Protein 6XFR (pdb70)

Organism: NCBI:txid400092

Secondary structure (DSSP, 8-state):
--EEEEEETTEEEEEEEEEETTEEEEEEEEEEEETTEEEEES--SSHHHHHHHHHHIIIII-S-EEEEE-SSSSHHHHTTHHHHHHTTPPBEEEHHHHHHHHHTT----SEEESS-EEEEETTEEEEEE----SSSTT--EEEETTTTEEEEETTS--TT--S----TT--TTTHHHHHHHHHHH-TT-SEEEESSS--BSTHHHHHHHHH----/--EEEEEEETTEEEEEEEEE-SSSEEEEEEEEEEETTEEEEES--SSHHHHHHHHHHIIIII-S-EEEEE-SSSSHHHHTTHHHHHTTTPPBEEEHHHHHHHHHTT----SEEESS-EEEEETTEEEEEE----SSSTT--EEEETTTTEEEEETTS--TT--S----TT--TTTHHHHHHHHHHH-TT--EEEESSS--BSTHHHHHHHHH----

B-factor: mean 43.02, std 19.72, range [12.89, 263.95]

Solvent-accessible surface area: 18571 Å² total; per-residue (Å²): 151,18,100,12,36,42,5,3,57,102,0,24,0,2,8,3,81,102,97,102,155,75,82,94,29,25,4,10,0,0,0,0,12,8,184,111,3,0,0,0,1,0,3,0,34,17,104,115,32,0,85,78,0,8,86,56,2,161,75,82,25,162,38,90,17,91,18,0,10,1,2,1,27,21,71,14,1,3,30,1,5,91,6,0,51,185,106,64,11,53,0,18,5,30,94,68,1,19,94,28,0,79,120,55,116,56,38,110,15,80,70,51,98,86,96,82,31,94,61,67,38,20,61,12,70,1,39,28,23,88,0,11,9,0,10,0,49,1,4,8,0,1,20,1,35,90,30,81,1,0,0,1,0,4,0,3,20,14,7,65,17,158,97,9,46,62,57,89,64,24,55,46,186,40,0,33,85,0,0,85,113,0,64,144,110,9,71,147,2,32,14,0,0,0,0,55,2,38,37,6,6,75,15,0,3,57,39,0,38,58,21,11,169,127,142,144,121,18,91,8,29,40,3,4,55,99,0,24,0,2,7,1,45,67,101,99,183,58,108,63,45,31,2,10,0,0,0,0,13,10,162,115,2,0,0,0,1,0,2,0,19,17,144,115,13,0,58,50,0,26,89,53,3,156,87,78,23,164,33,84,14,90,20,0,11,1,2,1,27,37,69,13,1,3,24,0,3,115,9,0,50,187,105,68,14,54,0,21,5,30,91,68,1,17,84,30,0,75,128,56,109,58,17,102,14,80,72,54,93,81,103,84,32,88,61,71,40,15,57,10,62,0,42,24,26,90,2,10,9,0,34,0,54,3,5,10,0,1,16,0,30,100,30,80,1,0,0,1,1,4,1,2,27,13,12,59,16,171,100,13,53,121,55,84,76,22,55,62,176,27,1,36,93,0,0,75,108,0,59,149,123,10,103,159,3,29,13,0,0,0,0,56,5,40,35,7,4,80,13,0,3,55,41,0,28,46,22,6,138,123,130

Sequence (431 aa):
QLEVTKISSKVWIHTSYKTYHGTVVPSHGLIVSTKEGAVLIDTGWGKEPTEELLTWIKTNLKQPVKVCVPTHWHDDKLGGMEAVQRQGVPVVTSELTAILAAENSKGTPDVTFATDTTFAIGGQQLEVYFPGGGHTADNVVVYLPQQKILFGGCLVKDLQAKNLGNTADADLKSWPLAIQRLQQRYPKAKVVVPSHGPWGDQSLLSHTLSLLQNQQQLEVTKISSKVWIHTSYKTYHGTVVPSHGLIVSTKEGAVLIDTGWGKEPTEELLTWIKTNLKQPVKVCVPTHWHDDKLGGMEAVQRQGVPVVTSELTAILAAENSKGTPDVTFATDTTFAIGGQQLEVYFPGGGHTADNVVVYLPQQKILFGGCLVKDLQAKNLGNTADADLKSWPLAIQRLQQRYPKAKVVVPSHGPWGDQSLLSHTLSLLQNQ

Foldseek 3Di:
DWDWDADDPFKIWIWDWDDDPNDIWIFIWMWGDAQQFIETEFAALAAPNRVVVQVVCCPPVVGHHAAYEFQAQDSRRQRRVVVCVVVVHAYEYAPVRQVVNVVPVHDHGPYHDPDFDWDDDRRWIKTWAALAFFLAGRGIWMAGVVLLEIERELLWDDLPDPASPDCPRGDLVCSLSSLVVCCVVRVPRQWYHYTTDDIGGNVRSVSSNVNSVPD/DEKDWADDDPFKIWIWAWDQDPHDIWIFIWMWGAAQAAIETEFAALAQRNRVVVQVVCCVPVVGHHQEYEFQAQDSRRCRNVVVCVVVVHFYEYAPVSQVVCVVVVHDHGPYHDPDFDWDDDRNWIKTKADLAFFQARRGIWMAGVVLLEIERELLWDDLPDPASPDCP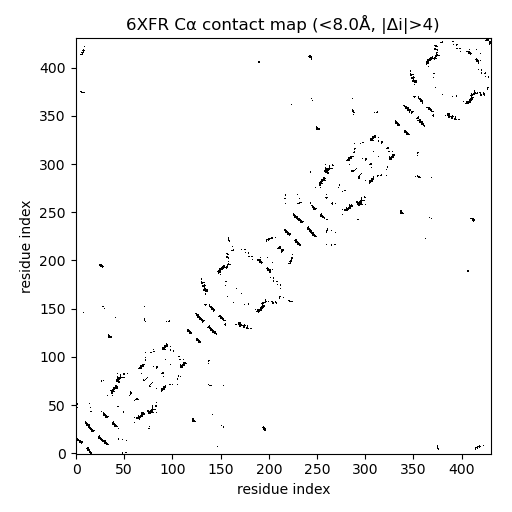NGDLVCSLSSLVSVCVPSVPRQWYHYTTDDIGGNVRSVSSNVRSVPD

Structure (mmCIF, N/CA/C/O backbone):
data_6XFR
#
_entry.id   6XFR
#
_cell.length_a   97.941
_cell.length_b   97.941
_cell.length_c   103.237
_cell.angle_alpha   90.000
_cell.angle_beta   90.000
_cell.angle_gamma   90.000
#
_symmetry.space_group_name_H-M   'P 42 21 2'
#
loop_
_entity.id
_entity.type
_entity.pdbx_description
1 polymer 'Lactamase_B domain-containing protein'
2 non-polymer '4-(2-HYDROXYETHYL)-1-PIPERAZINE ETHANESULFONIC ACID'
3 non-polymer 'ZINC ION'
4 non-polymer 'SODIUM ION'
5 non-polymer 'SULFATE ION'
6 water water
#
loop_
_atom_site.group_PDB
_atom_site.id
_atom_site.type_symbol
_atom_site.label_atom_id
_atom_site.label_alt_id
_atom_site.label_comp_id
_atom_site.label_asym_id
_atom_site.label_entity_id
_atom_site.label_seq_id
_atom_site.pdbx_PDB_ins_code
_atom_site.Cartn_x
_atom_site.Cartn_y
_atom_site.Cartn_z
_atom_site.occupancy
_atom_site.B_iso_or_equiv
_atom_site.auth_seq_id
_atom_site.auth_comp_id
_atom_site.auth_asym_id
_atom_site.auth_atom_id
_atom_site.pdbx_PDB_model_num
ATOM 1 N N . GLN A 1 7 ? 41.141 37.728 14.048 1.00 66.28 7 GLN A N 1
ATOM 2 C CA . GLN A 1 7 ? 40.535 37.014 15.167 1.00 67.16 7 GLN A CA 1
ATOM 3 C C . GLN A 1 7 ? 41.001 35.554 15.180 1.00 65.66 7 GLN A C 1
ATOM 4 O O . GLN A 1 7 ? 40.378 34.644 15.777 1.00 68.45 7 GLN A O 1
ATOM 10 N N . LEU A 1 8 ? 42.162 35.317 14.562 1.00 55.74 8 LEU A N 1
ATOM 11 C CA . LEU A 1 8 ? 42.824 34.002 14.515 1.00 50.78 8 LEU A CA 1
ATOM 12 C C . LEU A 1 8 ? 43.131 33.524 15.926 1.00 42.36 8 LEU A C 1
ATOM 13 O O . LEU A 1 8 ? 43.527 34.328 16.768 1.00 43.84 8 LEU A O 1
ATOM 18 N N . GLU A 1 9 ? 42.997 32.219 16.216 1.00 54.38 9 GLU A N 1
ATOM 19 C CA . GLU A 1 9 ? 43.530 31.737 17.494 1.00 51.53 9 GLU A CA 1
ATOM 20 C C . GLU A 1 9 ? 44.268 30.430 17.288 1.00 43.39 9 GLU A C 1
ATOM 21 O O . GLU A 1 9 ? 43.904 29.627 16.428 1.00 43.18 9 GLU A O 1
ATOM 27 N N . VAL A 1 10 ? 45.348 30.282 18.032 1.00 35.93 10 VAL A N 1
ATOM 28 C CA . VAL A 1 10 ? 46.224 29.129 17.957 1.00 35.20 10 VAL A CA 1
ATOM 29 C C . VAL A 1 10 ? 46.433 28.556 19.360 1.00 35.57 10 VAL A C 1
ATOM 30 O O . VAL A 1 10 ? 46.840 29.275 20.278 1.00 35.23 10 VAL A O 1
ATOM 34 N N . THR A 1 11 ? 46.179 27.262 19.519 1.00 31.83 11 THR A N 1
ATOM 35 C CA . THR A 1 11 ? 46.427 26.575 20.773 1.00 28.64 11 THR A CA 1
ATOM 36 C C . THR A 1 11 ? 47.268 25.336 20.522 1.00 25.38 11 THR A C 1
ATOM 37 O O . THR A 1 11 ? 47.208 24.723 19.454 1.00 34.74 11 THR A O 1
ATOM 41 N N . LYS A 1 12 ? 48.103 25.016 21.493 1.00 25.03 12 LYS A N 1
ATOM 42 C CA . LYS A 1 12 ? 49.024 23.898 21.382 1.00 24.22 12 LYS A CA 1
ATOM 43 C C . LYS A 1 12 ? 48.393 22.630 21.952 1.00 24.77 12 LYS A C 1
ATOM 44 O O . LYS A 1 12 ? 47.728 22.676 22.975 1.00 25.12 12 LYS A O 1
ATOM 50 N N . ILE A 1 1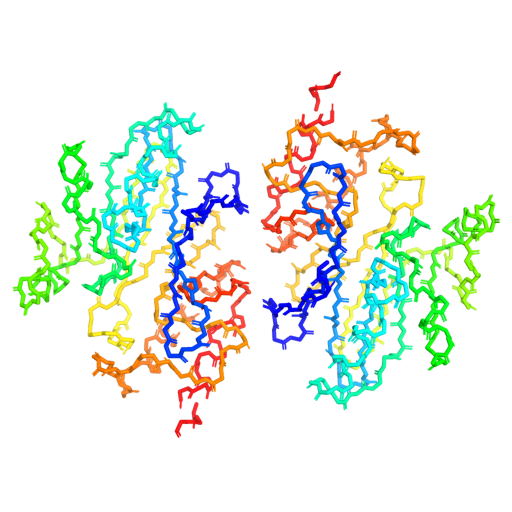3 ? 48.550 21.496 21.276 1.00 27.55 13 ILE A N 1
ATOM 51 C CA . ILE A 1 13 ? 47.981 20.303 21.911 1.00 27.18 13 ILE A CA 1
ATOM 52 C C . ILE A 1 13 ? 49.048 19.273 22.205 1.00 28.93 13 ILE A C 1
ATOM 53 O O . ILE A 1 13 ? 48.842 18.395 23.042 1.00 26.57 13 ILE A O 1
ATOM 58 N N . SER A 1 14 ? 50.150 19.324 21.472 1.00 31.18 14 SER A N 1
ATOM 59 C CA . SER A 1 14 ? 51.287 18.463 21.723 1.00 26.46 14 SER A CA 1
ATOM 60 C C . SER A 1 14 ? 52.511 19.345 21.573 1.00 31.94 14 SER A C 1
ATOM 61 O O . SER A 1 14 ? 52.409 20.497 21.162 1.00 39.32 14 SER A O 1
ATOM 64 N N . SER A 1 15 ? 53.668 18.834 21.966 1.00 35.17 15 SER A N 1
ATOM 65 C CA . SER A 1 15 ? 54.831 19.710 22.053 1.00 41.59 15 SER A CA 1
ATOM 66 C C . SER A 1 15 ? 55.208 20.308 20.700 1.00 40.70 15 SER A C 1
ATOM 67 O O . SER A 1 15 ? 55.872 21.355 20.657 1.00 37.69 15 SER A O 1
ATOM 70 N N . LYS A 1 16 ? 54.790 19.681 19.597 1.00 35.02 16 LYS A N 1
ATOM 71 C CA . LYS A 1 16 ? 55.128 20.170 18.268 1.00 34.80 16 LYS A CA 1
ATOM 72 C C . LYS A 1 16 ? 53.900 20.376 17.380 1.00 30.61 16 LYS A C 1
ATOM 73 O O . LYS A 1 16 ? 54.062 20.546 16.162 1.00 21.65 16 LYS A O 1
ATOM 79 N N . VAL A 1 17 ? 52.692 20.375 17.955 1.00 23.35 17 VAL A N 1
ATOM 80 C CA . VAL A 1 17 ? 51.449 20.449 17.200 1.00 23.66 17 VAL A CA 1
ATOM 81 C C . VAL A 1 17 ? 50.568 21.554 17.768 1.00 26.74 17 VAL A C 1
ATOM 82 O O . VAL A 1 17 ? 50.254 21.558 18.965 1.00 37.50 17 VAL A O 1
ATOM 86 N N . TRP A 1 18 ? 50.116 22.446 16.898 1.00 26.06 18 TRP A N 1
ATOM 87 C CA . TRP A 1 18 ? 49.142 23.480 17.210 1.00 25.17 18 TRP A CA 1
ATOM 88 C C . TRP A 1 18 ? 47.878 23.248 16.389 1.00 33.19 18 TRP A C 1
ATOM 89 O O . TRP A 1 18 ? 47.893 22.575 15.352 1.00 30.72 18 TRP A O 1
ATOM 100 N N . ILE A 1 19 ? 46.777 23.810 16.883 1.00 37.23 19 ILE A N 1
ATOM 101 C CA . ILE A 1 19 ? 45.523 23.911 16.151 1.00 29.36 19 ILE A CA 1
ATOM 102 C C . ILE A 1 19 ? 45.294 25.390 15.926 1.00 37.23 19 ILE A C 1
ATOM 103 O O . ILE A 1 19 ? 45.278 26.165 16.899 1.00 37.02 19 ILE A O 1
ATOM 108 N N . HIS A 1 20 ? 45.193 25.792 14.645 1.00 29.72 20 HIS A N 1
ATOM 109 C CA . HIS A 1 20 ? 44.783 27.145 14.296 1.00 24.58 20 HIS A CA 1
ATOM 110 C C . HIS A 1 20 ? 43.279 27.154 14.047 1.00 24.12 20 HIS A C 1
ATOM 111 O O . HIS A 1 20 ? 42.734 26.223 13.438 1.00 25.33 20 HIS A O 1
ATOM 118 N N . THR A 1 21 ? 42.612 28.203 14.548 1.00 24.54 21 THR A N 1
ATOM 119 C CA . THR A 1 21 ? 41.155 28.337 14.513 1.00 33.56 21 THR A CA 1
ATOM 120 C C . THR A 1 21 ? 40.760 29.716 14.009 1.00 34.70 21 THR A C 1
ATOM 121 O O . THR A 1 21 ? 41.132 30.726 14.618 1.00 42.95 21 THR A O 1
ATOM 125 N N . SER A 1 22 ? 40.021 29.754 12.904 1.00 36.34 22 SER A N 1
ATOM 126 C CA . SER A 1 22 ? 39.318 30.943 12.432 1.00 34.36 22 SER A CA 1
ATOM 127 C C . SER A 1 22 ? 37.849 30.813 12.800 1.00 35.45 22 SER A C 1
ATOM 128 O O . SER A 1 22 ? 37.323 29.709 12.950 1.00 41.64 22 SER A O 1
ATOM 131 N N . TYR A 1 23 ? 37.174 31.944 12.903 1.00 38.02 23 TYR A N 1
ATOM 132 C CA . TYR A 1 23 ? 35.762 31.957 13.259 1.00 36.23 23 TYR A CA 1
ATOM 133 C C . TYR A 1 23 ? 34.948 32.616 12.165 1.00 38.01 23 TYR A C 1
ATOM 134 O O . TYR A 1 23 ? 35.475 33.394 11.362 1.00 37.71 23 TYR A O 1
ATOM 143 N N . LYS A 1 24 ? 33.675 32.221 12.099 1.00 44.93 24 LYS A N 1
ATOM 144 C CA . LYS A 1 24 ? 32.648 32.817 11.249 1.00 37.39 24 LYS A CA 1
ATOM 145 C C . LYS A 1 24 ? 31.270 32.503 11.828 1.00 39.14 24 LYS A C 1
ATOM 146 O O . LYS A 1 24 ? 31.080 31.498 12.506 1.00 50.82 24 LYS A O 1
ATOM 152 N N . THR A 1 25 ? 30.331 33.399 11.621 1.00 35.58 25 THR A N 1
ATOM 153 C CA . THR A 1 25 ? 28.939 33.112 11.930 1.00 39.41 25 THR A CA 1
ATOM 154 C C . THR A 1 25 ? 28.229 32.571 10.683 1.00 44.49 25 THR A C 1
ATOM 155 O O . THR A 1 25 ? 28.245 33.194 9.614 1.00 40.42 25 THR A O 1
ATOM 159 N N . TYR A 1 26 ? 27.622 31.403 10.828 1.00 49.99 26 TYR A N 1
ATOM 160 C CA . TYR A 1 26 ? 26.972 30.674 9.748 1.00 43.27 26 TYR A CA 1
ATOM 161 C C . TYR A 1 26 ? 25.595 30.265 10.261 1.00 42.67 26 TYR A C 1
ATOM 162 O O . TYR A 1 26 ? 25.483 29.414 11.149 1.00 43.20 26 TYR A O 1
ATOM 171 N N . HIS A 1 27 ? 24.551 30.894 9.745 1.00 44.71 27 HIS A N 1
ATOM 172 C CA . HIS A 1 27 ? 23.183 30.509 10.097 1.00 48.92 27 HIS A CA 1
ATOM 173 C C . HIS A 1 27 ? 22.911 30.803 11.569 1.00 49.63 27 HIS A C 1
ATOM 174 O O . HIS A 1 27 ? 22.264 30.024 12.269 1.00 54.13 27 HIS A O 1
ATOM 181 N N . GLY A 1 28 ? 23.405 31.948 12.037 1.00 51.70 28 GLY A N 1
ATOM 182 C CA . GLY A 1 28 ? 23.105 32.442 13.364 1.00 49.03 28 GLY A CA 1
ATOM 183 C C . GLY A 1 28 ? 23.897 31.803 14.479 1.00 47.97 28 GLY A C 1
ATOM 184 O O . GLY A 1 28 ? 23.576 32.027 15.651 1.00 65.48 28 GLY A O 1
ATOM 185 N N . THR A 1 29 ? 24.922 31.026 14.162 1.00 45.50 29 THR A N 1
ATOM 186 C CA . THR A 1 29 ? 25.771 30.406 15.158 1.00 44.40 29 THR A CA 1
ATOM 187 C C . THR A 1 29 ? 27.226 30.670 14.830 1.00 46.15 29 THR A C 1
ATOM 188 O O . THR A 1 29 ? 27.598 30.754 13.664 1.00 44.42 29 THR A O 1
ATOM 192 N N . VAL A 1 30 ? 28.066 30.722 15.861 1.00 50.98 30 VAL A N 1
ATOM 193 C CA . VAL A 1 30 ? 29.499 30.881 15.641 1.00 50.15 30 VAL A CA 1
ATOM 194 C C . VAL A 1 30 ? 30.095 29.500 15.400 1.00 39.95 30 VAL A C 1
ATOM 195 O O . VAL A 1 30 ? 29.842 28.564 16.165 1.00 42.53 30 VAL A O 1
ATOM 199 N N . VAL A 1 31 ? 30.822 29.362 14.300 1.00 34.46 31 VAL A N 1
ATOM 200 C CA . VAL A 1 31 ? 31.411 28.091 13.875 1.00 38.07 31 VAL A CA 1
ATOM 201 C C . VAL A 1 31 ? 32.909 28.250 13.833 1.00 36.19 31 VAL A C 1
ATOM 202 O O . VAL A 1 31 ? 33.420 29.157 13.166 1.00 30.34 31 VAL A O 1
ATOM 206 N N . PRO A 1 32 ? 33.678 27.412 14.509 1.00 37.13 32 PRO A N 1
ATOM 207 C CA . PRO A 1 32 ? 35.122 27.416 14.302 1.00 29.69 32 PRO A CA 1
ATOM 208 C C . PRO A 1 32 ? 35.511 26.603 13.066 1.00 32.00 32 PRO A C 1
ATOM 209 O O . PRO A 1 32 ? 34.807 25.688 12.626 1.00 28.16 32 PRO A O 1
ATOM 213 N N . SER A 1 33 ? 36.683 26.945 12.522 1.00 31.92 33 SER A N 1
ATOM 214 C CA . SER A 1 33 ? 37.363 26.111 11.538 1.00 31.62 33 SER A CA 1
ATOM 215 C C . SER A 1 33 ? 38.796 25.872 12.010 1.00 24.14 33 SER A C 1
ATOM 216 O O . SER A 1 33 ? 39.587 26.816 12.113 1.00 23.88 33 SER A O 1
ATOM 219 N N . HIS A 1 34 ? 39.123 24.607 12.271 1.00 23.70 34 HIS A N 1
ATOM 220 C CA . HIS A 1 34 ? 40.423 24.213 12.801 1.00 27.03 34 HIS A CA 1
ATOM 221 C C . HIS A 1 34 ? 41.307 23.609 11.715 1.00 30.92 34 HIS A C 1
ATOM 222 O O . HIS A 1 34 ? 40.866 22.744 10.946 1.00 25.03 34 HIS A O 1
ATOM 229 N N . GLY A 1 35 ? 42.581 23.998 11.732 1.00 24.77 35 GLY A N 1
ATOM 230 C CA . GLY A 1 35 ? 43.613 23.288 11.014 1.00 21.31 35 GLY A CA 1
ATOM 231 C C . GLY A 1 35 ? 44.746 22.977 11.968 1.00 26.37 35 GLY A C 1
ATOM 232 O O . GLY A 1 35 ? 44.688 23.296 13.156 1.00 28.54 35 GLY A O 1
ATOM 233 N N . LEU A 1 36 ? 45.779 22.365 11.423 1.00 26.95 36 LEU A N 1
ATOM 234 C CA . LEU A 1 36 ? 46.969 22.096 12.206 1.00 22.07 36 LEU A CA 1
ATOM 235 C C . LEU A 1 36 ? 48.163 22.888 11.697 1.00 27.24 36 LEU A C 1
ATOM 236 O O . LEU A 1 36 ? 48.268 23.226 10.511 1.00 23.52 36 LEU A O 1
ATOM 241 N N . ILE A 1 37 ? 49.042 23.194 12.637 1.00 25.76 37 ILE A N 1
ATOM 242 C CA . ILE A 1 37 ? 50.420 23.559 12.378 1.00 26.90 37 ILE A CA 1
ATOM 243 C C . ILE A 1 37 ? 51.274 22.497 13.051 1.00 31.95 37 ILE A C 1
ATOM 244 O O . ILE A 1 37 ? 51.078 22.196 14.237 1.00 24.69 37 ILE A O 1
ATOM 249 N N . VAL A 1 38 ? 52.218 21.935 12.309 1.00 33.27 38 VAL A N 1
ATOM 250 C CA . VAL A 1 38 ? 53.146 20.940 12.835 1.00 30.24 38 VAL A CA 1
ATOM 251 C C . VAL A 1 38 ? 54.540 21.527 12.690 1.00 36.39 38 VAL A C 1
ATOM 252 O O . VAL A 1 38 ? 54.932 21.914 11.577 1.00 36.00 38 VAL A O 1
ATOM 256 N N . SER A 1 39 ? 55.287 21.610 13.794 1.00 28.48 39 SER A N 1
ATOM 257 C CA . SER A 1 39 ? 56.638 22.153 13.752 1.00 28.43 39 SER A CA 1
ATOM 258 C C . SER A 1 39 ? 57.681 21.042 13.622 1.00 26.90 39 SER A C 1
ATOM 259 O O . SER A 1 39 ? 57.637 20.038 14.344 1.00 32.20 39 SER A O 1
ATOM 262 N N . THR A 1 40 ? 58.624 21.224 12.704 1.00 29.80 40 THR A N 1
ATOM 263 C CA . THR A 1 40 ? 59.652 20.218 12.453 1.00 28.35 40 THR A CA 1
ATOM 264 C C . THR A 1 40 ? 61.018 20.872 12.491 1.00 33.40 40 THR A C 1
ATOM 265 O O . THR A 1 40 ? 61.162 22.100 12.408 1.00 32.71 40 THR A O 1
ATOM 269 N N . LYS A 1 41 ? 62.033 20.019 12.529 1.00 40.80 41 LYS A N 1
ATOM 270 C CA . LYS A 1 41 ? 63.389 20.530 12.567 1.00 39.33 41 LYS A CA 1
ATOM 271 C C . LYS A 1 41 ? 63.783 21.207 11.269 1.00 42.41 41 LYS A C 1
ATOM 272 O O . LYS A 1 41 ? 64.828 21.854 11.241 1.00 46.30 41 LYS A O 1
ATOM 278 N N . GLU A 1 42 ? 62.933 21.161 10.231 1.00 48.83 42 GLU A N 1
ATOM 279 C CA . GLU A 1 42 ? 63.268 21.697 8.913 1.00 48.48 42 GLU A CA 1
ATOM 280 C C . GLU A 1 42 ? 62.212 22.660 8.407 1.00 44.27 42 GLU A C 1
ATOM 281 O O . GLU A 1 42 ? 62.208 22.976 7.226 1.00 60.26 42 GLU A O 1
ATOM 287 N N . GLY A 1 43 ? 61.339 23.153 9.267 1.00 36.87 43 GLY A N 1
ATOM 288 C CA . GLY A 1 43 ? 60.272 24.037 8.867 1.00 36.41 43 GLY A CA 1
ATOM 289 C C . GLY A 1 43 ? 58.944 23.597 9.439 1.00 32.96 43 GLY A C 1
ATOM 290 O O . GLY A 1 43 ? 58.822 22.575 10.116 1.00 31.02 43 GLY A O 1
ATOM 291 N N . ALA A 1 44 ? 57.926 24.390 9.146 1.00 37.12 44 ALA A N 1
ATOM 292 C CA . ALA A 1 44 ? 56.575 24.085 9.597 1.00 32.18 44 ALA A CA 1
ATOM 293 C C . ALA A 1 44 ? 55.736 23.490 8.467 1.00 30.98 44 ALA A C 1
ATOM 294 O O . ALA A 1 44 ? 55.910 23.810 7.281 1.00 31.21 44 ALA A O 1
ATOM 296 N N . VAL A 1 45 ? 54.847 22.587 8.848 1.00 28.97 45 VAL A N 1
ATOM 297 C CA . VAL A 1 45 ? 53.853 22.016 7.950 1.00 26.26 45 VAL A CA 1
ATOM 298 C C . VAL A 1 45 ? 52.488 22.557 8.358 1.00 26.52 45 VAL A C 1
ATOM 299 O O . VAL A 1 45 ? 52.160 22.633 9.547 1.00 30.46 45 VAL A O 1
ATOM 303 N N . LEU A 1 46 ? 51.713 22.966 7.369 1.00 29.70 46 LEU A N 1
ATOM 304 C CA . LEU A 1 46 ? 50.399 23.556 7.549 1.00 30.74 46 LEU A CA 1
ATOM 305 C C . LEU A 1 46 ? 49.357 22.600 6.973 1.00 29.02 46 LEU A C 1
ATOM 306 O O . LEU A 1 46 ? 49.414 22.247 5.787 1.00 34.38 46 LEU A O 1
ATOM 311 N N . ILE A 1 47 ? 48.439 22.159 7.814 1.00 27.00 47 ILE A N 1
ATOM 312 C CA . ILE A 1 47 ? 47.295 21.362 7.394 1.00 33.60 47 ILE A CA 1
ATOM 313 C C . ILE A 1 47 ? 46.112 22.315 7.376 1.00 36.73 47 ILE A C 1
ATOM 314 O O . ILE A 1 47 ? 45.673 22.784 8.432 1.00 31.39 47 ILE A O 1
ATOM 319 N N . ASP A 1 48 ? 45.623 22.621 6.172 1.00 43.59 48 ASP A N 1
ATOM 320 C CA . ASP A 1 48 ? 44.561 23.597 5.970 1.00 46.25 48 ASP A CA 1
ATOM 321 C C . ASP A 1 48 ? 45.110 25.010 6.037 1.00 42.22 48 ASP A C 1
ATOM 322 O O . ASP A 1 48 ? 46.058 25.270 6.782 1.00 45.47 48 ASP A O 1
ATOM 327 N N . THR A 1 49 ? 44.561 25.914 5.227 1.00 41.95 49 THR A N 1
ATOM 328 C CA . THR A 1 49 ? 44.844 27.335 5.359 1.00 41.33 49 THR A CA 1
ATOM 329 C C . THR A 1 49 ? 43.872 27.960 6.360 1.00 37.55 49 THR A C 1
ATOM 330 O O . THR A 1 49 ? 43.034 27.288 6.960 1.00 31.67 49 THR A O 1
ATOM 334 N N . GLY A 1 50 ? 44.015 29.255 6.585 1.00 44.91 50 GLY A N 1
ATOM 335 C CA . GLY A 1 50 ? 42.967 29.980 7.267 1.00 46.89 50 GLY A CA 1
ATOM 336 C C . GLY A 1 50 ? 41.674 29.936 6.468 1.00 46.62 50 GLY A C 1
ATOM 337 O O . GLY A 1 50 ? 41.605 29.501 5.314 1.00 38.09 50 GLY A O 1
ATOM 338 N N . TRP A 1 51 ? 40.619 30.409 7.115 1.00 44.30 51 TRP A N 1
ATOM 339 C CA . TRP A 1 51 ? 39.312 30.499 6.479 1.00 39.86 51 TRP A CA 1
ATOM 340 C C . TRP A 1 51 ? 39.239 31.788 5.649 1.00 41.84 51 TRP A C 1
ATOM 341 O O . TRP A 1 51 ? 38.495 32.724 5.948 1.00 44.55 51 TRP A O 1
ATOM 352 N N . GLY A 1 52 ? 40.066 31.848 4.602 1.00 36.36 52 GLY A N 1
ATOM 353 C CA . GLY A 1 52 ? 40.120 33.007 3.725 1.00 34.39 52 GLY A CA 1
ATOM 354 C C . GLY A 1 52 ? 41.424 33.787 3.850 1.00 35.98 52 GLY A C 1
ATOM 355 O O . GLY A 1 52 ? 42.327 33.441 4.610 1.00 40.11 52 GLY A O 1
ATOM 356 N N . LYS A 1 53 ? 41.495 34.888 3.095 1.00 45.61 53 LYS A N 1
ATOM 357 C CA . LYS A 1 53 ? 42.733 35.668 3.018 1.00 47.11 53 LYS A CA 1
ATOM 358 C C . LYS A 1 53 ? 43.167 36.196 4.387 1.00 48.88 53 LYS A C 1
ATOM 359 O O . LYS A 1 53 ? 44.275 35.910 4.859 1.00 40.80 53 LYS A O 1
ATOM 365 N N . GLU A 1 54 ? 42.306 36.963 5.043 1.00 56.84 54 GLU A N 1
ATOM 366 C CA . GLU A 1 54 ? 42.757 37.676 6.232 1.00 62.58 54 GLU A CA 1
ATOM 367 C C . GLU A 1 54 ? 43.114 36.713 7.372 1.00 55.89 54 GLU A C 1
ATOM 368 O O . GLU A 1 54 ? 44.164 36.881 8.010 1.00 53.93 54 GLU A O 1
ATOM 374 N N . PRO A 1 55 ? 42.304 35.685 7.647 1.00 45.89 55 PRO A N 1
ATOM 375 C CA . PRO A 1 55 ? 42.728 34.693 8.643 1.00 42.20 55 PRO A CA 1
ATOM 376 C C . PRO A 1 55 ? 44.022 33.989 8.294 1.00 38.98 55 PRO A C 1
ATOM 377 O O . PRO A 1 55 ? 44.800 33.686 9.209 1.00 40.87 55 PRO A O 1
ATOM 381 N N . THR A 1 56 ? 44.304 33.759 7.007 1.00 37.09 56 THR A N 1
ATOM 382 C CA . THR A 1 56 ? 45.529 33.061 6.630 1.00 34.23 56 THR A CA 1
ATOM 383 C C . THR A 1 56 ? 46.756 33.957 6.734 1.00 36.01 56 THR A C 1
ATOM 384 O O . THR A 1 56 ? 47.846 33.482 7.083 1.00 39.24 56 THR A O 1
ATOM 388 N N . GLU A 1 57 ? 46.625 35.244 6.432 1.00 36.41 57 GLU A N 1
ATOM 389 C CA . GLU A 1 57 ? 47.785 36.106 6.627 1.00 48.08 57 GLU A CA 1
ATOM 390 C C . GLU A 1 57 ? 48.067 36.299 8.119 1.00 45.11 57 GLU A C 1
ATOM 391 O O . GLU A 1 57 ? 49.227 36.327 8.543 1.00 44.39 57 GLU A O 1
ATOM 397 N N . GLU A 1 58 ? 47.014 36.403 8.933 1.00 42.68 58 GLU A N 1
ATOM 398 C CA . GLU A 1 58 ? 47.181 36.316 10.376 1.00 38.70 58 GLU A CA 1
ATOM 399 C C . GLU A 1 58 ? 47.928 35.042 10.727 1.00 41.04 58 GLU A C 1
ATOM 400 O O . GLU A 1 58 ? 48.899 35.062 11.494 1.00 45.92 58 GLU A O 1
ATOM 406 N N . LEU A 1 59 ? 47.469 33.912 10.175 1.00 37.49 59 LEU A N 1
ATOM 407 C CA . LEU A 1 59 ? 48.097 32.619 10.443 1.00 36.23 59 LEU A CA 1
ATOM 408 C C . LEU A 1 59 ? 49.565 32.617 10.037 1.00 32.90 59 LEU A C 1
ATOM 409 O O . LEU A 1 59 ? 50.443 32.277 10.842 1.00 28.13 59 LEU A O 1
ATOM 414 N N . LEU A 1 60 ? 49.852 33.035 8.801 1.00 30.37 60 LEU A N 1
ATOM 415 C CA . LEU A 1 60 ? 51.235 33.119 8.346 1.00 28.36 60 LEU A CA 1
ATOM 416 C C . LEU A 1 60 ? 52.068 33.987 9.273 1.00 28.29 60 LEU A C 1
ATOM 417 O O . LEU A 1 60 ? 53.154 33.574 9.699 1.00 32.56 60 LEU A O 1
ATOM 422 N N . THR A 1 61 ? 51.576 35.192 9.606 1.00 31.73 61 THR A N 1
ATOM 423 C CA . THR A 1 61 ? 52.293 36.040 10.560 1.00 37.46 61 THR A CA 1
ATOM 424 C C . THR A 1 61 ? 52.488 35.334 11.894 1.00 35.39 61 THR A C 1
ATOM 425 O O . THR A 1 61 ? 53.548 35.454 12.525 1.00 37.85 61 THR A O 1
ATOM 429 N N . TRP A 1 62 ? 51.468 34.614 12.361 1.00 28.79 62 TRP A N 1
ATOM 430 C CA . TRP A 1 62 ? 51.640 33.911 13.622 1.00 34.65 62 TRP A CA 1
ATOM 431 C C . TRP A 1 62 ? 52.829 32.965 13.543 1.00 40.28 62 TRP A C 1
ATOM 432 O O . TRP A 1 62 ? 53.734 32.999 14.389 1.00 43.41 62 TRP A O 1
ATOM 443 N N . ILE A 1 63 ? 52.862 32.140 12.499 1.00 39.23 63 ILE A N 1
ATOM 444 C CA . ILE A 1 63 ? 53.937 31.173 12.361 1.00 37.49 63 ILE A CA 1
ATOM 445 C C . ILE A 1 63 ? 55.288 31.875 12.369 1.00 38.18 63 ILE A C 1
ATOM 446 O O . ILE A 1 63 ? 56.224 31.426 13.038 1.00 37.54 63 ILE A O 1
ATOM 451 N N . LYS A 1 64 ? 55.397 33.022 11.690 1.00 45.47 64 LYS A N 1
ATOM 452 C CA . LYS A 1 64 ? 56.694 33.700 11.625 1.00 42.50 64 LYS A CA 1
ATOM 453 C C . LYS A 1 64 ? 57.091 34.299 12.972 1.00 47.07 64 LYS A C 1
ATOM 454 O O . LYS A 1 64 ? 58.281 34.309 13.308 1.00 52.96 64 LYS A O 1
ATOM 460 N N . THR A 1 65 ? 56.118 34.739 13.783 1.00 42.95 65 THR A N 1
ATOM 461 C CA . THR A 1 65 ? 56.457 35.388 15.046 1.00 44.40 65 THR A CA 1
ATOM 462 C C . THR A 1 65 ? 56.808 34.370 16.130 1.00 46.81 65 THR A C 1
ATOM 463 O O . THR A 1 65 ? 57.744 34.584 16.907 1.00 52.23 65 THR A O 1
ATOM 467 N N . ASN A 1 66 ? 56.069 33.265 16.218 1.00 39.39 66 ASN A N 1
ATOM 468 C CA . ASN A 1 66 ? 56.243 32.361 17.351 1.00 36.04 66 ASN A CA 1
ATOM 469 C C . ASN A 1 66 ? 57.038 31.108 17.024 1.00 32.18 66 ASN A C 1
ATOM 470 O O . ASN A 1 66 ? 57.787 30.637 17.872 1.00 40.21 66 ASN A O 1
ATOM 475 N N . LEU A 1 67 ? 56.856 30.508 15.850 1.00 39.96 67 LEU A N 1
ATOM 476 C CA . LEU A 1 67 ? 57.722 29.407 15.446 1.00 35.74 67 LEU A CA 1
ATOM 477 C C . LEU A 1 67 ? 59.005 29.873 14.755 1.00 46.54 67 LEU A C 1
ATOM 478 O O . LEU A 1 67 ? 59.963 29.099 14.652 1.00 49.44 67 LEU A O 1
ATOM 483 N N . LYS A 1 68 ? 59.039 31.107 14.265 1.00 45.96 68 LYS A N 1
ATOM 484 C CA . LYS A 1 68 ? 60.219 31.676 13.635 1.00 43.82 68 LYS A CA 1
ATOM 485 C C . LYS A 1 68 ? 60.900 30.675 12.697 1.00 46.87 68 LYS A C 1
ATOM 486 O O . LYS A 1 68 ? 62.128 30.549 12.646 1.00 48.99 68 LYS A O 1
ATOM 492 N N . GLN A 1 69 ? 60.084 30.011 11.879 1.00 44.73 69 GLN A N 1
ATOM 493 C CA . GLN A 1 69 ? 60.613 29.146 10.833 1.00 41.83 69 GLN A CA 1
ATOM 494 C C . GLN A 1 69 ? 59.697 29.268 9.626 1.00 43.44 69 GLN A C 1
ATOM 495 O O . GLN A 1 69 ? 58.523 29.624 9.776 1.00 52.79 69 GLN A O 1
ATOM 501 N N . PRO A 1 70 ? 60.208 29.034 8.424 1.00 41.31 70 PRO A N 1
ATOM 502 C CA . PRO A 1 70 ? 59.361 29.128 7.230 1.00 37.14 70 PRO A CA 1
ATOM 503 C C . PRO A 1 70 ? 58.369 27.978 7.183 1.00 31.72 70 PRO A C 1
ATOM 504 O O . PRO A 1 70 ? 58.530 26.965 7.866 1.00 35.44 70 PRO A O 1
ATOM 508 N N . VAL A 1 71 ? 57.303 28.157 6.399 1.00 30.83 71 VAL A N 1
ATOM 509 C CA . VAL A 1 71 ? 56.347 27.073 6.157 1.00 32.96 71 VAL A CA 1
ATOM 510 C C . VAL A 1 71 ? 56.834 26.260 4.960 1.00 31.32 71 VAL A C 1
ATOM 511 O O . VAL A 1 71 ? 56.968 26.787 3.850 1.00 32.42 71 VAL A O 1
ATOM 515 N N . LYS A 1 72 ? 57.113 24.974 5.181 1.00 33.79 72 LYS A N 1
ATOM 516 C CA . LYS A 1 72 ? 57.684 24.161 4.102 1.00 34.80 72 LYS A CA 1
ATOM 517 C C . LYS A 1 72 ? 56.650 23.737 3.071 1.00 32.37 72 LYS A C 1
ATOM 518 O O . LYS A 1 72 ? 56.993 23.504 1.916 1.00 34.69 72 LYS A O 1
ATOM 524 N N . VAL A 1 73 ? 55.397 23.551 3.498 1.00 28.00 73 VAL A N 1
ATOM 525 C CA . VAL A 1 73 ? 54.343 23.070 2.623 1.00 28.40 73 VAL A CA 1
ATOM 526 C C . VAL A 1 73 ? 53.011 23.293 3.331 1.00 36.10 73 VAL A C 1
ATOM 527 O O . VAL A 1 73 ? 52.946 23.314 4.570 1.00 40.93 73 VAL A O 1
ATOM 531 N N . CYS A 1 74 ? 51.939 23.400 2.546 1.00 29.24 74 CYS A N 1
ATOM 532 C CA . CYS A 1 74 ? 50.603 23.535 3.079 1.00 23.38 74 CYS A CA 1
ATOM 533 C C . CYS A 1 74 ? 49.748 22.473 2.404 1.00 29.82 74 CYS A C 1
ATOM 534 O O . CYS A 1 74 ? 49.882 22.239 1.203 1.00 34.26 74 CYS A O 1
ATOM 537 N N . VAL A 1 75 ? 48.882 21.812 3.164 1.00 27.21 75 VAL A N 1
ATOM 538 C CA . VAL A 1 75 ? 48.119 20.683 2.632 1.00 24.19 75 VAL A CA 1
ATOM 539 C C . VAL A 1 75 ? 46.640 20.822 2.974 1.00 34.80 75 VAL A C 1
ATOM 540 O O . VAL A 1 75 ? 46.216 20.365 4.049 1.00 27.93 75 VAL A O 1
ATOM 544 N N . PRO A 1 76 ? 45.810 21.355 2.077 1.00 36.26 76 PRO A N 1
ATOM 545 C CA . PRO A 1 76 ? 44.356 21.350 2.325 1.00 32.35 76 PRO A CA 1
ATOM 546 C C . PRO A 1 76 ? 43.754 19.953 2.235 1.00 21.16 76 PRO A C 1
ATOM 547 O O . PRO A 1 76 ? 44.161 19.128 1.411 1.00 23.04 76 PRO A O 1
ATOM 551 N N . THR A 1 77 ? 42.731 19.716 3.058 1.00 21.13 77 THR A N 1
ATOM 552 C CA . THR A 1 77 ? 42.073 18.413 3.141 1.00 25.03 77 THR A CA 1
ATOM 553 C C . THR A 1 77 ? 40.842 18.273 2.242 1.00 31.62 77 THR A C 1
ATOM 554 O O . THR A 1 77 ? 40.312 17.154 2.131 1.00 28.14 77 THR A O 1
ATOM 558 N N . HIS A 1 78 ? 40.349 19.370 1.649 1.00 22.74 78 HIS A N 1
ATOM 559 C CA . HIS A 1 78 ? 39.333 19.337 0.603 1.00 23.62 78 HIS A CA 1
ATOM 560 C C . HIS A 1 78 ? 39.161 20.773 0.088 1.00 33.10 78 HIS A C 1
ATOM 561 O O . HIS A 1 78 ? 39.827 21.698 0.564 1.00 29.26 78 HIS A O 1
ATOM 568 N N . TRP A 1 79 ? 38.278 20.954 -0.906 1.00 31.39 79 TRP A N 1
ATOM 569 C CA . TRP A 1 79 ? 38.258 22.152 -1.746 1.00 27.74 79 TRP A CA 1
ATOM 570 C C . TRP A 1 79 ? 37.442 23.318 -1.172 1.00 34.58 79 TRP A C 1
ATOM 571 O O . TRP A 1 79 ? 37.427 24.406 -1.774 1.00 28.72 79 TRP A O 1
ATOM 582 N N . HIS A 1 80 ? 36.755 23.131 -0.046 1.00 28.47 80 HIS A N 1
ATOM 583 C CA . HIS A 1 80 ? 35.936 24.212 0.496 1.00 30.55 80 HIS A CA 1
ATOM 584 C C . HIS A 1 80 ? 36.809 25.327 1.097 1.00 30.18 80 HIS A C 1
ATOM 585 O O . HIS A 1 80 ? 37.970 25.124 1.484 1.00 28.56 80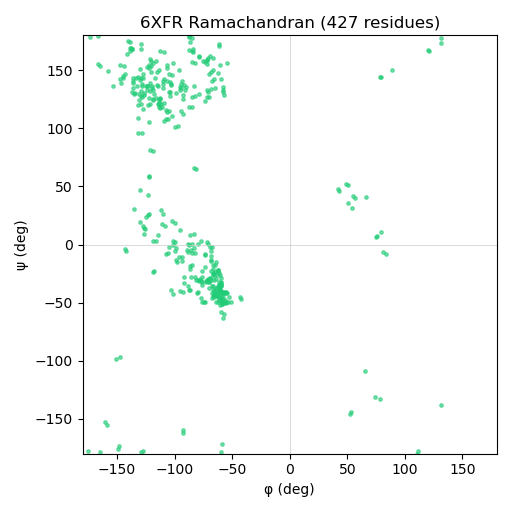 HIS A O 1
ATOM 592 N N . ASP A 1 81 ? 36.199 26.511 1.209 1.00 32.66 81 ASP A N 1
ATOM 593 C CA . ASP A 1 81 ? 36.895 27.733 1.618 1.00 46.37 81 ASP A CA 1
ATOM 594 C C . ASP A 1 81 ? 37.523 27.621 3.010 1.00 43.16 81 ASP A C 1
ATOM 595 O O . ASP A 1 81 ? 38.565 28.227 3.269 1.00 34.48 81 ASP A O 1
ATOM 600 N N . ASP A 1 82 ? 36.881 26.910 3.940 1.00 49.14 82 ASP A N 1
ATOM 601 C CA . ASP A 1 82 ? 37.447 26.851 5.281 1.00 38.71 82 ASP A CA 1
ATOM 602 C C . ASP A 1 82 ? 38.772 26.104 5.317 1.00 33.36 82 ASP A C 1
ATOM 603 O O . ASP A 1 82 ? 39.617 26.425 6.146 1.00 52.14 82 ASP A O 1
ATOM 608 N N . LYS A 1 83 ? 39.027 25.196 4.393 1.00 34.47 83 LYS A N 1
ATOM 609 C CA . LYS A 1 83 ? 40.309 24.495 4.353 1.00 39.10 83 LYS A CA 1
ATOM 610 C C . LYS A 1 83 ? 41.233 24.968 3.228 1.00 43.84 83 LYS A C 1
ATOM 611 O O . LYS A 1 83 ? 42.417 24.598 3.212 1.00 32.21 83 LYS A O 1
ATOM 617 N N . LEU A 1 84 ? 40.758 25.829 2.330 1.00 45.33 84 LEU A N 1
ATOM 618 C CA . LEU A 1 84 ? 41.570 26.175 1.180 1.00 44.12 84 LEU A CA 1
ATOM 619 C C . LEU A 1 84 ? 41.473 27.638 0.761 1.00 44.21 84 LEU A C 1
ATOM 620 O O . LEU A 1 84 ? 42.267 28.072 -0.081 1.00 38.00 84 LEU A O 1
ATOM 625 N N . GLY A 1 85 ? 40.603 28.431 1.375 1.00 30.74 85 GLY A N 1
ATOM 626 C CA . GLY A 1 85 ? 40.376 29.776 0.903 1.00 33.61 85 GLY A CA 1
ATOM 627 C C . GLY A 1 85 ? 41.527 30.742 1.063 1.00 36.40 85 GLY A C 1
ATOM 628 O O . GLY A 1 85 ? 41.379 31.897 0.651 1.00 37.49 85 GLY A O 1
ATOM 629 N N . GLY A 1 86 ? 42.649 30.320 1.654 1.00 32.59 86 GLY A N 1
ATOM 630 C CA . GLY A 1 86 ? 43.821 31.164 1.844 1.00 33.50 86 GLY A CA 1
ATOM 631 C C . GLY A 1 86 ? 45.018 30.771 1.002 1.00 37.08 86 GLY A C 1
ATOM 632 O O . GLY A 1 86 ? 46.147 31.212 1.261 1.00 40.29 86 GLY A O 1
ATOM 633 N N . MET A 1 87 ? 44.762 29.976 -0.043 1.00 37.30 87 MET A N 1
ATOM 634 C CA . MET A 1 87 ? 45.829 29.446 -0.897 1.00 37.64 87 MET A CA 1
ATOM 635 C C . MET A 1 87 ? 46.660 30.556 -1.545 1.00 41.96 87 MET A C 1
ATOM 636 O O . MET A 1 87 ? 47.896 30.516 -1.511 1.00 39.38 87 MET A O 1
ATOM 641 N N . GLU A 1 88 ? 46.000 31.536 -2.166 1.00 47.62 88 GLU A N 1
ATOM 642 C CA . GLU A 1 88 ? 46.765 32.628 -2.759 1.00 52.94 88 GLU A CA 1
ATOM 643 C C . GLU A 1 88 ? 47.764 33.242 -1.771 1.00 55.12 88 GLU A C 1
ATOM 644 O O . GLU A 1 88 ? 48.958 33.412 -2.100 1.00 53.71 88 GLU A O 1
ATOM 650 N N . ALA A 1 89 ? 47.312 33.577 -0.566 1.00 47.00 89 ALA A N 1
ATOM 651 C CA . ALA A 1 89 ? 48.185 34.211 0.425 1.00 38.94 89 ALA A CA 1
ATOM 652 C C . ALA A 1 89 ? 49.361 33.320 0.782 1.00 36.00 89 ALA A C 1
ATOM 653 O O . ALA A 1 89 ? 50.480 33.806 0.979 1.00 38.87 89 ALA A O 1
ATOM 655 N N . VAL A 1 90 ? 49.122 32.016 0.878 1.00 32.83 90 VAL A N 1
ATOM 656 C CA . VAL A 1 90 ? 50.205 31.068 1.095 1.00 31.65 90 VAL A CA 1
ATOM 657 C C . VAL A 1 90 ? 51.168 31.094 -0.086 1.00 37.60 90 VAL A C 1
ATOM 658 O O . VAL A 1 90 ? 52.397 31.067 0.090 1.00 41.13 90 VAL A O 1
ATOM 662 N N . GLN A 1 91 ? 50.622 31.116 -1.310 1.00 40.87 91 GLN A N 1
ATOM 663 C CA . GLN A 1 91 ? 51.450 31.040 -2.515 1.00 36.62 91 GLN A CA 1
ATOM 664 C C . GLN A 1 91 ? 52.205 32.323 -2.762 1.00 35.66 91 GLN A C 1
ATOM 665 O O . GLN A 1 91 ? 53.342 32.274 -3.215 1.00 36.21 91 GLN A O 1
ATOM 671 N N . ARG A 1 92 ? 51.645 33.468 -2.380 1.00 38.05 92 ARG A N 1
ATOM 672 C CA . ARG A 1 92 ? 52.394 34.703 -2.536 1.00 41.52 92 ARG A CA 1
ATOM 673 C C . ARG A 1 92 ? 53.624 34.729 -1.659 1.00 40.95 92 ARG A C 1
ATOM 674 O O . ARG A 1 92 ? 54.547 35.500 -1.924 1.00 53.45 92 ARG A O 1
ATOM 682 N N . GLN A 1 93 ? 53.687 33.875 -0.654 1.00 37.89 93 GLN A N 1
ATOM 683 C CA . GLN A 1 93 ? 54.880 33.753 0.162 1.00 40.74 93 GLN A CA 1
ATOM 684 C C . GLN A 1 93 ? 55.727 32.570 -0.258 1.00 44.52 93 GLN A C 1
ATOM 685 O O . GLN A 1 93 ? 56.545 32.082 0.535 1.00 49.75 93 GLN A O 1
ATOM 691 N N . GLY A 1 94 ? 55.506 32.067 -1.469 1.00 34.71 94 GLY A N 1
ATOM 692 C CA . GLY A 1 94 ? 56.333 31.017 -2.014 1.00 38.89 94 GLY A CA 1
ATOM 693 C C . GLY A 1 94 ? 56.095 29.653 -1.432 1.00 38.23 94 GLY A C 1
ATOM 694 O O . GLY A 1 94 ? 56.797 28.720 -1.811 1.00 42.20 94 GLY A O 1
ATOM 695 N N . VAL A 1 95 ? 55.085 29.492 -0.585 1.00 37.08 95 VAL A N 1
ATOM 696 C CA . VAL A 1 95 ? 54.831 28.196 0.045 1.00 33.60 95 VAL A CA 1
ATOM 697 C C . VAL A 1 95 ? 54.127 27.281 -0.952 1.00 34.05 95 VAL A C 1
ATOM 698 O O . VAL A 1 95 ? 53.091 27.667 -1.514 1.00 37.37 95 VAL A O 1
ATOM 702 N N . PRO A 1 96 ? 54.624 26.059 -1.142 1.00 33.92 96 PRO A N 1
ATOM 703 C CA . PRO A 1 96 ? 53.937 25.078 -1.990 1.00 26.94 96 PRO A CA 1
ATOM 704 C C . PRO A 1 96 ? 52.653 24.569 -1.356 1.00 33.14 96 PRO A C 1
ATOM 705 O O . PRO A 1 96 ? 52.653 24.065 -0.228 1.00 29.30 96 PRO A O 1
ATOM 709 N N . VAL A 1 97 ? 51.569 24.655 -2.113 1.00 35.69 97 VAL A N 1
ATOM 710 C CA . VAL A 1 97 ? 50.305 24.017 -1.774 1.00 30.41 97 VAL A CA 1
ATOM 711 C C . VAL A 1 97 ? 50.197 22.709 -2.547 1.00 34.61 97 VAL A C 1
ATOM 712 O O . VAL A 1 97 ? 50.361 22.690 -3.780 1.00 35.32 97 VAL A O 1
ATOM 716 N N . VAL A 1 98 ? 49.876 21.622 -1.851 1.00 22.02 98 VAL A N 1
ATOM 717 C CA . VAL A 1 98 ? 49.820 20.315 -2.488 1.00 26.54 98 VAL A CA 1
ATOM 718 C C . VAL A 1 98 ? 48.569 19.611 -2.001 1.00 21.06 98 VAL A C 1
ATOM 719 O O . VAL A 1 98 ? 48.235 19.661 -0.815 1.00 24.86 98 VAL A O 1
ATOM 723 N N . THR A 1 99 ? 47.840 18.999 -2.925 1.00 21.92 99 THR A N 1
ATOM 724 C CA . THR A 1 99 ? 46.563 18.373 -2.606 1.00 21.86 99 THR A CA 1
ATOM 725 C C . THR A 1 99 ? 46.419 17.059 -3.378 1.00 23.56 99 THR A C 1
ATOM 726 O O . THR A 1 99 ? 47.262 16.679 -4.219 1.00 24.30 99 THR A O 1
ATOM 730 N N . SER A 1 100 ? 45.333 16.349 -3.099 1.00 23.50 100 SER A N 1
ATOM 731 C CA . SER A 1 100 ? 45.043 15.221 -3.961 1.00 33.99 100 SER A CA 1
ATOM 732 C C . SER A 1 100 ? 44.680 15.718 -5.368 1.00 36.60 100 SER A C 1
ATOM 733 O O . SER A 1 100 ? 44.346 16.895 -5.586 1.00 25.69 100 SER A O 1
ATOM 736 N N . GLU A 1 101 ? 44.796 14.809 -6.341 1.00 31.12 101 GLU A N 1
ATOM 737 C CA . GLU A 1 101 ? 44.427 15.167 -7.703 1.00 36.44 101 GLU A CA 1
ATOM 738 C C . GLU A 1 101 ? 42.976 15.612 -7.760 1.00 30.90 101 GLU A C 1
ATOM 739 O O . GLU A 1 101 ? 42.652 16.605 -8.412 1.00 34.49 101 GLU A O 1
ATOM 745 N N . LEU A 1 102 ? 42.093 14.933 -7.032 1.00 39.87 102 LEU A N 1
ATOM 746 C CA . LEU A 1 102 ? 40.677 15.267 -7.132 1.00 41.30 102 LEU A CA 1
ATOM 747 C C . LEU A 1 102 ? 40.350 16.583 -6.448 1.00 37.71 102 LEU A C 1
ATOM 748 O O . LEU A 1 102 ? 39.493 17.333 -6.932 1.00 45.50 102 LEU A O 1
ATOM 753 N N . THR A 1 103 ? 41.054 16.921 -5.374 1.00 32.49 103 THR A N 1
ATOM 754 C CA . THR A 1 103 ? 40.874 18.249 -4.804 1.00 32.00 103 THR A CA 1
ATOM 755 C C . THR A 1 103 ? 41.319 19.329 -5.791 1.00 33.92 103 THR A C 1
ATOM 756 O O . THR A 1 103 ? 40.652 20.362 -5.927 1.00 33.07 103 THR A O 1
ATOM 760 N N . ALA A 1 104 ? 42.401 19.085 -6.544 1.00 34.45 104 ALA A N 1
ATOM 761 C CA . ALA A 1 104 ? 42.789 20.054 -7.566 1.00 27.56 104 ALA A CA 1
ATOM 762 C C . ALA A 1 104 ? 41.705 20.190 -8.625 1.00 29.39 104 ALA A C 1
ATOM 763 O O . ALA A 1 104 ? 41.367 21.305 -9.045 1.00 34.23 104 ALA A O 1
ATOM 765 N N . ILE A 1 105 ? 41.108 19.071 -9.039 1.00 30.23 105 ILE A N 1
ATOM 766 C CA . ILE A 1 105 ? 40.045 19.160 -10.028 1.00 32.86 105 ILE A CA 1
ATOM 767 C C . ILE A 1 105 ? 38.888 19.977 -9.481 1.00 34.35 105 ILE A C 1
ATOM 768 O O . ILE A 1 105 ? 38.380 20.879 -10.154 1.00 33.44 105 ILE A O 1
ATOM 773 N N . LEU A 1 106 ? 38.459 19.682 -8.241 1.00 36.95 106 LEU A N 1
ATOM 774 C CA . LEU A 1 106 ? 37.335 20.423 -7.675 1.00 32.61 106 LEU A CA 1
ATOM 775 C C . LEU A 1 106 ? 37.707 21.877 -7.413 1.00 33.60 106 LEU A C 1
ATOM 776 O O . LEU A 1 106 ? 36.890 22.775 -7.644 1.00 38.54 106 LEU A O 1
ATOM 781 N N . ALA A 1 107 ? 38.949 22.144 -6.997 1.00 31.05 107 ALA A N 1
ATOM 782 C CA . ALA A 1 107 ? 39.376 23.534 -6.866 1.00 29.88 107 ALA A CA 1
ATOM 783 C C . ALA A 1 107 ? 39.188 24.292 -8.185 1.00 42.94 107 ALA A C 1
ATOM 784 O O . ALA A 1 107 ? 38.567 25.371 -8.215 1.00 33.98 107 ALA A O 1
ATOM 786 N N . ALA A 1 108 ? 39.683 23.717 -9.298 1.00 35.92 108 ALA A N 1
ATOM 787 C CA . ALA A 1 108 ? 39.514 24.353 -10.600 1.00 35.71 108 ALA A CA 1
ATOM 788 C C . ALA A 1 108 ? 38.034 24.487 -10.964 1.00 39.02 108 ALA A C 1
ATOM 789 O O . ALA A 1 108 ? 37.621 25.469 -11.598 1.00 39.89 108 ALA A O 1
ATOM 791 N N . GLU A 1 109 ? 37.224 23.506 -10.579 1.00 36.44 109 GLU A N 1
ATOM 792 C CA . GLU A 1 109 ? 35.807 23.536 -10.881 1.00 40.42 109 GLU A CA 1
ATOM 793 C C . GLU A 1 109 ? 35.026 24.531 -10.037 1.00 41.42 109 GLU A C 1
ATOM 794 O O . GLU A 1 109 ? 33.827 24.693 -10.283 1.00 44.47 109 GLU A O 1
ATOM 800 N N . ASN A 1 110 ? 35.633 25.144 -9.013 1.00 43.63 110 ASN A N 1
ATOM 801 C CA . ASN A 1 110 ? 34.897 26.053 -8.127 1.00 44.50 110 ASN A CA 1
ATOM 802 C C . ASN A 1 110 ? 35.663 27.349 -7.830 1.00 39.11 110 ASN A C 1
ATOM 803 O O . ASN A 1 110 ? 35.511 27.939 -6.766 1.00 39.21 110 ASN A O 1
ATOM 808 N N . SER A 1 111 ? 36.475 27.796 -8.781 1.00 40.16 111 SER A N 1
ATOM 809 C CA . SER A 1 111 ? 37.215 29.058 -8.722 1.00 41.72 111 SER A CA 1
ATOM 810 C C . SER A 1 111 ? 38.059 29.200 -7.465 1.00 39.67 111 SER A C 1
ATOM 811 O O . SER A 1 111 ? 38.360 30.300 -7.030 1.00 41.22 111 SER A O 1
ATOM 814 N N . LYS A 1 112 ? 38.556 28.099 -6.942 1.00 36.55 112 LYS A N 1
ATOM 815 C CA . LYS A 1 112 ? 39.672 28.197 -6.013 1.00 41.62 112 LYS A CA 1
ATOM 816 C C . LYS A 1 112 ? 40.963 28.191 -6.822 1.00 51.03 112 LYS A C 1
ATOM 817 O O . LYS A 1 112 ? 40.971 27.902 -8.022 1.00 70.98 112 LYS A O 1
ATOM 823 N N . GLY A 1 113 ? 42.061 28.536 -6.182 1.00 39.25 113 GLY A N 1
ATOM 824 C CA . GLY A 1 113 ? 43.319 28.547 -6.910 1.00 46.01 113 GLY A CA 1
ATOM 825 C C . GLY A 1 113 ? 43.757 27.233 -7.549 1.00 44.24 113 GLY A C 1
ATOM 826 O O . GLY A 1 113 ? 43.021 26.244 -7.596 1.00 41.57 113 GLY A O 1
ATOM 827 N N . THR A 1 114 ? 44.981 27.234 -8.061 1.00 42.06 114 THR A N 1
ATOM 828 C CA . THR A 1 114 ? 45.611 26.058 -8.618 1.00 36.26 114 THR A CA 1
ATOM 829 C C . THR A 1 114 ? 46.697 25.566 -7.670 1.00 35.75 114 THR A C 1
ATOM 830 O O . THR A 1 114 ? 47.675 26.289 -7.428 1.00 36.09 114 THR A O 1
ATOM 834 N N . PRO A 1 115 ? 46.577 24.378 -7.084 1.00 34.18 115 PRO A N 1
ATOM 835 C CA . PRO A 1 115 ? 47.692 23.847 -6.282 1.00 33.65 115 PRO A CA 1
ATOM 836 C C . PRO A 1 115 ? 48.970 23.663 -7.094 1.00 27.79 115 PRO A C 1
ATOM 837 O O . PRO A 1 115 ? 48.952 23.430 -8.300 1.00 38.07 115 PRO A O 1
ATOM 841 N N . ASP A 1 116 ? 50.089 23.712 -6.387 1.00 33.38 116 ASP A N 1
ATOM 842 C CA . ASP A 1 116 ? 51.416 23.603 -6.980 1.00 35.56 116 ASP A CA 1
ATOM 843 C C . ASP A 1 116 ? 51.801 22.163 -7.322 1.00 28.45 116 ASP A C 1
ATOM 844 O O . ASP A 1 116 ? 52.588 21.944 -8.244 1.00 30.40 116 ASP A O 1
ATOM 849 N N . VAL A 1 117 ? 51.289 21.183 -6.576 1.00 29.71 117 VAL A N 1
ATOM 850 C CA . VAL A 1 117 ? 51.551 19.767 -6.811 1.00 31.64 117 VAL A CA 1
ATOM 851 C C . VAL A 1 117 ? 50.284 19.001 -6.464 1.00 33.43 117 VAL A C 1
ATOM 852 O O . VAL A 1 117 ? 49.579 19.349 -5.512 1.00 39.09 117 VAL A O 1
ATOM 856 N N . THR A 1 118 ? 50.013 17.929 -7.205 1.00 33.35 118 THR A N 1
ATOM 857 C CA . THR A 1 118 ? 48.950 17.012 -6.815 1.00 32.67 118 THR A CA 1
ATOM 858 C C . THR A 1 118 ? 49.505 15.600 -6.687 1.00 32.99 118 THR A C 1
ATOM 859 O O . THR A 1 118 ? 50.496 15.252 -7.325 1.00 35.49 118 THR A O 1
ATOM 863 N N . PHE A 1 119 ? 48.858 14.804 -5.831 1.00 38.31 119 PHE A N 1
ATOM 864 C CA . PHE A 1 119 ? 49.175 13.399 -5.615 1.00 30.02 119 PHE A CA 1
ATOM 865 C C . PHE A 1 119 ? 47.945 12.536 -5.838 1.00 31.18 119 PHE A C 1
ATOM 866 O O . PHE A 1 119 ? 46.847 12.870 -5.388 1.00 40.86 119 PHE A O 1
ATOM 874 N N . ALA A 1 120 ? 48.141 11.429 -6.526 1.00 34.09 120 ALA A N 1
ATOM 875 C CA . ALA A 1 120 ? 47.099 10.451 -6.775 1.00 42.28 120 ALA A CA 1
ATOM 876 C C . ALA A 1 120 ? 47.208 9.247 -5.870 1.00 46.89 120 ALA A C 1
ATOM 877 O O . ALA A 1 120 ? 46.451 8.292 -6.043 1.00 53.69 120 ALA A O 1
ATOM 879 N N . THR A 1 121 ? 48.204 9.223 -5.003 1.00 46.76 121 THR A N 1
ATOM 880 C CA . THR A 1 121 ? 48.495 8.096 -4.138 1.00 54.77 121 THR A CA 1
ATOM 881 C C . THR A 1 121 ? 48.325 8.552 -2.693 1.00 47.78 121 THR A C 1
ATOM 882 O O . THR A 1 121 ? 48.623 9.705 -2.367 1.00 38.56 121 THR A O 1
ATOM 886 N N . ASP A 1 122 ? 47.812 7.660 -1.842 1.00 52.03 122 ASP A N 1
ATOM 887 C CA . ASP A 1 122 ? 47.977 7.809 -0.398 1.00 35.79 122 ASP A CA 1
ATOM 888 C C . ASP A 1 122 ? 49.469 7.856 -0.117 1.00 35.97 122 ASP A C 1
ATOM 889 O O . ASP A 1 122 ? 50.231 7.057 -0.665 1.00 38.76 122 ASP A O 1
ATOM 894 N N . THR A 1 123 ? 49.911 8.831 0.670 1.00 33.48 123 THR A N 1
ATOM 895 C CA . THR A 1 123 ? 51.342 9.064 0.814 1.00 44.31 123 THR A CA 1
ATOM 896 C C . THR A 1 123 ? 51.711 9.146 2.281 1.00 41.12 123 THR A C 1
ATOM 897 O O . THR A 1 123 ? 50.958 9.685 3.103 1.00 42.16 123 THR A O 1
ATOM 901 N N . THR A 1 124 ? 52.865 8.573 2.593 1.00 37.82 124 THR A N 1
ATOM 902 C CA . THR A 1 124 ? 53.563 8.796 3.844 1.00 36.08 124 THR A CA 1
ATOM 903 C C . THR A 1 124 ? 54.839 9.552 3.520 1.00 35.52 124 THR A C 1
ATOM 904 O O . THR A 1 124 ? 55.602 9.128 2.646 1.00 40.33 124 THR A O 1
ATOM 908 N N . PHE A 1 125 ? 55.049 10.689 4.178 1.00 29.89 125 PHE A N 1
ATOM 909 C CA . PHE A 1 125 ? 56.264 11.468 3.966 1.00 29.79 125 PHE A CA 1
ATOM 910 C C . PHE A 1 125 ? 56.762 12.055 5.290 1.00 34.15 125 PHE A C 1
ATOM 911 O O . PHE A 1 125 ? 56.036 12.115 6.285 1.00 32.58 125 PHE A O 1
ATOM 919 N N . ALA A 1 126 ? 58.014 12.504 5.289 1.00 30.17 126 ALA A N 1
ATOM 920 C CA . ALA A 1 126 ? 58.636 13.020 6.489 1.00 28.58 126 ALA A CA 1
ATOM 921 C C . ALA A 1 126 ? 59.395 14.296 6.164 1.00 30.53 126 ALA A C 1
ATOM 922 O O . ALA A 1 126 ? 60.056 14.402 5.129 1.00 32.72 126 ALA A O 1
ATOM 924 N N . ILE A 1 127 ? 59.309 15.252 7.071 1.00 28.91 127 ILE A N 1
ATOM 925 C CA . ILE A 1 127 ? 60.080 16.483 7.010 1.00 30.13 127 ILE A CA 1
ATOM 926 C C . ILE A 1 127 ? 60.642 16.747 8.400 1.00 35.63 127 ILE A C 1
ATOM 927 O O . ILE A 1 127 ? 59.906 16.698 9.394 1.00 35.32 127 ILE A O 1
ATOM 932 N N . GLY A 1 128 ? 61.940 17.005 8.475 1.00 38.48 128 GLY A N 1
ATOM 933 C CA . GLY A 1 128 ? 62.531 17.471 9.731 1.00 45.64 128 GLY A CA 1
ATOM 934 C C . GLY A 1 128 ? 62.264 16.576 10.920 1.00 49.30 128 GLY A C 1
ATOM 935 O O . GLY A 1 128 ? 61.991 17.070 12.026 1.00 60.07 128 GLY A O 1
ATOM 936 N N . GLY A 1 129 ? 62.356 15.261 10.726 1.00 39.81 129 GLY A N 1
ATOM 937 C CA . GLY A 1 129 ? 62.078 14.300 11.770 1.00 34.57 129 GLY A CA 1
ATOM 938 C C . GLY A 1 129 ? 60.618 13.940 11.969 1.00 38.61 129 GLY A C 1
ATOM 939 O O . GLY A 1 129 ? 60.333 12.994 12.707 1.00 42.73 129 GLY A O 1
ATOM 940 N N . GLN A 1 130 ? 59.686 14.620 11.309 1.00 36.25 130 GLN A N 1
ATOM 941 C CA . GLN A 1 130 ? 58.264 14.434 11.558 1.00 28.76 130 GLN A CA 1
ATOM 942 C C . GLN A 1 130 ? 57.620 13.628 10.432 1.00 34.21 130 GLN A C 1
ATOM 943 O O . GLN A 1 130 ? 57.832 13.928 9.249 1.00 37.19 130 GLN A O 1
ATOM 949 N N . GLN A 1 131 ? 56.840 12.603 10.799 1.00 34.81 131 GLN A N 1
ATOM 950 C CA . GLN A 1 131 ? 56.117 11.801 9.820 1.00 34.42 131 GLN A CA 1
ATOM 951 C C . GLN A 1 131 ? 54.637 12.151 9.791 1.00 30.07 131 GLN A C 1
ATOM 952 O O . GLN A 1 131 ? 53.990 12.354 10.837 1.00 30.38 131 GLN A O 1
ATOM 958 N N . LEU A 1 132 ? 54.125 12.187 8.573 1.00 22.79 132 LEU A N 1
ATOM 959 C CA . LEU A 1 132 ? 52.763 12.543 8.253 1.00 21.50 132 LEU A CA 1
ATOM 960 C C . LEU A 1 132 ? 52.222 11.517 7.272 1.00 21.84 132 LEU A C 1
ATOM 961 O O . LEU A 1 132 ? 52.953 11.015 6.414 1.00 30.55 132 LEU A O 1
ATOM 966 N N . GLU A 1 133 ? 50.951 11.176 7.417 1.00 20.98 133 GLU A N 1
ATOM 967 C CA . GLU A 1 133 ? 50.277 10.275 6.491 1.00 21.48 133 GLU A CA 1
ATOM 968 C C . GLU A 1 133 ? 49.050 10.976 5.938 1.00 22.67 133 GLU A C 1
ATOM 969 O O . GLU A 1 133 ? 48.297 11.595 6.696 1.00 26.50 133 GLU A O 1
ATOM 975 N N . VAL A 1 134 ? 48.864 10.924 4.622 1.00 21.57 134 VAL A N 1
ATOM 976 C CA . VAL A 1 134 ? 47.651 11.467 4.030 1.00 27.00 134 VAL A CA 1
ATOM 977 C C . VAL A 1 134 ? 46.897 10.298 3.442 1.00 23.70 134 VAL A C 1
ATOM 978 O O . VAL A 1 134 ? 47.504 9.385 2.877 1.00 27.60 134 VAL A O 1
ATOM 982 N N . TYR A 1 135 ? 45.589 10.278 3.656 1.00 24.92 135 TYR A N 1
ATOM 983 C CA . TYR A 1 135 ? 44.821 9.108 3.263 1.00 29.12 135 TYR A CA 1
ATOM 984 C C . TYR A 1 135 ? 43.416 9.521 2.836 1.00 25.85 135 TYR A C 1
ATOM 985 O O . TYR A 1 135 ? 42.792 10.408 3.426 1.00 25.24 135 TYR A O 1
ATOM 994 N N . PHE A 1 136 ? 42.926 8.845 1.814 1.00 28.72 136 PHE A N 1
ATOM 995 C CA . PHE A 1 136 ? 41.605 9.106 1.279 1.00 32.51 136 PHE A CA 1
ATOM 996 C C . PHE A 1 136 ? 40.702 7.967 1.715 1.00 30.51 136 PHE A C 1
ATOM 997 O O . PHE A 1 136 ? 40.859 6.844 1.220 1.00 38.15 136 PHE A O 1
ATOM 1005 N N . PRO A 1 137 ? 39.768 8.185 2.643 1.00 35.11 137 PRO A N 1
ATOM 1006 C CA . PRO A 1 137 ? 38.890 7.091 3.089 1.00 32.48 137 PRO A CA 1
ATOM 1007 C C . PRO A 1 137 ? 37.633 6.925 2.256 1.00 31.89 137 PRO A C 1
ATOM 1008 O O . PRO A 1 137 ? 36.909 5.937 2.449 1.00 29.23 137 PRO A O 1
ATOM 1012 N N . GLY A 1 138 ? 37.381 7.834 1.325 1.00 31.08 138 GLY A N 1
ATOM 1013 C CA . GLY A 1 138 ? 36.150 7.866 0.563 1.00 31.65 138 GLY A CA 1
ATOM 1014 C C . GLY A 1 138 ? 35.395 9.166 0.764 1.00 32.82 138 GLY A C 1
ATOM 1015 O O . GLY A 1 138 ? 35.690 9.971 1.650 1.00 34.44 138 GLY A O 1
ATOM 1016 N N . GLY A 1 139 ? 34.407 9.358 -0.102 1.00 30.53 139 GLY A N 1
ATOM 1017 C CA . GLY A 1 139 ? 33.607 10.557 -0.030 1.00 30.64 139 GLY A CA 1
ATOM 1018 C C . GLY A 1 139 ? 32.805 10.573 1.255 1.00 40.32 139 GLY A C 1
ATOM 1019 O O . GLY A 1 139 ? 32.345 9.538 1.742 1.00 44.19 139 GLY A O 1
ATOM 1020 N N . GLY A 1 140 ? 32.671 11.760 1.829 1.00 33.99 140 GLY A N 1
ATOM 1021 C CA . GLY A 1 140 ? 31.828 11.922 2.987 1.00 28.10 140 GLY A CA 1
ATOM 1022 C C . GLY A 1 140 ? 31.275 13.318 3.024 1.00 28.58 140 GLY A C 1
ATOM 1023 O O . GLY A 1 140 ? 30.311 13.606 2.317 1.00 30.64 140 GLY A O 1
ATOM 1024 N N . HIS A 1 141 ? 31.901 14.205 3.812 1.00 27.04 141 HIS A N 1
ATOM 1025 C CA . HIS A 1 141 ? 31.508 15.616 3.809 1.00 30.77 141 HIS A CA 1
ATOM 1026 C C . HIS A 1 141 ? 31.601 16.203 2.392 1.00 37.13 141 HIS A C 1
ATOM 1027 O O . HIS A 1 141 ? 30.709 16.934 1.940 1.00 40.77 141 HIS A O 1
ATOM 1034 N N . THR A 1 142 ? 32.655 15.862 1.666 1.00 34.93 142 THR A N 1
ATOM 1035 C CA . THR A 1 142 ? 32.771 16.198 0.257 1.00 39.90 142 THR A CA 1
ATOM 1036 C C . THR A 1 142 ? 33.317 14.965 -0.446 1.00 35.18 142 THR A C 1
ATOM 1037 O O . THR A 1 142 ? 33.804 14.034 0.193 1.00 31.63 142 THR A O 1
ATOM 1041 N N . ALA A 1 143 ? 33.272 14.979 -1.774 1.00 43.44 143 ALA A N 1
ATOM 1042 C CA . ALA A 1 143 ? 33.707 13.823 -2.550 1.00 43.82 143 ALA A CA 1
ATOM 1043 C C . ALA A 1 143 ? 35.201 13.557 -2.433 1.00 40.86 143 ALA A C 1
ATOM 1044 O O . ALA A 1 143 ? 35.629 12.415 -2.638 1.00 38.16 143 ALA A O 1
ATOM 1046 N N . ASP A 1 144 ? 35.991 14.560 -2.054 1.00 39.63 144 ASP A N 1
ATOM 1047 C CA . ASP A 1 144 ? 37.437 14.453 -2.135 1.00 39.22 144 ASP A CA 1
ATOM 1048 C C . ASP A 1 144 ? 38.151 14.521 -0.781 1.00 36.08 144 ASP A C 1
ATOM 1049 O O . ASP A 1 144 ? 39.384 14.446 -0.762 1.00 31.61 144 ASP A O 1
ATOM 1054 N N . ASN A 1 145 ? 37.421 14.600 0.345 1.00 33.22 145 ASN A N 1
ATOM 1055 C CA . ASN A 1 145 ? 38.045 14.831 1.653 1.00 27.64 145 ASN A CA 1
ATOM 1056 C C . ASN A 1 145 ? 39.073 13.751 2.002 1.00 31.38 145 ASN A C 1
ATOM 1057 O O . ASN A 1 145 ? 38.855 12.549 1.778 1.00 33.48 145 ASN A O 1
ATOM 1062 N N . VAL A 1 146 ? 40.225 14.198 2.504 1.00 29.63 146 VAL A N 1
ATOM 1063 C CA . VAL A 1 146 ? 41.287 13.328 2.992 1.00 32.59 146 VAL A CA 1
ATOM 1064 C C . VAL A 1 146 ? 41.545 13.680 4.449 1.00 26.78 146 VAL A C 1
ATOM 1065 O O . VAL A 1 146 ? 41.167 14.745 4.926 1.00 34.06 146 VAL A O 1
ATOM 1069 N N . VAL A 1 147 ? 42.156 12.747 5.168 1.00 26.89 147 VAL A N 1
ATOM 1070 C CA . VAL A 1 147 ? 42.600 12.973 6.533 1.00 25.19 147 VAL A CA 1
ATOM 1071 C C . VAL A 1 147 ? 44.134 12.954 6.585 1.00 27.96 147 VAL A C 1
ATOM 1072 O O . VAL A 1 147 ? 44.812 12.554 5.638 1.00 29.39 147 VAL A O 1
ATOM 1076 N N . VAL A 1 148 ? 44.674 13.420 7.714 1.00 27.34 148 VAL A N 1
ATOM 1077 C CA . VAL A 1 148 ? 46.108 13.482 7.981 1.00 24.30 148 VAL A CA 1
ATOM 1078 C C . VAL A 1 148 ? 46.354 12.837 9.338 1.00 26.67 148 VAL A C 1
ATOM 1079 O O . VAL A 1 148 ? 45.645 13.132 10.309 1.00 25.52 148 VAL A O 1
ATOM 1083 N N . TYR A 1 149 ? 47.336 11.949 9.405 1.00 25.32 149 TYR A N 1
ATOM 1084 C CA . TYR A 1 149 ? 47.662 11.233 10.623 1.00 18.19 149 TYR A CA 1
ATOM 1085 C C . TYR A 1 149 ? 49.107 11.510 10.993 1.00 18.76 149 TYR A C 1
ATOM 1086 O O . TYR A 1 149 ? 50.004 11.377 10.153 1.00 19.45 149 TYR A O 1
ATOM 1095 N N . LEU A 1 150 ? 49.341 11.857 12.264 1.00 22.96 150 LEU A N 1
ATOM 1096 C CA . LEU A 1 150 ? 50.700 11.864 12.787 1.00 26.81 150 LEU A CA 1
ATOM 1097 C C . LEU A 1 150 ? 50.927 10.545 13.525 1.00 29.83 150 LEU A C 1
ATOM 1098 O O . LEU A 1 150 ? 50.454 10.385 14.656 1.00 28.39 150 LEU A O 1
ATOM 1103 N N . PRO A 1 151 ? 51.622 9.572 12.934 1.00 31.57 151 PRO A N 1
ATOM 1104 C CA . PRO A 1 151 ? 51.780 8.275 13.611 1.00 29.48 151 PRO A CA 1
ATOM 1105 C C . PRO A 1 151 ? 52.600 8.332 14.885 1.00 29.43 151 PRO A C 1
ATOM 1106 O O . PRO A 1 151 ? 52.450 7.436 15.723 1.00 32.63 151 PRO A O 1
ATOM 1110 N N . GLN A 1 152 ? 53.486 9.317 15.056 1.00 34.16 152 GLN A N 1
ATOM 1111 C CA . GLN A 1 152 ? 54.287 9.369 16.280 1.00 29.72 152 GLN A CA 1
ATOM 1112 C C . GLN A 1 152 ? 53.465 9.906 17.452 1.00 25.52 152 GLN A C 1
ATOM 1113 O O . GLN A 1 152 ? 53.491 9.339 18.539 1.00 26.89 152 GLN A O 1
ATOM 1119 N N . GLN A 1 153 ? 52.729 10.990 17.258 1.00 23.85 153 GLN A N 1
ATOM 1120 C CA . GLN A 1 153 ? 51.824 11.490 18.289 1.00 23.46 153 GLN A CA 1
ATOM 1121 C C . GLN A 1 153 ? 50.469 10.788 18.295 1.00 24.45 153 GLN A C 1
ATOM 1122 O O . GLN A 1 153 ? 49.624 11.126 19.122 1.00 32.10 153 GLN A O 1
ATOM 1128 N N . LYS A 1 154 ? 50.213 9.876 17.364 1.00 22.51 154 LYS A N 1
ATOM 1129 C CA . LYS A 1 154 ? 48.915 9.218 17.235 1.00 25.82 154 LYS A CA 1
ATOM 1130 C C . LYS A 1 154 ? 47.775 10.235 17.252 1.00 31.84 154 LYS A C 1
ATOM 1131 O O . LYS A 1 154 ? 46.807 10.117 18.005 1.00 32.44 154 LYS A O 1
ATOM 1137 N N . ILE A 1 155 ? 47.908 11.232 16.387 1.00 19.52 155 ILE A N 1
ATOM 1138 C CA . ILE A 1 155 ? 46.955 12.312 16.219 1.00 18.47 155 ILE A CA 1
ATOM 1139 C C . ILE A 1 155 ? 46.390 12.226 14.812 1.00 20.57 155 ILE A C 1
ATOM 1140 O O . ILE A 1 155 ? 47.145 12.244 13.834 1.00 17.71 155 ILE A O 1
ATOM 1145 N N . LEU A 1 156 ? 45.076 12.179 14.713 1.00 19.90 156 LEU A N 1
ATOM 1146 C CA . LEU A 1 156 ? 44.381 12.080 13.446 1.00 26.05 156 LEU A CA 1
ATOM 1147 C C . LEU A 1 156 ? 43.585 13.360 13.202 1.00 23.98 156 LEU A C 1
ATOM 1148 O O . LEU A 1 156 ? 42.700 13.707 13.988 1.00 26.72 156 LEU A O 1
ATOM 1153 N N . PHE A 1 157 ? 43.908 14.059 12.137 1.00 30.38 157 PHE A N 1
ATOM 1154 C CA . PHE A 1 157 ? 43.144 15.235 11.735 1.00 34.03 157 PHE A CA 1
ATOM 1155 C C . PHE A 1 157 ? 42.099 14.775 10.742 1.00 37.19 157 PHE A C 1
ATOM 1156 O O . PHE A 1 157 ? 42.444 14.389 9.618 1.00 40.40 157 PHE A O 1
ATOM 1164 N N . GLY A 1 158 ? 40.830 14.848 11.140 1.00 30.41 158 GLY A N 1
ATOM 1165 C CA . GLY A 1 158 ? 39.756 14.351 10.317 1.00 25.64 158 GLY A CA 1
ATOM 1166 C C . GLY A 1 158 ? 39.043 15.440 9.541 1.00 29.37 158 GLY A C 1
ATOM 1167 O O . GLY A 1 158 ? 38.192 15.127 8.694 1.00 33.77 158 GLY A O 1
ATOM 1168 N N . GLY A 1 159 ? 39.397 16.706 9.774 1.00 21.20 159 GLY A N 1
ATOM 1169 C CA . GLY A 1 159 ? 38.730 17.765 9.029 1.00 22.09 159 GLY A CA 1
ATOM 1170 C C . GLY A 1 159 ? 37.217 17.678 9.149 1.00 25.28 159 GLY A C 1
ATOM 1171 O O . GLY A 1 159 ? 36.677 17.305 10.197 1.00 24.57 159 GLY A O 1
ATOM 1172 N N . CYS A 1 160 ? 36.515 18.015 8.055 1.00 24.45 160 CYS A N 1
ATOM 1173 C CA . CYS A 1 160 ? 35.057 18.074 8.085 1.00 26.20 160 CYS A CA 1
ATOM 1174 C C . CYS A 1 160 ? 34.393 16.726 7.848 1.00 31.91 160 CYS A C 1
ATOM 1175 O O . CYS A 1 160 ? 33.160 16.639 7.890 1.00 29.97 160 CYS A O 1
ATOM 1178 N N . LEU A 1 161 ? 35.186 15.678 7.654 1.00 30.23 161 LEU A N 1
ATOM 1179 C CA . LEU A 1 161 ? 34.675 14.319 7.590 1.00 29.68 161 LEU A CA 1
ATOM 1180 C C . LEU A 1 161 ? 34.168 13.814 8.949 1.00 39.75 161 LEU A C 1
ATOM 1181 O O . LEU A 1 161 ? 33.267 12.962 9.014 1.00 34.94 161 LEU A O 1
ATOM 1186 N N . VAL A 1 162 ? 34.731 14.323 10.038 1.00 36.83 162 VAL A N 1
ATOM 1187 C CA . VAL A 1 162 ? 34.369 13.922 11.391 1.00 33.57 162 VAL A CA 1
ATOM 1188 C C . VAL A 1 162 ? 33.612 15.063 12.055 1.00 28.16 162 VAL A C 1
ATOM 1189 O O . VAL A 1 162 ? 33.927 16.247 11.839 1.00 25.43 162 VAL A O 1
ATOM 1193 N N . LYS A 1 163 ? 32.600 14.716 12.849 1.00 27.80 163 LYS A N 1
ATOM 1194 C CA . LYS A 1 163 ? 31.860 15.723 13.605 1.00 34.10 163 LYS A CA 1
ATOM 1195 C C . LYS A 1 163 ? 32.228 15.650 15.091 1.00 41.01 163 LYS A C 1
ATOM 1196 O O . LYS A 1 163 ? 32.576 14.583 15.616 1.00 42.27 163 LYS A O 1
ATOM 1202 N N . ASP A 1 164 ? 32.127 16.789 15.779 1.00 41.95 164 ASP A N 1
ATOM 1203 C CA . ASP A 1 164 ? 32.433 16.830 17.207 1.00 39.39 164 ASP A CA 1
ATOM 1204 C C . ASP A 1 164 ? 31.251 16.273 18.021 1.00 39.22 164 ASP A C 1
ATOM 1205 O O . ASP A 1 164 ? 30.116 16.186 17.529 1.00 37.83 164 ASP A O 1
ATOM 1210 N N . LEU A 1 165 ? 31.525 15.883 19.285 1.00 35.35 165 LEU A N 1
ATOM 1211 C CA . LEU A 1 165 ? 30.545 15.133 20.082 1.00 27.82 165 LEU A CA 1
ATOM 1212 C C . LEU A 1 165 ? 29.316 15.942 20.471 1.00 28.71 165 LEU A C 1
ATOM 1213 O O . LEU A 1 165 ? 28.329 15.348 20.926 1.00 33.30 165 LEU A O 1
ATOM 1218 N N . GLN A 1 166 ? 29.348 17.266 20.316 1.00 27.41 166 GLN A N 1
ATOM 1219 C CA . GLN A 1 166 ? 28.183 18.109 20.561 1.00 33.82 166 GLN A CA 1
ATOM 1220 C C . GLN A 1 166 ? 27.455 18.488 19.266 1.00 41.28 166 GLN A C 1
ATOM 1221 O O . GLN A 1 166 ? 26.451 19.201 19.319 1.00 41.64 166 GLN A O 1
ATOM 1227 N N . ALA A 1 167 ? 27.913 17.998 18.111 1.00 37.82 167 ALA A N 1
ATOM 1228 C CA . ALA A 1 167 ? 27.183 18.213 16.873 1.00 40.20 167 ALA A CA 1
ATOM 1229 C C . ALA A 1 167 ? 25.894 17.385 16.888 1.00 42.13 167 ALA A C 1
ATOM 1230 O O . ALA A 1 167 ? 25.912 16.197 17.217 1.00 37.28 167 ALA A O 1
ATOM 1232 N N . LYS A 1 168 ? 24.766 18.018 16.555 1.00 46.58 168 LYS A N 1
ATOM 1233 C CA . LYS A 1 168 ? 23.478 17.327 16.574 1.00 48.05 168 LYS A CA 1
ATOM 1234 C C . LYS A 1 168 ? 23.043 16.833 15.203 1.00 53.61 168 LYS A C 1
ATOM 1235 O O . LYS A 1 168 ? 22.156 15.985 15.130 1.00 54.44 168 LYS A O 1
ATOM 1241 N N . ASN A 1 169 ? 23.667 17.309 14.131 1.00 53.12 169 ASN A N 1
ATOM 1242 C CA . ASN A 1 169 ? 23.419 16.830 12.778 1.00 50.65 169 ASN A CA 1
ATOM 1243 C C . ASN A 1 169 ? 24.726 16.944 11.998 1.00 46.91 169 ASN A C 1
ATOM 1244 O O . ASN A 1 169 ? 25.777 17.272 12.565 1.00 36.11 169 ASN A O 1
ATOM 1249 N N . LEU A 1 170 ? 24.656 16.682 10.685 1.00 45.51 170 LEU A N 1
ATOM 1250 C CA . LEU A 1 170 ? 25.865 16.651 9.870 1.00 42.33 170 LEU A CA 1
ATOM 1251 C C . LEU A 1 170 ? 26.254 18.013 9.328 1.00 44.81 170 LEU A C 1
ATOM 1252 O O . LEU A 1 170 ? 27.267 18.113 8.628 1.00 49.23 170 LEU A O 1
ATOM 1257 N N . GLY A 1 171 ? 25.485 19.054 9.634 1.00 43.92 171 GLY A N 1
ATOM 1258 C CA . GLY A 1 171 ? 25.898 20.398 9.266 1.00 37.89 171 GLY A CA 1
ATOM 1259 C C . GLY A 1 171 ? 25.738 20.642 7.789 1.00 41.99 171 GLY A C 1
ATOM 1260 O O . GLY A 1 171 ? 24.701 20.333 7.188 1.00 45.43 171 GLY A O 1
ATOM 1261 N N . ASN A 1 172 ? 26.791 21.175 7.175 1.00 46.82 172 ASN A N 1
ATOM 1262 C CA . ASN A 1 172 ? 26.739 21.439 5.748 1.00 54.92 172 ASN A CA 1
ATOM 1263 C C . ASN A 1 172 ? 26.845 20.103 5.026 1.00 57.23 172 ASN A C 1
ATOM 1264 O O . ASN A 1 172 ? 27.769 19.311 5.265 1.00 67.53 172 ASN A O 1
ATOM 1269 N N . THR A 1 173 ? 25.855 19.834 4.197 1.00 45.99 173 THR A N 1
ATOM 1270 C CA . THR A 1 173 ? 25.746 18.581 3.478 1.00 44.17 173 THR A CA 1
ATOM 1271 C C . THR A 1 173 ? 25.597 18.825 1.986 1.00 46.42 173 THR A C 1
ATOM 1272 O O . THR A 1 173 ? 25.323 17.877 1.238 1.00 51.85 173 THR A O 1
ATOM 1276 N N . ALA A 1 174 ? 25.767 20.077 1.549 1.00 42.13 174 ALA A N 1
ATOM 1277 C CA . ALA A 1 174 ? 25.445 20.482 0.185 1.00 45.28 174 ALA A CA 1
ATOM 1278 C C . ALA A 1 174 ? 26.209 19.656 -0.846 1.00 51.78 174 ALA A C 1
ATOM 1279 O O . ALA A 1 174 ? 25.618 19.073 -1.763 1.00 50.32 174 ALA A O 1
ATOM 1281 N N . ASP A 1 175 ? 27.530 19.706 -0.781 1.00 49.09 175 ASP A N 1
ATOM 1282 C CA . ASP A 1 175 ? 28.449 18.893 -1.563 1.00 44.36 175 ASP A CA 1
ATOM 1283 C C . ASP A 1 175 ? 28.686 17.522 -0.968 1.00 45.30 175 ASP A C 1
ATOM 1284 O O . ASP A 1 175 ? 29.639 16.856 -1.366 1.00 45.91 175 ASP A O 1
ATOM 1289 N N . ALA A 1 176 ? 27.927 17.138 0.050 1.00 52.70 176 ALA A N 1
ATOM 1290 C CA . ALA A 1 176 ? 28.164 15.892 0.770 1.00 50.65 176 ALA A CA 1
ATOM 1291 C C . ALA A 1 176 ? 27.693 14.681 -0.041 1.00 50.20 176 ALA A C 1
ATOM 1292 O O . ALA A 1 176 ? 26.880 14.776 -0.971 1.00 49.22 176 ALA A O 1
ATOM 1294 N N . ASP A 1 177 ? 28.271 13.538 0.311 1.00 48.61 177 ASP A N 1
ATOM 1295 C CA . ASP A 1 177 ? 27.991 12.223 -0.254 1.00 50.00 177 ASP A CA 1
ATOM 1296 C C . ASP A 1 177 ? 27.540 11.313 0.884 1.00 44.69 177 ASP A C 1
ATOM 1297 O O . ASP A 1 177 ? 28.330 10.522 1.408 1.00 49.43 177 ASP A O 1
ATOM 1302 N N . LEU A 1 178 ? 26.258 11.421 1.246 1.00 43.65 178 LEU A N 1
ATOM 1303 C CA . LEU A 1 178 ? 25.722 10.815 2.470 1.00 46.91 178 LEU A CA 1
ATOM 1304 C C . LEU A 1 178 ? 25.763 9.293 2.474 1.00 49.29 178 LEU A C 1
ATOM 1305 O O . LEU A 1 178 ? 25.721 8.692 3.558 1.00 48.76 178 LEU A O 1
ATOM 1310 N N . LYS A 1 179 ? 25.799 8.660 1.299 1.00 45.07 179 LYS A N 1
ATOM 1311 C CA . LYS A 1 179 ? 25.741 7.205 1.242 1.00 43.78 179 LYS A CA 1
ATOM 1312 C C . LYS A 1 179 ? 27.092 6.570 1.488 1.00 43.51 179 LYS A C 1
ATOM 1313 O O . LYS A 1 179 ? 27.145 5.433 1.969 1.00 39.20 179 LYS A O 1
ATOM 1319 N N . SER A 1 180 ? 28.172 7.290 1.156 1.00 48.05 180 SER A N 1
ATOM 1320 C CA . SER A 1 180 ? 29.555 6.849 1.330 1.00 50.56 180 SER A CA 1
ATOM 1321 C C . SER A 1 180 ? 30.109 7.202 2.686 1.00 48.68 180 SER A C 1
ATOM 1322 O O . SER A 1 180 ? 30.916 6.448 3.242 1.00 45.43 180 SER A O 1
ATOM 1325 N N . TRP A 1 181 ? 29.701 8.358 3.203 1.00 45.55 181 TRP A N 1
ATOM 1326 C CA . TRP A 1 181 ? 30.191 8.885 4.471 1.00 30.18 181 TRP A CA 1
ATOM 1327 C C . TRP A 1 181 ? 30.279 7.817 5.553 1.00 34.93 181 TRP A C 1
ATOM 1328 O O . TRP A 1 181 ? 31.319 7.735 6.218 1.00 31.34 181 TRP A O 1
ATOM 1339 N N . PRO A 1 182 ? 29.282 6.950 5.748 1.00 41.32 182 PRO A N 1
ATOM 1340 C CA . PRO A 1 182 ? 29.420 5.954 6.815 1.00 40.52 182 PRO A CA 1
ATOM 1341 C C . PRO A 1 182 ? 30.594 5.044 6.576 1.00 42.34 182 PRO A C 1
ATOM 1342 O O . PRO A 1 182 ? 31.283 4.665 7.525 1.00 49.39 182 PRO A O 1
ATOM 1346 N N . LEU A 1 183 ? 30.835 4.672 5.321 1.00 42.32 183 LEU A N 1
ATOM 1347 C CA . LEU A 1 183 ? 31.904 3.729 5.024 1.00 37.53 183 LEU A CA 1
ATOM 1348 C C . LEU A 1 183 ? 33.275 4.346 5.237 1.00 31.54 183 LEU A C 1
ATOM 1349 O O . LEU A 1 183 ? 34.228 3.637 5.580 1.00 29.70 183 LEU A O 1
ATOM 1354 N N . ALA A 1 184 ? 33.399 5.652 5.001 1.00 35.61 184 ALA A N 1
ATOM 1355 C CA . ALA A 1 184 ? 34.651 6.350 5.270 1.00 30.64 184 ALA A CA 1
ATOM 1356 C C . ALA A 1 184 ? 34.944 6.412 6.773 1.00 35.78 184 ALA A C 1
ATOM 1357 O O . ALA A 1 184 ? 36.098 6.246 7.186 1.00 36.64 184 ALA A O 1
ATOM 1359 N N . ILE A 1 185 ? 33.925 6.675 7.606 1.00 29.20 185 ILE A N 1
ATOM 1360 C CA . ILE A 1 185 ? 34.154 6.689 9.053 1.00 35.35 185 ILE A CA 1
ATOM 1361 C C . ILE A 1 185 ? 34.667 5.325 9.523 1.00 31.81 185 ILE A C 1
ATOM 1362 O O . ILE A 1 185 ? 35.589 5.241 10.341 1.00 27.67 185 ILE A O 1
ATOM 1367 N N . GLN A 1 186 ? 34.080 4.243 9.009 1.00 26.98 186 GLN A N 1
ATOM 1368 C CA . GLN A 1 186 ? 34.515 2.900 9.363 1.00 28.44 186 GLN A CA 1
ATOM 1369 C C . GLN A 1 186 ? 35.898 2.579 8.827 1.00 28.26 186 GLN A C 1
ATOM 1370 O O . GLN A 1 186 ? 36.627 1.781 9.431 1.00 32.36 186 GLN A O 1
ATOM 1376 N N . ARG A 1 187 ? 36.276 3.154 7.692 1.00 28.50 187 ARG A N 1
ATOM 1377 C CA . ARG A 1 187 ? 37.650 2.991 7.243 1.00 31.05 187 ARG A CA 1
ATOM 1378 C C . ARG A 1 187 ? 38.613 3.678 8.202 1.00 36.43 187 ARG A C 1
ATOM 1379 O O . ARG A 1 187 ? 39.715 3.171 8.467 1.00 30.61 187 ARG A O 1
ATOM 1387 N N . LEU A 1 188 ? 38.233 4.859 8.696 1.00 31.00 188 LEU A N 1
ATOM 1388 C CA . LEU A 1 188 ? 39.079 5.523 9.666 1.00 27.37 188 LEU A CA 1
ATOM 1389 C C . LEU A 1 188 ? 39.172 4.695 10.947 1.00 34.41 188 LEU A C 1
ATOM 1390 O O . LEU A 1 188 ? 40.263 4.515 11.515 1.00 34.01 188 LEU A O 1
ATOM 1395 N N . GLN A 1 189 ? 38.043 4.157 11.411 1.00 37.53 189 GLN A N 1
ATOM 1396 C CA . GLN A 1 189 ? 38.087 3.380 12.638 1.00 28.03 189 GLN A CA 1
ATOM 1397 C C . GLN A 1 189 ? 39.022 2.202 12.486 1.00 33.57 189 GLN A C 1
ATOM 1398 O O . GLN A 1 189 ? 39.702 1.823 13.445 1.00 40.10 189 GLN A O 1
ATOM 1404 N N . GLN A 1 190 ? 39.089 1.600 11.291 1.00 39.94 190 GLN A N 1
ATOM 1405 C CA . GLN A 1 190 ? 39.994 0.463 11.187 1.00 39.42 190 GLN A CA 1
ATOM 1406 C C . GLN A 1 190 ? 41.404 0.770 10.695 1.00 31.78 190 GLN A C 1
ATOM 1407 O O . GLN A 1 190 ? 42.306 -0.040 10.939 1.00 33.56 190 GLN A O 1
ATOM 1413 N N . ARG A 1 191 ? 41.663 1.934 10.129 1.00 27.28 191 ARG A N 1
ATOM 1414 C CA . ARG A 1 191 ? 43.049 2.235 9.828 1.00 26.87 191 ARG A CA 1
ATOM 1415 C C . ARG A 1 191 ? 43.777 2.841 11.021 1.00 29.70 191 ARG A C 1
ATOM 1416 O O . ARG A 1 191 ? 44.985 2.629 11.169 1.00 36.51 191 ARG A O 1
ATOM 1424 N N . TYR A 1 192 ? 43.081 3.531 11.923 1.00 32.58 192 TYR A N 1
ATOM 1425 C CA . TYR A 1 192 ? 43.719 4.163 13.078 1.00 34.74 192 TYR A CA 1
ATOM 1426 C C . TYR A 1 192 ? 43.140 3.678 14.411 1.00 36.14 192 TYR A C 1
ATOM 1427 O O . TYR A 1 192 ? 42.735 4.477 15.271 1.00 30.16 192 TYR A O 1
ATOM 1436 N N . PRO A 1 193 ? 43.197 2.373 14.662 1.00 29.78 193 PRO A N 1
ATOM 1437 C CA . PRO A 1 193 ? 42.576 1.853 15.892 1.00 40.40 193 PRO A CA 1
ATOM 1438 C C . PRO A 1 193 ? 43.186 2.436 17.167 1.00 40.90 193 PRO A C 1
ATOM 1439 O O . PRO A 1 193 ? 42.487 2.572 18.181 1.00 38.18 193 PRO A O 1
ATOM 1443 N N . LYS A 1 194 ? 44.443 2.867 17.122 1.00 39.34 194 LYS A N 1
ATOM 1444 C CA . LYS A 1 194 ? 45.124 3.360 18.304 1.00 37.96 194 LYS A CA 1
ATOM 1445 C C . LYS A 1 194 ? 45.361 4.870 18.238 1.00 35.63 194 LYS A C 1
ATOM 1446 O O . LYS A 1 194 ? 46.231 5.404 18.917 1.00 38.67 194 LYS A O 1
ATOM 1452 N N . ALA A 1 195 ? 44.531 5.586 17.497 1.00 32.64 195 ALA A N 1
ATOM 1453 C CA . ALA A 1 195 ? 44.602 7.040 17.528 1.00 35.41 195 ALA A CA 1
ATOM 1454 C C . ALA A 1 195 ? 44.235 7.555 18.919 1.00 30.91 195 ALA A C 1
ATOM 1455 O O . ALA A 1 195 ? 43.259 7.109 19.530 1.00 34.05 195 ALA A O 1
ATOM 1457 N N . LYS A 1 196 ? 45.021 8.502 19.419 1.00 29.41 196 LYS A N 1
ATOM 1458 C CA . LYS A 1 196 ? 44.757 9.037 20.751 1.00 37.99 196 LYS A CA 1
ATOM 1459 C C . LYS A 1 196 ? 43.869 10.275 20.700 1.00 40.57 196 LYS A C 1
ATOM 1460 O O . LYS A 1 196 ? 42.988 10.432 21.550 1.00 46.12 196 LYS A O 1
ATOM 1466 N N . VAL A 1 197 ? 44.105 11.161 19.732 1.00 34.80 197 VAL A N 1
ATOM 1467 C CA . VAL A 1 197 ? 43.347 12.391 19.554 1.00 29.74 197 VAL A CA 1
ATOM 1468 C C . VAL A 1 197 ? 42.785 12.406 18.136 1.00 27.07 197 VAL A C 1
ATOM 1469 O O . VAL A 1 197 ? 43.483 12.051 17.185 1.00 26.37 197 VAL A O 1
ATOM 1473 N N . VAL A 1 198 ? 41.518 12.797 18.003 1.00 25.21 198 VAL A N 1
ATOM 1474 C CA . VAL A 1 198 ? 40.859 12.982 16.707 1.00 22.93 198 VAL A CA 1
ATOM 1475 C C . VAL A 1 198 ? 40.383 14.425 16.623 1.00 31.11 198 VAL A C 1
ATOM 1476 O O . VAL A 1 198 ? 39.607 14.872 17.480 1.00 28.17 198 VAL A O 1
ATOM 1480 N N . VAL A 1 199 ? 40.861 15.165 15.622 1.00 16.93 199 VAL A N 1
ATOM 1481 C CA . VAL A 1 199 ? 40.577 16.592 15.546 1.00 17.20 199 VAL A CA 1
ATOM 1482 C C . VAL A 1 199 ? 39.555 16.839 14.434 1.00 22.66 199 VAL A C 1
ATOM 1483 O O . VAL A 1 199 ? 39.886 16.678 13.253 1.00 29.89 199 VAL A O 1
ATOM 1487 N N . PRO A 1 200 ? 38.341 17.288 14.743 1.00 25.63 200 PRO A N 1
ATOM 1488 C CA . PRO A 1 200 ? 37.406 17.641 13.665 1.00 27.73 200 PRO A CA 1
ATOM 1489 C C . PRO A 1 200 ? 37.576 19.081 13.211 1.00 29.04 200 PRO A C 1
ATOM 1490 O O . PRO A 1 200 ? 38.390 19.831 13.753 1.00 31.12 200 PRO A O 1
ATOM 1494 N N . SER A 1 201 ? 36.801 19.495 12.227 1.00 36.12 201 SER A N 1
ATOM 1495 C CA . SER A 1 201 ? 37.008 20.852 11.749 1.00 39.55 201 SER A CA 1
ATOM 1496 C C . SER A 1 201 ? 36.209 21.867 12.542 1.00 30.94 201 SER A C 1
ATOM 1497 O O . SER A 1 201 ? 36.714 22.950 12.849 1.00 30.62 201 SER A O 1
ATOM 1500 N N . HIS A 1 202 ? 34.985 21.520 12.915 1.00 22.91 202 HIS A N 1
ATOM 1501 C CA . HIS A 1 202 ? 34.022 22.538 13.282 1.00 29.10 202 HIS A CA 1
ATOM 1502 C C . HIS A 1 202 ? 33.504 22.337 14.693 1.00 34.27 202 HIS A C 1
ATOM 1503 O O . HIS A 1 202 ? 32.400 22.781 15.032 1.00 38.68 202 HIS A O 1
ATOM 1510 N N . GLY A 1 203 ? 34.320 21.702 15.528 1.00 35.97 203 GLY A N 1
ATOM 1511 C CA . GLY A 1 203 ? 34.026 21.555 16.930 1.00 33.45 203 GLY A CA 1
ATOM 1512 C C . GLY A 1 203 ? 35.238 21.091 17.708 1.00 34.02 203 GLY A C 1
A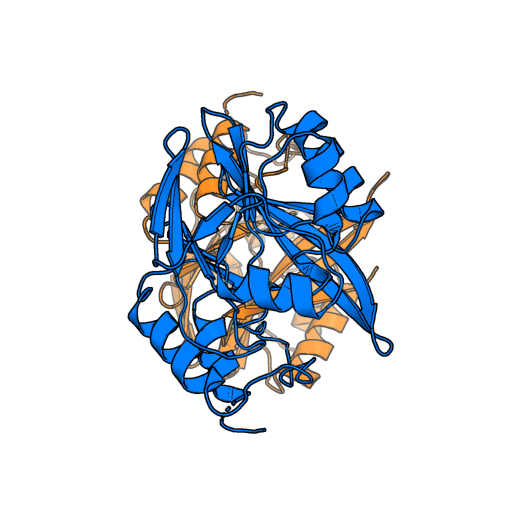TOM 1513 O O . GLY A 1 203 ? 36.305 20.812 17.141 1.00 32.64 203 GLY A O 1
ATOM 1514 N N . PRO A 1 204 ? 35.061 20.944 19.025 1.00 34.61 204 PRO A N 1
ATOM 1515 C CA . PRO A 1 204 ? 36.147 20.483 19.904 1.00 23.22 204 PRO A CA 1
ATOM 1516 C C . PRO A 1 204 ? 36.616 19.092 19.560 1.00 21.72 204 PRO A C 1
ATOM 1517 O O . PRO A 1 204 ? 35.835 18.221 19.173 1.00 28.69 204 PRO A O 1
ATOM 1521 N N . TRP A 1 205 ? 37.901 18.864 19.775 1.00 21.57 205 TRP A N 1
ATOM 1522 C CA . TRP A 1 205 ? 38.455 17.547 19.527 1.00 21.53 205 TRP A CA 1
ATOM 1523 C C . TRP A 1 205 ? 38.240 16.637 20.736 1.00 23.81 205 TRP A C 1
ATOM 1524 O O . TRP A 1 205 ? 37.902 17.093 21.841 1.00 34.97 205 TRP A O 1
ATOM 1535 N N . GLY A 1 206 ? 38.433 15.341 20.517 1.00 20.57 206 GLY A N 1
ATOM 1536 C CA . GLY A 1 206 ? 38.246 14.355 21.567 1.00 28.90 206 GLY A CA 1
ATOM 1537 C C . GLY A 1 206 ? 38.947 13.048 21.278 1.00 29.82 206 GLY A C 1
ATOM 1538 O O . GLY A 1 206 ? 39.946 12.996 20.559 1.00 30.26 206 GLY A O 1
ATOM 1539 N N . ASP A 1 207 ? 38.415 11.969 21.838 1.00 22.19 207 ASP A N 1
ATOM 1540 C CA . ASP A 1 207 ? 39.021 10.677 21.545 1.00 30.84 207 ASP A CA 1
ATOM 1541 C C . ASP A 1 207 ? 38.306 10.025 20.354 1.00 29.32 207 ASP A C 1
ATOM 1542 O O . ASP A 1 207 ? 37.584 10.681 19.591 1.00 23.77 207 ASP A O 1
ATOM 1547 N N . GLN A 1 208 ? 38.487 8.714 20.181 1.00 35.80 208 GLN A N 1
ATOM 1548 C CA . GLN A 1 208 ? 37.866 8.046 19.045 1.00 31.36 208 GLN A CA 1
ATOM 1549 C C . GLN A 1 208 ? 36.347 7.924 19.209 1.00 31.76 208 GLN A C 1
ATOM 1550 O O . GLN A 1 208 ? 35.676 7.361 18.337 1.00 32.95 208 GLN A O 1
ATOM 1556 N N . SER A 1 209 ? 35.796 8.467 20.299 1.00 33.29 209 SER A N 1
ATOM 1557 C CA . SER A 1 209 ? 34.351 8.600 20.436 1.00 32.73 209 SER A CA 1
ATOM 1558 C C . SER A 1 209 ? 33.793 9.456 19.308 1.00 34.75 209 SER A C 1
ATOM 1559 O O . SER A 1 209 ? 32.658 9.235 18.857 1.00 32.28 209 SER A O 1
ATOM 1562 N N . LEU A 1 210 ? 34.610 10.382 18.783 1.00 26.43 210 LEU A N 1
ATOM 1563 C CA . LEU A 1 210 ? 34.140 11.232 17.698 1.00 29.70 210 LEU A CA 1
ATOM 1564 C C . LEU A 1 210 ? 33.823 10.421 16.430 1.00 35.33 210 LEU A C 1
ATOM 1565 O O . LEU A 1 210 ? 32.925 10.795 15.656 1.00 38.83 210 LEU A O 1
ATOM 1570 N N . LEU A 1 211 ? 34.514 9.297 16.210 1.00 25.40 211 LEU A N 1
ATOM 1571 C CA . LEU A 1 211 ? 34.198 8.485 15.045 1.00 24.87 211 LEU A CA 1
ATOM 1572 C C . LEU A 1 211 ? 32.881 7.748 15.241 1.00 30.76 211 LEU A C 1
ATOM 1573 O O . LEU A 1 211 ? 31.982 7.845 14.398 1.00 39.70 211 LEU A O 1
ATOM 1578 N N . SER A 1 212 ? 32.709 7.066 16.378 1.00 32.19 212 SER A N 1
ATOM 1579 C CA . SER A 1 212 ? 31.426 6.405 16.622 1.00 36.42 212 SER A CA 1
ATOM 1580 C C . SER A 1 212 ? 30.277 7.415 16.654 1.00 28.85 212 SER A C 1
ATOM 1581 O O . SER A 1 212 ? 29.178 7.117 16.175 1.00 28.07 212 SER A O 1
ATOM 1584 N N . HIS A 1 213 ? 30.521 8.630 17.147 1.00 25.73 213 HIS A N 1
ATOM 1585 C CA . HIS A 1 213 ? 29.455 9.626 17.124 1.00 28.04 213 HIS A CA 1
ATOM 1586 C C . HIS A 1 213 ? 29.084 10.031 15.695 1.00 33.94 213 HIS A C 1
ATOM 1587 O O . HIS A 1 213 ? 27.890 10.116 15.366 1.00 27.25 213 HIS A O 1
ATOM 1594 N N . THR A 1 214 ? 30.085 10.249 14.820 1.00 29.19 214 THR A N 1
ATOM 1595 C CA . THR A 1 214 ? 29.761 10.631 13.448 1.00 32.96 214 THR A CA 1
ATOM 1596 C C . THR A 1 214 ? 28.960 9.539 12.755 1.00 26.10 214 THR A C 1
ATOM 1597 O O . THR A 1 214 ? 27.976 9.826 12.073 1.00 30.40 214 THR A O 1
ATOM 1601 N N . LEU A 1 215 ? 29.316 8.279 12.981 1.00 26.49 215 LEU A N 1
ATOM 1602 C CA . LEU A 1 215 ? 28.496 7.164 12.506 1.00 30.94 215 LEU A CA 1
ATOM 1603 C C . LEU A 1 215 ? 27.060 7.258 13.006 1.00 32.90 215 LEU A C 1
ATOM 1604 O O . LEU A 1 215 ? 26.115 6.982 12.264 1.00 45.02 215 LEU A O 1
ATOM 1609 N N . SER A 1 216 ? 26.880 7.626 14.271 1.00 37.99 216 SER A N 1
ATOM 1610 C CA . SER A 1 216 ? 25.540 7.687 14.834 1.00 41.58 216 SER A CA 1
ATOM 1611 C C . SER A 1 216 ? 24.700 8.737 14.124 1.00 35.36 216 SER A C 1
ATOM 1612 O O . SER A 1 216 ? 23.546 8.478 13.759 1.00 34.84 216 SER A O 1
ATOM 1615 N N . LEU A 1 217 ? 25.289 9.920 13.887 1.00 30.94 217 LEU A N 1
ATOM 1616 C CA . LEU A 1 217 ? 24.591 10.975 13.167 1.00 34.42 217 LEU A CA 1
ATOM 1617 C C . LEU A 1 217 ? 24.196 10.506 11.767 1.00 41.20 217 LEU A C 1
ATOM 1618 O O . LEU A 1 217 ? 23.135 10.875 11.252 1.00 49.40 217 LEU A O 1
ATOM 1623 N N . LEU A 1 218 ? 25.042 9.687 11.150 1.00 37.15 218 LEU A N 1
ATOM 1624 C CA . LEU A 1 218 ? 24.844 9.137 9.823 1.00 32.95 218 LEU A CA 1
ATOM 1625 C C . LEU A 1 218 ? 23.833 8.023 9.819 1.00 35.33 218 LEU A C 1
ATOM 1626 O O . LEU A 1 218 ? 22.642 8.255 9.668 1.00 47.24 218 LEU A O 1
ATOM 1631 N N . GLN A 1 224 ? 23.363 6.707 12.037 1.00 88.87 224 GLN A N 1
ATOM 1632 C CA . GLN A 1 224 ? 22.293 5.929 11.461 1.00 90.27 224 GLN A CA 1
ATOM 1633 C C . GLN A 1 224 ? 20.950 6.653 11.548 1.00 103.46 224 GLN A C 1
ATOM 1634 O O . GLN A 1 224 ? 19.906 6.079 11.241 1.00 104.96 224 GLN A O 1
ATOM 1640 N N . ASN A 1 225 ? 20.982 7.914 11.973 1.00 32.47 225 ASN A N 1
ATOM 1641 C CA . ASN A 1 225 ? 19.797 8.641 12.447 1.00 49.54 225 ASN A CA 1
ATOM 1642 C C . ASN A 1 225 ? 19.635 10.010 11.786 1.00 58.86 225 ASN A C 1
ATOM 1643 O O . ASN A 1 225 ? 19.396 11.012 12.463 1.00 59.10 225 ASN A O 1
ATOM 1648 N N . GLN A 1 226 ? 19.760 10.086 10.464 1.00 60.67 226 GLN A N 1
ATOM 1649 C CA . GLN A 1 226 ? 19.487 11.336 9.760 1.00 58.00 226 GLN A CA 1
ATOM 1650 C C . GLN A 1 226 ? 18.170 11.218 9.009 1.00 62.16 226 GLN A C 1
ATOM 1651 O O . GLN A 1 226 ? 17.183 11.870 9.352 1.00 67.95 226 GLN A O 1
ATOM 1657 N N . GLN B 1 6 ? 32.299 35.366 32.771 1.00 81.29 6 GLN B N 1
ATOM 1658 C CA . GLN B 1 6 ? 31.450 35.512 31.587 1.00 79.76 6 GLN B CA 1
ATOM 1659 C C . GLN B 1 6 ? 30.506 34.322 31.436 1.00 73.74 6 GLN B C 1
ATOM 1660 O O . GLN B 1 6 ? 29.815 34.207 30.416 1.00 67.28 6 GLN B O 1
ATOM 1666 N N . GLN B 1 7 ? 30.516 33.445 32.448 1.00 68.94 7 GLN B N 1
ATOM 1667 C CA . GLN B 1 7 ? 29.533 32.382 32.593 1.00 65.96 7 GLN B CA 1
ATOM 1668 C C . GLN B 1 7 ? 30.166 31.025 32.872 1.00 62.99 7 GLN B C 1
ATOM 1669 O O . GLN B 1 7 ? 31.114 30.896 33.665 1.00 61.45 7 GLN B O 1
ATOM 1675 N N . LEU B 1 8 ? 29.617 30.005 32.213 1.00 47.10 8 LEU B N 1
ATOM 1676 C CA . LEU B 1 8 ? 30.121 28.656 32.317 1.00 42.90 8 LEU B CA 1
ATOM 1677 C C . LEU B 1 8 ? 29.925 27.977 30.980 1.00 41.21 8 LEU B C 1
ATOM 1678 O O . LEU B 1 8 ? 28.870 28.109 30.362 1.00 55.20 8 LEU B O 1
ATOM 1683 N N . GLU B 1 9 ? 30.925 27.215 30.562 1.00 59.99 9 GLU B N 1
ATOM 1684 C CA . GLU B 1 9 ? 30.884 26.511 29.294 1.00 45.94 9 GLU B CA 1
ATOM 1685 C C . GLU B 1 9 ? 31.182 25.036 29.506 1.00 42.14 9 GLU B C 1
ATOM 1686 O O . GLU B 1 9 ? 31.984 24.675 30.376 1.00 41.66 9 GLU B O 1
ATOM 1692 N N . VAL B 1 10 ? 30.511 24.180 28.738 1.00 39.98 10 VAL B N 1
ATOM 1693 C CA . VAL B 1 10 ? 30.679 22.733 28.843 1.00 36.85 10 VAL B CA 1
ATOM 1694 C C . VAL B 1 10 ? 31.000 22.176 27.460 1.00 39.80 10 VAL B C 1
ATOM 1695 O O . VAL B 1 10 ? 30.307 22.491 26.478 1.00 34.52 10 VAL B O 1
ATOM 1699 N N . THR B 1 11 ? 32.080 21.386 27.371 1.00 36.22 11 THR B N 1
ATOM 1700 C CA . THR B 1 11 ? 32.419 20.725 26.115 1.00 45.62 11 THR B CA 1
ATOM 1701 C C . THR B 1 11 ? 32.653 19.237 26.331 1.00 37.24 11 THR B C 1
ATOM 1702 O O . THR B 1 11 ? 33.242 18.832 27.335 1.00 33.91 11 THR B O 1
ATOM 1706 N N . LYS B 1 12 ? 32.230 18.440 25.349 1.00 34.23 12 LYS B N 1
ATOM 1707 C CA . LYS B 1 12 ? 32.320 16.990 25.413 1.00 24.62 12 LYS B CA 1
ATOM 1708 C C . LYS B 1 12 ? 33.646 16.534 24.807 1.00 29.39 12 LYS B C 1
ATOM 1709 O O . LYS B 1 12 ? 34.032 16.993 23.733 1.00 27.93 12 LYS B O 1
ATOM 1715 N N . ILE B 1 13 ? 34.359 15.637 25.484 1.00 24.26 13 ILE B N 1
ATOM 1716 C CA . ILE B 1 13 ? 35.592 15.120 24.906 1.00 25.88 13 ILE B CA 1
ATOM 1717 C C . ILE B 1 13 ? 35.567 13.614 24.644 1.00 27.01 13 ILE B C 1
ATOM 1718 O O . ILE B 1 13 ? 36.373 13.135 23.835 1.00 29.57 13 ILE B O 1
ATOM 1723 N N . SER B 1 14 ? 34.717 12.846 25.325 1.00 35.78 14 SER B N 1
ATOM 1724 C CA . SER B 1 14 ? 34.553 11.404 25.190 1.00 27.34 14 SER B CA 1
ATOM 1725 C C . SER B 1 14 ? 33.059 11.145 25.256 1.00 26.72 14 SER B C 1
ATOM 1726 O O . SER B 1 14 ? 32.287 12.032 25.613 1.00 29.36 14 SER B O 1
ATOM 1729 N N . SER B 1 15 ? 32.627 9.935 24.938 1.00 28.53 15 SER B N 1
ATOM 1730 C CA . SER B 1 15 ? 31.186 9.743 24.858 1.00 28.56 15 SER B CA 1
ATOM 1731 C C . SER B 1 15 ? 30.485 9.977 26.199 1.00 32.25 15 SER B C 1
ATOM 1732 O O . SER B 1 15 ? 29.309 10.344 26.195 1.00 30.88 15 SER B O 1
ATOM 1735 N N . LYS B 1 16 ? 31.190 9.856 27.339 1.00 36.77 16 LYS B N 1
ATOM 1736 C CA . LYS B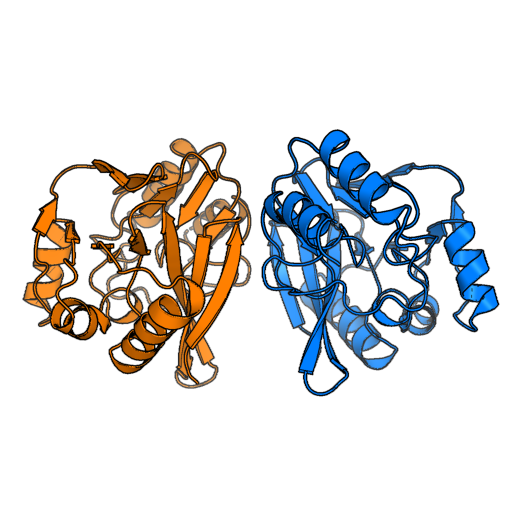 1 16 ? 30.603 10.062 28.667 1.00 29.64 16 LYS B CA 1
ATOM 1737 C C . LYS B 1 16 ? 31.347 11.094 29.527 1.00 26.76 16 LYS B C 1
ATOM 1738 O O . LYS B 1 16 ? 31.100 11.166 30.741 1.00 26.89 16 LYS B O 1
ATOM 1744 N N . VAL B 1 17 ? 32.247 11.893 28.948 1.00 29.36 17 VAL B N 1
ATOM 1745 C CA . VAL B 1 17 ? 33.086 12.838 29.691 1.00 23.80 17 VAL B CA 1
ATOM 1746 C C . VAL B 1 17 ? 32.923 14.228 29.085 1.00 23.49 17 VAL B C 1
ATOM 1747 O O . VAL B 1 17 ? 32.985 14.397 27.858 1.00 26.59 17 VAL B O 1
ATOM 1751 N N . TRP B 1 18 ? 32.676 15.205 29.943 1.00 20.58 18 TRP B N 1
ATOM 1752 C CA . TRP B 1 18 ? 32.626 16.610 29.594 1.00 21.28 18 TRP B CA 1
ATOM 1753 C C . TRP B 1 18 ? 33.670 17.381 30.386 1.00 25.70 18 TRP B C 1
ATOM 1754 O O . TRP B 1 18 ? 34.100 16.960 31.455 1.00 34.85 18 TRP B O 1
ATOM 1765 N N . ILE B 1 19 ? 34.051 18.544 29.870 1.00 31.28 19 ILE B N 1
ATOM 1766 C CA . ILE B 1 19 ? 34.841 19.505 30.619 1.00 29.25 19 ILE B CA 1
ATOM 1767 C C . ILE B 1 19 ? 33.961 20.716 30.837 1.00 30.20 19 ILE B C 1
ATOM 1768 O O . ILE B 1 19 ? 33.431 21.270 29.869 1.00 32.81 19 ILE B O 1
ATOM 1773 N N . HIS B 1 20 ? 33.758 21.090 32.103 1.00 29.06 20 HIS B N 1
ATOM 1774 C CA . HIS B 1 20 ? 33.104 22.344 32.422 1.00 30.02 20 HIS B CA 1
ATOM 1775 C C . HIS B 1 20 ? 34.177 23.398 32.634 1.00 30.36 20 HIS B C 1
ATOM 1776 O O . HIS B 1 20 ? 35.257 23.097 33.169 1.00 28.62 20 HIS B O 1
ATOM 1783 N N . THR B 1 21 ? 33.903 24.619 32.152 1.00 27.51 21 THR B N 1
ATOM 1784 C CA . THR B 1 21 ? 34.869 25.712 32.227 1.00 29.37 21 THR B CA 1
ATOM 1785 C C . THR B 1 21 ? 34.166 26.914 32.826 1.00 32.71 21 THR B C 1
ATOM 1786 O O . THR B 1 21 ? 33.148 27.375 32.302 1.00 34.97 21 THR B O 1
ATOM 1790 N N . SER B 1 22 ? 34.702 27.387 33.944 1.00 44.85 22 SER B N 1
ATOM 1791 C CA . SER B 1 22 ? 34.268 28.598 34.624 1.00 46.43 22 SER B CA 1
ATOM 1792 C C . SER B 1 22 ? 35.166 29.746 34.185 1.00 41.64 22 SER B C 1
ATOM 1793 O O . SER B 1 22 ? 36.348 29.557 33.885 1.00 38.96 22 SER B O 1
ATOM 1796 N N . TYR B 1 23 ? 34.617 30.947 34.173 1.00 46.51 23 TYR B N 1
ATOM 1797 C CA . TYR B 1 23 ? 35.429 32.081 33.774 1.00 51.74 23 TYR B CA 1
ATOM 1798 C C . TYR B 1 23 ? 35.450 33.109 34.889 1.00 59.45 23 TYR B C 1
ATOM 1799 O O . TYR B 1 23 ? 34.515 33.214 35.688 1.00 61.40 23 TYR B O 1
ATOM 1808 N N . LYS B 1 24 ? 36.548 33.852 34.923 1.00 66.42 24 LYS B N 1
ATOM 1809 C CA . LYS B 1 24 ? 36.728 35.017 35.766 1.00 68.71 24 LYS B CA 1
ATOM 1810 C C . LYS B 1 24 ? 37.735 35.896 35.061 1.00 72.37 24 LYS B C 1
ATOM 1811 O O . LYS B 1 24 ? 38.778 35.407 34.625 1.00 71.94 24 LYS B O 1
ATOM 1817 N N . THR B 1 25 ? 37.474 37.192 35.018 1.00 81.54 25 THR B N 1
ATOM 1818 C CA . THR B 1 25 ? 38.448 38.109 34.448 1.00 88.72 25 THR B CA 1
ATOM 1819 C C . THR B 1 25 ? 39.322 38.633 35.579 1.00 95.70 25 THR B C 1
ATOM 1820 O O . THR B 1 25 ? 38.811 39.094 36.609 1.00 93.33 25 THR B O 1
ATOM 1824 N N . TYR B 1 26 ? 40.637 38.526 35.394 1.00 104.62 26 TYR B N 1
ATOM 1825 C CA . TYR B 1 26 ? 41.630 38.846 36.416 1.00 115.73 26 TYR B CA 1
ATOM 1826 C C . TYR B 1 26 ? 42.558 39.911 35.857 1.00 124.39 26 TYR B C 1
ATOM 1827 O O . TYR B 1 26 ? 43.404 39.615 35.005 1.00 121.30 26 TYR B O 1
ATOM 1836 N N . HIS B 1 27 ? 42.400 41.150 36.328 1.00 132.37 27 HIS B N 1
ATOM 1837 C CA . HIS B 1 27 ? 43.292 42.215 35.900 1.00 138.90 27 HIS B CA 1
ATOM 1838 C C . HIS B 1 27 ? 43.054 42.414 34.415 1.00 133.58 27 HIS B C 1
ATOM 1839 O O . HIS B 1 27 ? 42.016 42.912 33.982 1.00 136.78 27 HIS B O 1
ATOM 1846 N N . GLY B 1 28 ? 44.048 41.995 33.606 1.00 126.38 28 GLY B N 1
ATOM 1847 C CA . GLY B 1 28 ? 43.881 41.879 32.177 1.00 127.13 28 GLY B CA 1
ATOM 1848 C C . GLY B 1 28 ? 43.714 40.421 31.797 1.00 122.20 28 GLY B C 1
ATOM 1849 O O . GLY B 1 28 ? 44.471 39.554 32.249 1.00 121.89 28 GLY B O 1
ATOM 1850 N N . THR B 1 29 ? 42.683 40.151 30.991 1.00 118.34 29 THR B N 1
ATOM 1851 C CA . THR B 1 29 ? 42.411 38.830 30.424 1.00 108.66 29 THR B CA 1
ATOM 1852 C C . THR B 1 29 ? 41.534 37.937 31.296 1.00 90.66 29 THR B C 1
ATOM 1853 O O . THR B 1 29 ? 41.562 38.001 32.532 1.00 84.47 29 THR B O 1
ATOM 1857 N N . VAL B 1 30 ? 40.788 37.071 30.622 1.00 82.46 30 VAL B N 1
ATOM 1858 C CA . VAL B 1 30 ? 39.882 36.103 31.220 1.00 72.90 30 VAL B CA 1
ATOM 1859 C C . VAL B 1 30 ? 40.614 34.790 31.486 1.00 61.97 30 VAL B C 1
ATOM 1860 O O . VAL B 1 30 ? 41.365 34.277 30.645 1.00 62.37 30 VAL B O 1
ATOM 1864 N N . VAL B 1 31 ? 40.384 34.241 32.666 1.00 55.20 31 VAL B N 1
ATOM 1865 C CA . VAL B 1 31 ? 41.039 33.026 33.136 1.00 57.04 31 VAL B CA 1
ATOM 1866 C C . VAL B 1 31 ? 39.990 31.925 33.216 1.00 52.12 31 VAL B C 1
ATOM 1867 O O . VAL B 1 31 ? 38.987 32.072 33.934 1.00 52.71 31 VAL B O 1
ATOM 1871 N N . PRO B 1 32 ? 40.160 30.819 32.504 1.00 43.59 32 PRO B N 1
ATOM 1872 C CA . PRO B 1 32 ? 39.266 29.672 32.676 1.00 41.76 32 PRO B CA 1
ATOM 1873 C C . PRO B 1 32 ? 39.684 28.766 33.832 1.00 41.94 32 PRO B C 1
ATOM 1874 O O . PRO B 1 32 ? 40.841 28.735 34.261 1.00 39.78 32 PRO B O 1
ATOM 1878 N N . SER B 1 33 ? 38.700 28.018 34.333 1.00 38.72 33 SER B N 1
ATOM 1879 C CA . SER B 1 33 ? 38.921 26.932 35.274 1.00 33.20 33 SER B CA 1
ATOM 1880 C C . SER B 1 33 ? 38.163 25.706 34.782 1.00 33.34 33 SER B C 1
ATOM 1881 O O . SER B 1 33 ? 36.958 25.785 34.502 1.00 34.79 33 SER B O 1
ATOM 1884 N N . HIS B 1 34 ? 38.879 24.602 34.615 1.00 27.18 34 HIS B N 1
ATOM 1885 C CA . HIS B 1 34 ? 38.300 23.393 34.051 1.00 28.08 34 HIS B CA 1
ATOM 1886 C C . HIS B 1 34 ? 38.017 22.377 35.152 1.00 31.35 34 HIS B C 1
ATOM 1887 O O . HIS B 1 34 ? 38.807 22.220 36.093 1.00 24.75 34 HIS B O 1
ATOM 1894 N N . GLY B 1 35 ? 36.849 21.732 35.053 1.00 23.45 35 GLY B N 1
ATOM 1895 C CA . GLY B 1 35 ? 36.570 20.505 35.772 1.00 22.01 35 GLY B CA 1
ATOM 1896 C C . GLY B 1 35 ? 36.045 19.465 34.795 1.00 25.21 35 GLY B C 1
ATOM 1897 O O . GLY B 1 35 ? 35.919 19.726 33.598 1.00 24.80 35 GLY B O 1
ATOM 1898 N N . LEU B 1 36 ? 35.718 18.292 35.333 1.00 31.26 36 LEU B N 1
ATOM 1899 C CA . LEU B 1 36 ? 35.106 17.221 34.552 1.00 24.85 36 LEU B CA 1
ATOM 1900 C C . LEU B 1 36 ? 33.695 16.938 35.042 1.00 30.21 36 LEU B C 1
ATOM 1901 O O . LEU B 1 36 ? 33.380 17.077 36.233 1.00 24.26 36 LEU B O 1
ATOM 1906 N N . ILE B 1 37 ? 32.856 16.521 34.099 1.00 33.64 37 ILE B N 1
ATOM 1907 C CA . ILE B 1 37 ? 31.610 15.817 34.386 1.00 32.91 37 ILE B CA 1
ATOM 1908 C C . ILE B 1 37 ? 31.725 14.458 33.726 1.00 31.81 37 ILE B C 1
ATOM 1909 O O . ILE B 1 37 ? 32.198 14.361 32.592 1.00 31.87 37 ILE B O 1
ATOM 1914 N N . VAL B 1 38 ? 31.377 13.414 34.462 1.00 27.45 38 VAL B N 1
ATOM 1915 C CA . VAL B 1 38 ? 31.332 12.055 33.940 1.00 25.42 38 VAL B CA 1
ATOM 1916 C C . VAL B 1 38 ? 29.934 11.484 34.123 1.00 35.99 38 VAL B C 1
ATOM 1917 O O . VAL B 1 38 ? 29.389 11.479 35.236 1.00 41.60 38 VAL B O 1
ATOM 1921 N N . SER B 1 39 ? 29.363 11.008 33.021 1.00 27.82 39 SER B N 1
ATOM 1922 C CA . SER B 1 39 ? 28.037 10.409 33.018 1.00 29.47 39 SER B CA 1
ATOM 1923 C C . SER B 1 39 ? 28.170 8.901 33.160 1.00 25.63 39 SER B C 1
ATOM 1924 O O . SER B 1 39 ? 29.037 8.293 32.530 1.00 30.50 39 SER B O 1
ATOM 1927 N N . THR B 1 40 ? 27.360 8.310 34.032 1.00 27.53 40 THR B N 1
ATOM 1928 C CA . THR B 1 40 ? 27.382 6.866 34.254 1.00 30.15 40 THR B CA 1
ATOM 1929 C C . THR B 1 40 ? 25.959 6.365 34.135 1.00 32.06 40 THR B C 1
ATOM 1930 O O . THR B 1 40 ? 25.016 7.147 33.975 1.00 31.51 40 THR B O 1
ATOM 1934 N N . LYS B 1 41 ? 25.816 5.046 34.157 1.00 36.40 41 LYS B N 1
ATOM 1935 C CA . LYS B 1 41 ? 24.483 4.495 34.066 1.00 37.31 41 LYS B CA 1
ATOM 1936 C C . LYS B 1 41 ? 23.674 4.797 35.303 1.00 41.37 41 LYS B C 1
ATOM 1937 O O . LYS B 1 41 ? 22.459 4.631 35.265 1.00 45.82 41 LYS B O 1
ATOM 1943 N N . GLU B 1 42 ? 24.298 5.321 36.362 1.00 45.20 42 GLU B N 1
ATOM 1944 C CA . GLU B 1 42 ? 23.631 5.443 37.660 1.00 52.37 42 GLU B CA 1
ATOM 1945 C C . GLU B 1 42 ? 23.765 6.834 38.260 1.00 41.63 42 GLU B C 1
ATOM 1946 O O . GLU B 1 42 ? 23.600 6.988 39.463 1.00 51.82 42 GLU B O 1
ATOM 1952 N N . GLY B 1 43 ? 24.082 7.839 37.460 1.00 35.58 43 GLY B N 1
ATOM 1953 C CA . GLY B 1 43 ? 24.259 9.190 37.943 1.00 34.34 43 GLY B CA 1
ATOM 1954 C C . GLY B 1 43 ? 25.545 9.792 37.418 1.00 44.99 43 GLY B C 1
ATOM 1955 O O . GLY B 1 43 ? 26.377 9.129 36.796 1.00 36.66 43 GLY B O 1
ATOM 1956 N N . ALA B 1 44 ? 25.702 11.081 37.708 1.00 41.66 44 ALA B N 1
ATOM 1957 C CA . ALA B 1 44 ? 26.833 11.850 37.214 1.00 36.68 44 ALA B CA 1
ATOM 1958 C C . ALA B 1 44 ? 27.842 12.096 38.323 1.00 36.49 44 ALA B C 1
ATOM 1959 O O . ALA B 1 44 ? 27.494 12.219 39.501 1.00 39.98 44 ALA B O 1
ATOM 1961 N N . VAL B 1 45 ? 29.104 12.130 37.936 1.00 34.43 45 VAL B N 1
ATOM 1962 C CA . VAL B 1 45 ? 30.183 12.460 38.849 1.00 28.08 45 VAL B CA 1
ATOM 1963 C C . VAL B 1 45 ? 30.747 13.811 38.473 1.00 24.89 45 VAL B C 1
ATOM 1964 O O . VAL B 1 45 ? 30.910 14.128 37.289 1.00 26.07 45 VAL B O 1
ATOM 1968 N N . LEU B 1 46 ? 31.023 14.602 39.497 1.00 26.15 46 LEU B N 1
ATOM 1969 C CA . LEU B 1 46 ? 31.516 15.960 39.382 1.00 28.79 46 LEU B CA 1
ATOM 1970 C C . LEU B 1 46 ? 32.950 15.962 39.881 1.00 25.82 46 LEU B C 1
ATOM 1971 O O . LEU B 1 46 ? 33.215 15.542 41.008 1.00 36.28 46 LEU B O 1
ATOM 1976 N N . ILE B 1 47 ? 33.878 16.308 39.015 1.00 32.17 47 ILE B N 1
ATOM 1977 C CA . ILE B 1 47 ? 35.264 16.511 39.412 1.00 40.66 47 ILE B CA 1
ATOM 1978 C C . ILE B 1 47 ? 35.503 18.011 39.351 1.00 43.56 47 ILE B C 1
ATOM 1979 O O . ILE B 1 47 ? 35.596 18.588 38.257 1.00 43.07 47 ILE B O 1
ATOM 1984 N N . ASP B 1 48 ? 35.615 18.624 40.536 1.00 42.09 48 ASP B N 1
ATOM 1985 C CA . ASP B 1 48 ? 35.660 20.070 40.719 1.00 49.20 48 ASP B CA 1
ATOM 1986 C C . ASP B 1 48 ? 34.278 20.705 40.648 1.00 49.19 48 ASP B C 1
ATOM 1987 O O . ASP B 1 48 ? 33.410 20.265 39.883 1.00 48.10 48 ASP B O 1
ATOM 1992 N N . THR B 1 49 ? 34.075 21.731 41.468 1.00 46.47 49 THR B N 1
ATOM 1993 C CA . THR B 1 49 ? 32.911 22.584 41.385 1.00 47.49 49 THR B CA 1
ATOM 1994 C C . THR B 1 49 ? 33.208 23.689 40.384 1.00 45.80 49 THR B C 1
ATOM 1995 O O . THR B 1 49 ? 34.334 23.847 39.920 1.00 49.69 49 THR B O 1
ATOM 1999 N N . GLY B 1 50 ? 32.215 24.502 40.083 1.00 44.59 50 GLY B N 1
ATOM 2000 C CA . GLY B 1 50 ? 32.491 25.718 39.359 1.00 41.88 50 GLY B CA 1
ATOM 2001 C C . GLY B 1 50 ? 33.423 26.613 40.156 1.00 44.97 50 GLY B C 1
ATOM 2002 O O . GLY B 1 50 ? 33.762 26.385 41.312 1.00 42.57 50 GLY B O 1
ATOM 2003 N N . TRP B 1 51 ? 33.847 27.673 39.501 1.00 50.10 51 TRP B N 1
ATOM 2004 C CA . TRP B 1 51 ? 34.702 28.657 40.136 1.00 46.73 51 TRP B CA 1
ATOM 2005 C C . TRP B 1 51 ? 33.806 29.587 40.952 1.00 47.74 51 TRP B C 1
ATOM 2006 O O . TRP B 1 51 ? 33.619 30.765 40.650 1.00 51.38 51 TRP B O 1
ATOM 2017 N N . GLY B 1 52 ? 33.187 29.013 41.970 1.00 48.64 52 GLY B N 1
ATOM 2018 C CA . GLY B 1 52 ? 32.290 29.738 42.845 1.00 54.08 52 GLY B CA 1
ATOM 2019 C C . GLY B 1 52 ? 30.846 29.305 42.650 1.00 54.59 52 GLY B C 1
ATOM 2020 O O . GLY B 1 52 ? 30.511 28.480 41.798 1.00 51.11 52 GLY B O 1
ATOM 2021 N N . LYS B 1 53 ? 29.987 29.947 43.433 1.00 37.64 53 LYS B N 1
ATOM 2022 C CA . LYS B 1 53 ? 28.566 29.599 43.516 1.00 47.96 53 LYS B CA 1
ATOM 2023 C C . LYS B 1 53 ? 27.863 29.748 42.172 1.00 57.50 53 LYS B C 1
ATOM 2024 O O . LYS B 1 53 ? 27.139 28.842 41.731 1.00 55.82 53 LYS B O 1
ATOM 2030 N N . GLU B 1 54 ? 28.010 30.915 41.533 1.00 57.40 54 GLU B N 1
ATOM 2031 C CA . GLU B 1 54 ? 27.228 31.183 40.332 1.00 63.54 54 GLU B CA 1
ATOM 2032 C C . GLU B 1 54 ? 27.591 30.254 39.165 1.00 57.90 54 GLU B C 1
ATOM 2033 O O . GLU B 1 54 ? 26.687 29.733 38.499 1.00 51.43 54 GLU B O 1
ATOM 2039 N N . PRO B 1 55 ? 28.877 30.016 38.876 1.00 50.42 55 PRO B N 1
ATOM 2040 C CA . PRO B 1 55 ? 29.206 28.969 37.906 1.00 43.03 55 PRO B CA 1
ATOM 2041 C C . PRO B 1 55 ? 28.702 27.599 38.322 1.00 41.55 55 PRO B C 1
ATOM 2042 O O . PRO B 1 55 ? 28.360 26.776 37.461 1.00 34.35 55 PRO B O 1
ATOM 2046 N N . THR B 1 56 ? 28.651 27.320 39.625 1.00 40.44 56 THR B N 1
ATOM 2047 C CA . THR B 1 56 ? 28.247 25.986 40.046 1.00 39.69 56 THR B CA 1
ATOM 2048 C C . THR B 1 56 ? 26.737 25.787 39.911 1.00 42.45 56 THR B C 1
ATOM 2049 O O . THR B 1 56 ? 26.292 24.677 39.574 1.00 33.59 56 THR B O 1
ATOM 2053 N N . GLU B 1 57 ? 25.941 26.851 40.104 1.00 37.81 57 GLU B N 1
ATOM 2054 C CA . GLU B 1 57 ? 24.502 26.724 39.885 1.00 45.54 57 GLU B CA 1
ATOM 2055 C C . GLU B 1 57 ? 24.183 26.466 38.413 1.00 46.21 57 GLU B C 1
ATOM 2056 O O . GLU B 1 57 ? 23.341 25.615 38.095 1.00 42.04 57 GLU B O 1
ATOM 2062 N N . GLU B 1 58 ? 24.867 27.184 37.505 1.00 50.98 58 GLU B N 1
ATOM 2063 C CA . GLU B 1 58 ? 24.785 26.919 36.065 1.00 46.58 58 GLU B CA 1
ATOM 2064 C C . GLU B 1 58 ? 25.169 25.482 35.744 1.00 38.17 58 GLU B C 1
ATOM 2065 O O . GLU B 1 58 ? 24.478 24.795 34.983 1.00 37.94 58 GLU B O 1
ATOM 2071 N N . LEU B 1 59 ? 26.293 25.024 36.291 1.00 34.92 59 LEU B N 1
ATOM 2072 C CA . LEU B 1 59 ? 26.723 23.652 36.070 1.00 32.90 59 LEU B CA 1
ATOM 2073 C C . LEU B 1 59 ? 25.639 22.667 36.500 1.00 32.96 59 LEU B C 1
ATOM 2074 O O . LEU B 1 59 ? 25.285 21.749 35.758 1.00 34.17 59 LEU B O 1
ATOM 2079 N N . LEU B 1 60 ? 25.081 22.842 37.689 1.00 34.88 60 LEU B N 1
ATOM 2080 C CA . LEU B 1 60 ? 24.000 21.948 38.086 1.00 43.38 60 LEU B CA 1
ATOM 2081 C C . LEU B 1 60 ? 22.837 22.037 37.102 1.00 44.45 60 LEU B C 1
ATOM 2082 O O . LEU B 1 60 ? 22.376 21.017 36.579 1.00 48.67 60 LEU B O 1
ATOM 2087 N N . THR B 1 61 ? 22.396 23.250 36.774 1.00 38.31 61 THR B N 1
ATOM 2088 C CA . THR B 1 61 ? 21.286 23.370 35.835 1.00 44.17 61 THR B CA 1
ATOM 2089 C C . THR B 1 61 ? 21.611 22.678 34.512 1.00 47.91 61 THR B C 1
ATOM 2090 O O . THR B 1 61 ? 20.773 21.972 33.943 1.00 50.78 61 THR B O 1
ATOM 2094 N N . TRP B 1 62 ? 22.837 22.831 34.024 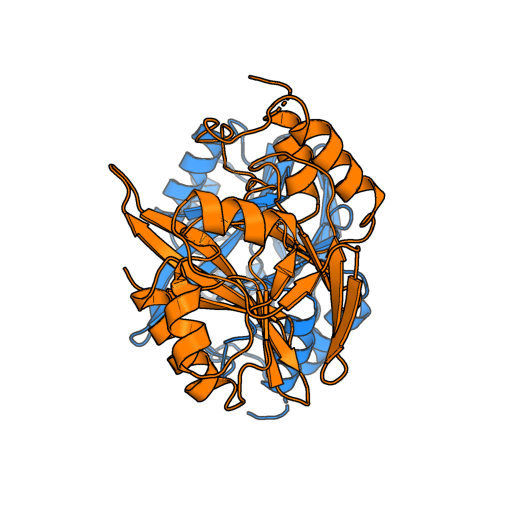1.00 46.61 62 TRP B N 1
ATOM 2095 C CA . TRP B 1 62 ? 23.213 22.153 32.790 1.00 42.91 62 TRP B CA 1
ATOM 2096 C C . TRP B 1 62 ? 23.056 20.643 32.913 1.00 37.22 62 TRP B C 1
ATOM 2097 O O . TRP B 1 62 ? 22.436 20.000 32.058 1.00 38.47 62 TRP B O 1
ATOM 2108 N N . ILE B 1 63 ? 23.627 20.060 33.975 1.00 43.71 63 ILE B N 1
ATOM 2109 C CA . ILE B 1 63 ? 23.587 18.610 34.172 1.00 42.96 63 ILE B CA 1
ATOM 2110 C C . ILE B 1 63 ? 22.152 18.113 34.165 1.00 46.31 63 ILE B C 1
ATOM 2111 O O . ILE B 1 63 ? 21.850 17.067 33.578 1.00 45.92 63 ILE B O 1
ATOM 2116 N N . LYS B 1 64 ? 21.245 18.859 34.810 1.00 46.71 64 LYS B N 1
ATOM 2117 C CA . LYS B 1 64 ? 19.858 18.433 34.897 1.00 39.02 64 LYS B CA 1
ATOM 2118 C C . LYS B 1 64 ? 19.140 18.539 33.542 1.00 44.36 64 LYS B C 1
ATOM 2119 O O . LYS B 1 64 ? 18.226 17.753 33.264 1.00 42.20 64 LYS B O 1
ATOM 2125 N N . THR B 1 65 ? 19.530 19.491 32.687 1.00 41.49 65 THR B N 1
ATOM 2126 C CA . THR B 1 65 ? 18.858 19.651 31.401 1.00 43.87 65 THR B CA 1
ATOM 2127 C C . THR B 1 65 ? 19.358 18.647 30.361 1.00 51.57 65 THR B C 1
ATOM 2128 O O . THR B 1 65 ? 18.560 18.085 29.600 1.00 45.46 65 THR B O 1
ATOM 2132 N N . ASN B 1 66 ? 20.672 18.411 30.316 1.00 41.92 66 ASN B N 1
ATOM 2133 C CA . ASN B 1 66 ? 21.279 17.651 29.232 1.00 42.64 66 ASN B CA 1
ATOM 2134 C C . ASN B 1 66 ? 21.604 16.205 29.600 1.00 45.15 66 ASN B C 1
ATOM 2135 O O . ASN B 1 66 ? 21.327 15.295 28.820 1.00 52.13 66 ASN B O 1
ATOM 2140 N N . LEU B 1 67 ? 22.139 15.949 30.782 1.00 40.73 67 LEU B N 1
ATOM 2141 C CA . LEU B 1 67 ? 22.307 14.575 31.223 1.00 37.10 67 LEU B CA 1
ATOM 2142 C C . LEU B 1 67 ? 21.051 14.017 31.874 1.00 43.01 67 LEU B C 1
ATOM 2143 O O . LEU B 1 67 ? 20.945 12.797 32.020 1.00 44.77 67 LEU B O 1
ATOM 2148 N N . LYS B 1 68 ? 20.122 14.883 32.295 1.00 46.49 68 LYS B N 1
ATOM 2149 C CA . LYS B 1 68 ? 18.868 14.489 32.941 1.00 40.79 68 LYS B CA 1
ATOM 2150 C C . LYS B 1 68 ? 19.086 13.358 33.955 1.00 43.36 68 LYS B C 1
ATOM 2151 O O . LYS B 1 68 ? 18.368 12.356 33.963 1.00 42.01 68 LYS B O 1
ATOM 2157 N N . GLN B 1 69 ? 20.097 13.521 34.819 1.00 39.60 69 GLN B N 1
ATOM 2158 C CA . GLN B 1 69 ? 20.369 12.593 35.918 1.00 40.22 69 GLN B CA 1
ATOM 2159 C C . GLN B 1 69 ? 20.957 13.351 37.108 1.00 45.60 69 GLN B C 1
ATOM 2160 O O . GLN B 1 69 ? 21.526 14.439 36.932 1.00 42.61 69 GLN B O 1
ATOM 2166 N N . PRO B 1 70 ? 20.792 12.840 38.331 1.00 40.16 70 PRO B N 1
ATOM 2167 C CA . PRO B 1 70 ? 21.385 13.510 39.490 1.00 34.93 70 PRO B CA 1
ATOM 2168 C C . PRO B 1 70 ? 22.895 13.322 39.568 1.00 33.07 70 PRO B C 1
ATOM 2169 O O . PRO B 1 70 ? 23.459 12.342 39.069 1.00 31.49 70 PRO B O 1
ATOM 2173 N N . VAL B 1 71 ? 23.535 14.266 40.271 1.00 31.16 71 VAL B N 1
ATOM 2174 C CA . VAL B 1 71 ? 24.963 14.211 40.570 1.00 30.25 71 VAL B CA 1
ATOM 2175 C C . VAL B 1 71 ? 25.113 13.360 41.823 1.00 31.11 71 VAL B C 1
ATOM 2176 O O . VAL B 1 71 ? 24.568 13.695 42.877 1.00 31.64 71 VAL B O 1
ATOM 2180 N N . LYS B 1 72 ? 25.818 12.241 41.706 1.00 24.69 72 LYS B N 1
ATOM 2181 C CA . LYS B 1 72 ? 25.935 11.353 42.850 1.00 29.66 72 LYS B CA 1
ATOM 2182 C C . LYS B 1 72 ? 26.970 11.860 43.839 1.00 36.82 72 LYS B C 1
ATOM 2183 O O . LYS B 1 72 ? 26.821 11.660 45.051 1.00 41.31 72 LYS B O 1
ATOM 2189 N N . VAL B 1 73 ? 28.010 12.533 43.348 1.00 28.46 73 VAL B N 1
ATOM 2190 C CA . VAL B 1 73 ? 29.147 12.870 44.193 1.00 27.31 73 VAL B CA 1
ATOM 2191 C C . VAL B 1 73 ? 29.972 13.942 43.494 1.00 32.80 73 VAL B C 1
ATOM 2192 O O . VAL B 1 73 ? 30.012 14.024 42.262 1.00 32.50 73 VAL B O 1
ATOM 2196 N N . CYS B 1 74 ? 30.675 14.726 44.280 1.00 31.93 74 CYS B N 1
ATOM 2197 C CA . CYS B 1 74 ? 31.543 15.749 43.739 1.00 33.97 74 CYS B CA 1
ATOM 2198 C C . CYS B 1 74 ? 32.885 15.646 44.442 1.00 38.46 74 CYS B C 1
ATOM 2199 O O . CYS B 1 74 ? 32.954 15.526 45.671 1.00 28.70 74 CYS B O 1
ATOM 2202 N N . VAL B 1 75 ? 33.957 15.750 43.668 1.00 38.14 75 VAL B N 1
ATOM 2203 C CA . VAL B 1 75 ? 35.272 15.452 44.221 1.00 31.27 75 VAL B CA 1
ATOM 2204 C C . VAL B 1 75 ? 36.162 16.641 43.905 1.00 31.80 75 VAL B C 1
ATOM 2205 O O . VAL B 1 75 ? 36.700 16.710 42.788 1.00 30.32 75 VAL B O 1
ATOM 2209 N N . PRO B 1 76 ? 36.330 17.600 44.824 1.00 36.53 76 PRO B N 1
ATOM 2210 C CA . PRO B 1 76 ? 37.303 18.674 44.598 1.00 36.68 76 PRO B CA 1
ATOM 2211 C C . PRO B 1 76 ? 38.703 18.114 44.647 1.00 32.55 76 PRO B C 1
ATOM 2212 O O . PRO B 1 76 ? 38.961 17.115 45.319 1.00 26.81 76 PRO B O 1
ATOM 2216 N N . THR B 1 77 ? 39.593 18.724 43.863 1.00 37.39 77 THR B N 1
ATOM 2217 C CA . THR B 1 77 ? 40.973 18.264 43.769 1.00 41.83 77 THR B CA 1
ATOM 2218 C C . THR B 1 77 ? 41.942 19.013 44.688 1.00 40.17 77 THR B C 1
ATOM 2219 O O . THR B 1 77 ? 43.103 18.606 44.798 1.00 31.50 77 THR B O 1
ATOM 2223 N N . HIS B 1 78 ? 41.520 20.108 45.306 1.00 41.61 78 HIS B N 1
ATOM 2224 C CA . HIS B 1 78 ? 42.276 20.743 46.380 1.00 38.04 78 HIS B CA 1
ATOM 2225 C C . HIS B 1 78 ? 41.413 21.883 46.913 1.00 36.44 78 HIS B C 1
ATOM 2226 O O . HIS B 1 78 ? 40.266 22.061 46.486 1.00 30.12 78 HIS B O 1
ATOM 2233 N N . TRP B 1 79 ? 41.947 22.633 47.883 1.00 40.84 79 TRP B N 1
ATOM 2234 C CA . TRP B 1 79 ? 41.071 23.467 48.707 1.00 44.85 79 TRP B CA 1
ATOM 2235 C C . TRP B 1 79 ? 40.751 24.834 48.115 1.00 44.27 79 TRP B C 1
ATOM 2236 O O . TRP B 1 79 ? 39.841 25.498 48.624 1.00 48.33 79 TRP B O 1
ATOM 2247 N N . HIS B 1 80 ? 41.389 25.224 47.015 1.00 37.25 80 HIS B N 1
ATOM 2248 C CA . HIS B 1 80 ? 41.216 26.571 46.499 1.00 40.01 80 HIS B CA 1
ATOM 2249 C C . HIS B 1 80 ? 39.834 26.776 45.873 1.00 41.57 80 HIS B C 1
ATOM 2250 O O . HIS B 1 80 ? 39.158 25.836 45.432 1.00 36.32 80 HIS B O 1
ATOM 2257 N N . ASP B 1 81 ? 39.446 28.053 45.792 1.00 46.06 81 ASP B N 1
ATOM 2258 C CA . ASP B 1 81 ? 38.093 28.407 45.376 1.00 49.75 81 ASP B CA 1
ATOM 2259 C C . ASP B 1 81 ? 37.795 27.926 43.961 1.00 47.81 81 ASP B C 1
ATOM 2260 O O . ASP B 1 81 ? 36.665 27.513 43.668 1.00 42.39 81 ASP B O 1
ATOM 2265 N N . ASP B 1 82 ? 38.799 27.955 43.067 1.00 58.19 82 ASP B N 1
ATOM 2266 C CA . ASP B 1 82 ? 38.582 27.585 41.662 1.00 47.33 82 ASP B CA 1
ATOM 2267 C C . ASP B 1 82 ? 38.245 26.110 41.492 1.00 43.95 82 ASP B C 1
ATOM 2268 O O . ASP B 1 82 ? 37.556 25.767 40.533 1.00 56.97 82 ASP B O 1
ATOM 2273 N N . LYS B 1 83 ? 38.650 25.239 42.415 1.00 40.60 83 LYS B N 1
ATOM 2274 C CA . LYS B 1 83 ? 38.252 23.836 42.358 1.00 42.32 83 LYS B CA 1
ATOM 2275 C C . LYS B 1 83 ? 37.229 23.438 43.416 1.00 49.73 83 LYS B C 1
ATOM 2276 O O . LYS B 1 83 ? 36.680 22.331 43.329 1.00 42.84 83 LYS B O 1
ATOM 2282 N N . LEU B 1 84 ? 36.915 24.311 44.384 1.00 55.79 84 LEU B N 1
ATOM 2283 C CA . LEU B 1 84 ? 36.045 23.905 45.490 1.00 53.51 84 LEU B CA 1
ATOM 2284 C C . LEU B 1 84 ? 35.086 24.989 45.980 1.00 56.65 84 LEU B C 1
ATOM 2285 O O . LEU B 1 84 ? 34.231 24.683 46.818 1.00 46.18 84 LEU B O 1
ATOM 2290 N N . GLY B 1 85 ? 35.150 26.217 45.446 1.00 58.35 85 GLY B N 1
ATOM 2291 C CA . GLY B 1 85 ? 34.329 27.322 45.892 1.00 57.83 85 GLY B CA 1
ATOM 2292 C C . GLY B 1 85 ? 32.848 27.204 45.578 1.00 56.80 85 GLY B C 1
ATOM 2293 O O . GLY B 1 85 ? 32.075 28.097 45.942 1.00 62.67 85 GLY B O 1
ATOM 2294 N N . GLY B 1 86 ? 32.433 26.141 44.894 1.00 47.48 86 GLY B N 1
ATOM 2295 C CA . GLY B 1 86 ? 31.024 25.936 44.655 1.00 38.77 86 GLY B CA 1
ATOM 2296 C C . GLY B 1 86 ? 30.497 24.780 45.489 1.00 40.27 86 GLY B C 1
ATOM 2297 O O . GLY B 1 86 ? 29.408 24.265 45.219 1.00 41.14 86 GLY B O 1
ATOM 2298 N N . MET B 1 87 ? 31.268 24.369 46.509 1.00 36.77 87 MET B N 1
ATOM 2299 C CA . MET B 1 87 ? 30.888 23.241 47.363 1.00 39.47 87 MET B CA 1
ATOM 2300 C C . MET B 1 87 ? 29.582 23.509 48.107 1.00 45.01 87 MET B C 1
ATOM 2301 O O . MET B 1 87 ? 28.690 22.651 48.155 1.00 35.96 87 MET B O 1
ATOM 2306 N N . GLU B 1 88 ? 29.484 24.671 48.755 1.00 39.90 88 GLU B N 1
ATOM 2307 C CA . GLU B 1 88 ? 28.243 25.041 49.427 1.00 45.21 88 GLU B CA 1
ATOM 2308 C C . GLU B 1 88 ? 27.055 24.935 48.470 1.00 45.61 88 GLU B C 1
ATOM 2309 O O . GLU B 1 88 ? 25.992 24.414 48.832 1.00 43.64 88 GLU B O 1
ATOM 2315 N N . ALA B 1 89 ? 27.211 25.439 47.240 1.00 49.51 89 ALA B N 1
ATOM 2316 C CA . ALA B 1 89 ? 26.145 25.308 46.252 1.00 44.75 89 ALA B CA 1
ATOM 2317 C C . ALA B 1 89 ? 25.829 23.836 45.964 1.00 40.52 89 ALA B C 1
ATOM 2318 O O . ALA B 1 89 ? 24.664 23.459 45.789 1.00 42.42 89 ALA B O 1
ATOM 2320 N N . VAL B 1 90 ? 26.857 22.993 45.901 1.00 37.25 90 VAL B N 1
ATOM 2321 C CA . VAL B 1 90 ? 26.653 21.569 45.653 1.00 36.75 90 VAL B CA 1
ATOM 2322 C C . VAL B 1 90 ? 25.937 20.911 46.831 1.00 40.42 90 VAL B C 1
ATOM 2323 O O . VAL B 1 90 ? 24.980 20.148 46.651 1.00 40.90 90 VAL B O 1
ATOM 2327 N N . GLN B 1 91 ? 26.383 21.208 48.056 1.00 38.24 91 GLN B N 1
ATOM 2328 C CA . GLN B 1 91 ? 25.854 20.550 49.243 1.00 37.06 91 GLN B CA 1
ATOM 2329 C C . GLN B 1 91 ? 24.422 20.993 49.545 1.00 48.73 91 GLN B C 1
ATOM 2330 O O . GLN B 1 91 ? 23.625 20.220 50.098 1.00 41.09 91 GLN B O 1
ATOM 2336 N N . ARG B 1 92 ? 24.069 22.222 49.171 1.00 53.36 92 ARG B N 1
ATOM 2337 C CA . ARG B 1 92 ? 22.697 22.666 49.307 1.00 45.65 92 ARG B CA 1
ATOM 2338 C C . ARG B 1 92 ? 21.723 21.891 48.434 1.00 45.18 92 ARG B C 1
ATOM 2339 O O . ARG B 1 92 ? 20.515 22.047 48.613 1.00 52.46 92 ARG B O 1
ATOM 2347 N N . GLN B 1 93 ? 22.193 21.136 47.444 1.00 42.10 93 GLN B N 1
ATOM 2348 C CA . GLN B 1 93 ? 21.322 20.237 46.704 1.00 41.70 93 GLN B CA 1
ATOM 2349 C C . GLN B 1 93 ? 21.474 18.782 47.139 1.00 41.82 93 GLN B C 1
ATOM 2350 O O . GLN B 1 93 ? 21.148 17.886 46.364 1.00 44.37 93 GLN B O 1
ATOM 2356 N N . GLY B 1 94 ? 21.999 18.523 48.336 1.00 39.00 94 GLY B N 1
ATOM 2357 C CA . GLY B 1 94 ? 22.049 17.169 48.854 1.00 37.69 94 GLY B CA 1
ATOM 2358 C C . GLY B 1 94 ? 23.109 16.268 48.254 1.00 38.54 94 GLY B C 1
ATOM 2359 O O . GLY B 1 94 ? 23.115 15.065 48.539 1.00 37.85 94 GLY B O 1
ATOM 2360 N N . VAL B 1 95 ? 23.993 16.811 47.427 1.00 37.88 95 VAL B N 1
ATOM 2361 C CA . VAL B 1 95 ? 25.071 16.059 46.779 1.00 39.83 95 VAL B CA 1
ATOM 2362 C C . VAL B 1 95 ? 26.247 15.928 47.743 1.00 41.25 95 VAL B C 1
ATOM 2363 O O . VAL B 1 95 ? 26.758 16.953 48.219 1.00 48.80 95 VAL B O 1
ATOM 2367 N N . PRO B 1 96 ? 26.760 14.719 47.993 1.00 37.87 96 PRO B N 1
ATOM 2368 C CA . PRO B 1 96 ? 27.949 14.588 48.859 1.00 29.71 96 PRO B CA 1
ATOM 2369 C C . PRO B 1 96 ? 29.234 15.075 48.188 1.00 35.89 96 PRO B C 1
ATOM 2370 O O . PRO B 1 96 ? 29.616 14.617 47.107 1.00 40.19 96 PRO B O 1
ATOM 2374 N N . VAL B 1 97 ? 29.930 15.980 48.878 1.00 37.59 97 VAL B N 1
ATOM 2375 C CA . VAL B 1 97 ? 31.265 16.432 48.503 1.00 41.60 97 VAL B CA 1
ATOM 2376 C C . VAL B 1 97 ? 32.270 15.607 49.282 1.00 38.75 97 VAL B C 1
ATOM 2377 O O . VAL B 1 97 ? 32.116 15.402 50.492 1.00 48.40 97 VAL B O 1
ATOM 2381 N N . VAL B 1 98 ? 33.311 15.152 48.600 1.00 28.00 98 VAL B N 1
ATOM 2382 C CA . VAL B 1 98 ? 34.256 14.199 49.163 1.00 26.70 98 VAL B CA 1
ATOM 2383 C C . VAL B 1 98 ? 35.660 14.630 48.795 1.00 26.60 98 VAL B C 1
ATOM 2384 O O . VAL B 1 98 ? 35.945 14.873 47.616 1.00 25.61 98 VAL B O 1
ATOM 2388 N N . THR B 1 99 ? 36.557 14.669 49.786 1.00 25.08 99 THR B N 1
ATOM 2389 C CA . THR B 1 99 ? 37.902 15.175 49.549 1.00 25.32 99 THR B CA 1
ATOM 2390 C C . THR B 1 99 ? 38.913 14.289 50.278 1.00 26.33 99 THR B C 1
ATOM 2391 O O . THR B 1 99 ? 38.560 13.357 51.000 1.00 33.71 99 THR B O 1
ATOM 2395 N N . SER B 1 100 ? 40.188 14.560 50.058 1.00 26.85 100 SER B N 1
ATOM 2396 C CA . SER B 1 100 ? 41.215 13.970 50.897 1.00 28.56 100 SER B CA 1
ATOM 2397 C C . SER B 1 100 ? 41.138 14.563 52.304 1.00 35.87 100 SER B C 1
ATOM 2398 O O . SER B 1 100 ? 40.509 15.602 52.533 1.00 32.25 100 SER B O 1
ATOM 2401 N N . GLU B 1 101 ? 41.756 13.860 53.261 1.00 38.94 101 GLU B N 1
ATOM 2402 C CA . GLU B 1 101 ? 41.781 14.339 54.640 1.00 44.66 101 GLU B CA 1
ATOM 2403 C C . GLU B 1 101 ? 42.436 15.705 54.723 1.00 42.49 101 GLU B C 1
ATOM 2404 O O . GLU B 1 101 ? 41.896 16.622 55.343 1.00 36.75 101 GLU B O 1
ATOM 2410 N N . LEU B 1 102 ? 43.589 15.877 54.066 1.00 47.52 102 LEU B N 1
ATOM 2411 C CA . LEU B 1 102 ? 44.269 17.153 54.235 1.00 54.60 102 LEU B CA 1
ATOM 2412 C C . LEU B 1 102 ? 43.594 18.260 53.437 1.00 48.76 102 LEU B C 1
ATOM 2413 O O . LEU B 1 102 ? 43.618 19.421 53.864 1.00 45.21 102 LEU B O 1
ATOM 2418 N N . THR B 1 103 ? 42.927 17.935 52.327 1.00 33.63 103 THR B N 1
ATOM 2419 C CA . THR B 1 103 ? 42.132 18.974 51.699 1.00 35.25 103 THR B CA 1
ATOM 2420 C C . THR B 1 103 ? 41.069 19.480 52.669 1.00 39.48 103 THR B C 1
ATOM 2421 O O . THR B 1 103 ? 40.863 20.694 52.797 1.00 43.71 103 THR B O 1
ATOM 2425 N N . ALA B 1 104 ? 40.453 18.575 53.441 1.00 33.88 104 ALA B N 1
ATOM 2426 C CA . ALA B 1 104 ? 39.479 19.002 54.441 1.00 35.33 104 ALA B CA 1
ATOM 2427 C C . ALA B 1 104 ? 40.138 19.857 55.522 1.00 46.54 104 ALA B C 1
ATOM 2428 O O . ALA B 1 104 ? 39.547 20.828 56.015 1.00 44.96 104 ALA B O 1
ATOM 2430 N N . ILE B 1 105 ? 41.365 19.501 55.913 1.00 46.25 105 ILE B N 1
ATOM 2431 C CA . ILE B 1 105 ? 42.073 20.266 56.931 1.00 43.07 105 ILE B CA 1
ATOM 2432 C C . ILE B 1 105 ? 42.345 21.684 56.436 1.00 50.25 105 ILE B C 1
ATOM 2433 O O . ILE B 1 105 ? 42.037 22.670 57.126 1.00 54.08 105 ILE B O 1
ATOM 2438 N N . LEU B 1 106 ? 42.901 21.809 55.215 1.00 42.25 106 LEU B N 1
ATOM 2439 C CA . LEU B 1 106 ? 43.262 23.126 54.684 1.00 43.65 106 LEU B CA 1
ATOM 2440 C C . LEU B 1 106 ? 42.026 23.982 54.421 1.00 43.70 106 LEU B C 1
ATOM 2441 O O . LEU B 1 106 ? 42.054 25.203 54.617 1.00 46.35 106 LEU B O 1
ATOM 2446 N N . ALA B 1 107 ? 40.936 23.361 53.976 1.00 41.21 107 ALA B N 1
ATOM 2447 C CA . ALA B 1 107 ? 39.675 24.077 53.875 1.00 41.74 107 ALA B CA 1
ATOM 2448 C C . ALA B 1 107 ? 39.243 24.643 55.230 1.00 49.59 107 ALA B C 1
ATOM 2449 O O . ALA B 1 107 ? 38.818 25.803 55.324 1.00 47.26 107 ALA B O 1
ATOM 2451 N N . ALA B 1 108 ? 39.333 23.838 56.295 1.00 46.85 108 ALA B N 1
ATOM 2452 C CA . ALA B 1 108 ? 38.973 24.352 57.615 1.00 54.62 108 ALA B CA 1
ATOM 2453 C C . ALA B 1 108 ? 39.865 25.529 58.034 1.00 56.71 108 ALA B C 1
ATOM 2454 O O . ALA B 1 108 ? 39.372 26.525 58.583 1.00 57.21 108 ALA B O 1
ATOM 2456 N N . GLU B 1 109 ? 41.167 25.465 57.742 1.00 54.06 109 GLU B N 1
ATOM 2457 C CA . GLU B 1 109 ? 42.059 26.555 58.135 1.00 61.09 109 GLU B CA 1
ATOM 2458 C C . GLU B 1 109 ? 41.886 27.813 57.295 1.00 63.31 109 GLU B C 1
ATOM 2459 O O . GLU B 1 109 ? 42.423 28.860 57.666 1.00 70.08 109 GLU B O 1
ATOM 2465 N N . ASN B 1 110 ? 41.121 27.757 56.208 1.00 65.41 110 ASN B N 1
ATOM 2466 C CA . ASN B 1 110 ? 40.967 28.898 55.317 1.00 61.13 110 ASN B CA 1
ATOM 2467 C C . ASN B 1 110 ? 39.496 29.243 55.145 1.00 65.19 110 ASN B C 1
ATOM 2468 O O . ASN B 1 110 ? 39.129 29.898 54.169 1.00 69.29 110 ASN B O 1
ATOM 2473 N N . SER B 1 111 ? 38.670 28.853 56.117 1.00 65.97 111 SER B N 1
ATOM 2474 C CA . SER B 1 111 ? 37.235 29.140 56.145 1.00 67.48 111 SER B CA 1
ATOM 2475 C C . SER B 1 111 ? 36.508 28.767 54.850 1.00 61.70 111 SER B C 1
ATOM 2476 O O . SER B 1 111 ? 35.538 29.421 54.462 1.00 63.19 111 SER B O 1
ATOM 2479 N N . LYS B 1 112 ? 36.933 27.677 54.205 1.00 59.97 112 LYS B N 1
ATOM 2480 C CA . LYS B 1 112 ? 36.124 27.019 53.182 1.00 56.46 112 LYS B CA 1
ATOM 2481 C C . LYS B 1 112 ? 35.150 26.038 53.847 1.00 52.91 112 LYS B C 1
ATOM 2482 O O . LYS B 1 112 ? 35.281 25.698 55.029 1.00 57.80 112 LYS B O 1
ATOM 2488 N N . GLY B 1 113 ? 34.165 25.563 53.089 1.00 43.62 113 GLY B N 1
ATOM 2489 C CA . GLY B 1 113 ? 33.245 24.612 53.700 1.00 46.89 113 GLY B CA 1
ATOM 2490 C C . GLY B 1 113 ? 33.874 23.330 54.233 1.00 51.05 113 GLY B C 1
ATOM 2491 O O . GLY B 1 113 ? 35.087 23.133 54.127 1.00 57.82 113 GLY B O 1
ATOM 2492 N N . THR B 1 114 ? 33.052 22.431 54.775 1.00 46.67 114 THR B N 1
ATOM 2493 C CA . THR B 1 114 ? 33.496 21.120 55.235 1.00 44.26 114 THR B CA 1
ATOM 2494 C C . THR B 1 114 ? 32.974 20.021 54.320 1.00 43.57 114 THR B C 1
ATOM 2495 O O . THR B 1 114 ? 31.757 19.866 54.142 1.00 41.14 114 THR B O 1
ATOM 2499 N N . PRO B 1 115 ? 33.850 19.232 53.734 1.00 33.83 115 PRO B N 1
ATOM 2500 C CA . PRO B 1 115 ? 33.399 18.049 53.001 1.00 31.62 115 PRO B CA 1
ATOM 2501 C C . PRO B 1 115 ? 32.533 17.151 53.877 1.00 36.73 115 PRO B C 1
ATOM 2502 O O . PRO B 1 115 ? 32.631 17.150 55.102 1.00 34.35 115 PRO B O 1
ATOM 2506 N N . ASP B 1 116 ? 31.689 16.361 53.213 1.00 35.54 116 ASP B N 1
ATOM 2507 C CA . ASP B 1 116 ? 30.817 15.388 53.863 1.00 32.02 116 ASP B CA 1
ATOM 2508 C C . ASP B 1 116 ? 31.542 14.088 54.205 1.00 31.64 116 ASP B C 1
ATOM 2509 O O . ASP B 1 116 ? 31.165 13.403 55.153 1.00 37.31 116 ASP B O 1
ATOM 2514 N N . VAL B 1 117 ? 32.547 13.703 53.430 1.00 35.25 117 VAL B N 1
ATOM 2515 C CA . VAL B 1 117 ? 33.358 12.529 53.725 1.00 33.74 117 VAL B CA 1
ATOM 2516 C C . VAL B 1 117 ? 34.774 12.865 53.319 1.00 33.73 117 VAL B C 1
ATOM 2517 O O . VAL B 1 117 ? 34.996 13.609 52.365 1.00 44.32 117 VAL B O 1
ATOM 2521 N N . THR B 1 118 ? 35.736 12.322 54.051 1.00 30.62 118 THR B N 1
ATOM 2522 C CA . THR B 1 118 ? 37.124 12.423 53.639 1.00 39.49 118 THR B CA 1
ATOM 2523 C C . THR B 1 118 ? 37.712 11.027 53.488 1.00 38.46 118 THR B C 1
ATOM 2524 O O . THR B 1 118 ? 37.230 10.061 54.084 1.00 41.04 118 THR B O 1
ATOM 2528 N N . PHE B 1 119 ? 38.733 10.934 52.645 1.00 35.87 119 PHE B N 1
ATOM 2529 C CA . PHE B 1 119 ? 39.487 9.713 52.453 1.00 31.38 119 PHE B CA 1
ATOM 2530 C C . PHE B 1 119 ? 40.950 10.000 52.752 1.00 40.90 119 PHE B C 1
ATOM 2531 O O . PHE B 1 119 ? 41.482 11.036 52.337 1.00 40.52 119 PHE B O 1
ATOM 2539 N N . ALA B 1 120 ? 41.591 9.089 53.488 1.00 34.50 120 ALA B N 1
ATOM 2540 C CA . ALA B 1 120 ? 43.013 9.182 53.774 1.00 36.43 120 ALA B CA 1
ATOM 2541 C C . ALA B 1 120 ? 43.873 8.306 52.872 1.00 55.01 120 ALA B C 1
ATOM 2542 O O . ALA B 1 120 ? 45.098 8.326 53.007 1.00 59.33 120 ALA B O 1
ATOM 2544 N N . THR B 1 121 ? 43.261 7.520 51.986 1.00 56.48 121 THR B N 1
ATOM 2545 C CA . THR B 1 121 ? 43.943 6.557 51.127 1.00 59.67 121 THR B CA 1
ATOM 2546 C C . THR B 1 121 ? 43.703 6.861 49.646 1.00 52.27 121 THR B C 1
ATOM 2547 O O . THR B 1 121 ? 42.656 7.400 49.273 1.00 41.24 121 THR B O 1
ATOM 2551 N N . ASP B 1 122 ? 44.691 6.535 48.799 1.00 52.24 122 ASP B N 1
ATOM 2552 C CA . ASP B 1 122 ? 44.435 6.461 47.356 1.00 39.09 122 ASP B CA 1
ATOM 2553 C C . ASP B 1 122 ? 43.321 5.462 47.072 1.00 40.25 122 ASP B C 1
ATOM 2554 O O . ASP B 1 122 ? 43.349 4.327 47.568 1.00 46.24 122 ASP B O 1
ATOM 2559 N N . THR B 1 123 ? 42.323 5.897 46.300 1.00 31.17 123 THR B N 1
ATOM 2560 C CA . THR B 1 123 ? 41.085 5.140 46.172 1.00 42.23 123 THR B CA 1
ATOM 2561 C C . THR B 1 123 ? 40.737 4.914 44.713 1.00 32.30 123 THR B C 1
ATOM 2562 O O . THR B 1 123 ? 40.796 5.840 43.912 1.00 34.22 123 THR B O 1
ATOM 2566 N N . THR B 1 124 ? 40.321 3.696 44.399 1.00 30.27 124 THR B N 1
ATOM 2567 C CA . THR B 1 124 ? 39.684 3.386 43.134 1.00 37.05 124 THR B CA 1
ATOM 2568 C C . THR B 1 124 ? 38.248 3.002 43.415 1.00 31.80 124 THR B C 1
ATOM 2569 O O . THR B 1 124 ? 38.008 2.044 44.142 1.00 30.75 124 THR B O 1
ATOM 2573 N N . PHE B 1 125 ? 37.301 3.674 42.778 1.00 30.29 125 PHE B N 1
ATOM 2574 C CA . PHE B 1 125 ? 35.907 3.311 42.995 1.00 35.69 125 PHE B CA 1
ATOM 2575 C C . PHE B 1 125 ? 35.135 3.334 41.681 1.00 38.31 125 PHE B C 1
ATOM 2576 O O . PHE B 1 125 ? 35.613 3.826 40.644 1.00 24.70 125 PHE B O 1
ATOM 2584 N N . ALA B 1 126 ? 33.935 2.758 41.723 1.00 29.65 126 ALA B N 1
ATOM 2585 C CA . ALA B 1 126 ? 33.146 2.705 40.512 1.00 32.94 126 ALA B CA 1
ATOM 2586 C C . ALA B 1 126 ? 31.699 3.059 40.800 1.00 32.12 126 ALA B C 1
ATOM 2587 O O . ALA B 1 126 ? 31.120 2.618 41.798 1.00 43.47 126 ALA B O 1
ATOM 2589 N N . ILE B 1 127 ? 31.123 3.833 39.884 1.00 29.20 127 ILE B N 1
ATOM 2590 C CA . ILE B 1 127 ? 29.707 4.173 39.863 1.00 30.78 127 ILE B CA 1
ATOM 2591 C C . ILE B 1 127 ? 29.187 4.010 38.435 1.00 28.99 127 ILE B C 1
ATOM 2592 O O . ILE B 1 127 ? 29.776 4.537 37.489 1.00 34.99 127 ILE B O 1
ATOM 2597 N N . GLY B 1 128 ? 28.074 3.304 38.286 1.00 33.40 128 GLY B N 1
ATOM 2598 C CA . GLY B 1 128 ? 27.381 3.171 37.007 1.00 34.51 128 GLY B CA 1
ATOM 2599 C C . GLY B 1 128 ? 28.213 2.616 35.875 1.00 40.82 128 GLY B C 1
ATOM 2600 O O . GLY B 1 128 ? 28.079 3.067 34.729 1.00 51.91 128 GLY B O 1
ATOM 2601 N N . GLY B 1 129 ? 29.049 1.622 36.161 1.00 39.74 129 GLY B N 1
ATOM 2602 C CA . GLY B 1 129 ? 29.947 1.061 35.180 1.00 30.23 129 GLY B CA 1
ATOM 2603 C C . GLY B 1 129 ? 31.219 1.848 34.964 1.00 32.29 129 GLY B C 1
ATOM 2604 O O . GLY B 1 129 ? 32.097 1.399 34.217 1.00 44.33 129 GLY B O 1
ATOM 2605 N N . GLN B 1 130 ? 31.347 3.010 35.576 1.00 28.35 130 GLN B N 1
ATOM 2606 C CA . GLN B 1 130 ? 32.463 3.901 35.341 1.00 31.40 130 GLN B CA 1
ATOM 2607 C C . GLN B 1 130 ? 33.424 3.814 36.521 1.00 34.14 130 GLN B C 1
ATOM 2608 O O . GLN B 1 130 ? 33.004 3.976 37.670 1.00 36.10 130 GLN B O 1
ATOM 2614 N N . GLN B 1 131 ? 34.703 3.568 36.253 1.00 24.88 131 GLN B N 1
ATOM 2615 C CA . GLN B 1 131 ? 35.671 3.510 37.328 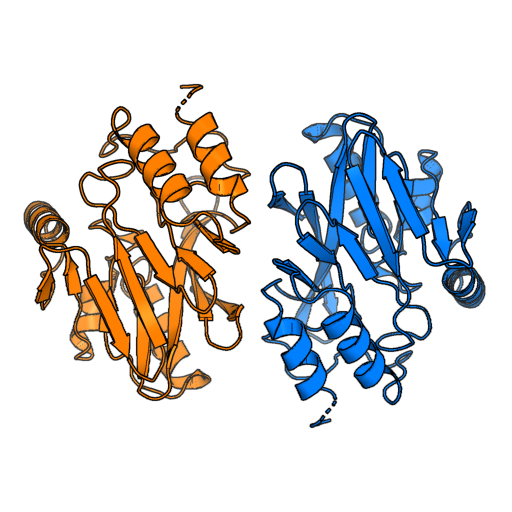1.00 24.93 131 GLN B CA 1
ATOM 2616 C C . GLN B 1 131 ? 36.563 4.741 37.338 1.00 23.43 131 GLN B C 1
ATOM 2617 O O . GLN B 1 131 ? 36.910 5.282 36.299 1.00 46.65 131 GLN B O 1
ATOM 2623 N N . LEU B 1 132 ? 36.863 5.219 38.528 1.00 42.08 132 LEU B N 1
ATOM 2624 C CA . LEU B 1 132 ? 37.652 6.415 38.761 1.00 34.44 132 LEU B CA 1
ATOM 2625 C C . LEU B 1 132 ? 38.711 6.095 39.801 1.00 35.63 132 LEU B C 1
ATOM 2626 O O . LEU B 1 132 ? 38.463 5.344 40.752 1.00 43.81 132 LEU B O 1
ATOM 2631 N N . GLU B 1 133 ? 39.878 6.683 39.623 1.00 31.20 133 GLU B N 1
ATOM 2632 C CA . GLU B 1 133 ? 40.982 6.569 40.558 1.00 26.05 133 GLU B CA 1
ATOM 2633 C C . GLU B 1 133 ? 41.308 7.963 41.040 1.00 23.40 133 GLU B C 1
ATOM 2634 O O . GLU B 1 133 ? 41.277 8.914 40.258 1.00 27.64 133 GLU B O 1
ATOM 2640 N N . VAL B 1 134 ? 41.525 8.114 42.332 1.00 23.61 134 VAL B N 1
ATOM 2641 C CA . VAL B 1 134 ? 41.991 9.384 42.852 1.00 23.31 134 VAL B CA 1
ATOM 2642 C C . VAL B 1 134 ? 43.373 9.142 43.429 1.00 25.22 134 VAL B C 1
ATOM 2643 O O . VAL B 1 134 ? 43.628 8.089 44.015 1.00 37.46 134 VAL B O 1
ATOM 2647 N N . TYR B 1 135 ? 44.299 10.056 43.177 1.00 25.56 135 TYR B N 1
ATOM 2648 C CA . TYR B 1 135 ? 45.686 9.773 43.532 1.00 33.86 135 TYR B CA 1
ATOM 2649 C C . TYR B 1 135 ? 46.400 11.033 44.000 1.00 28.37 135 TYR B C 1
ATOM 2650 O O . TYR B 1 135 ? 46.129 12.137 43.509 1.00 27.26 135 TYR B O 1
ATOM 2659 N N . PHE B 1 136 ? 47.275 10.851 44.987 1.00 30.51 136 PHE B N 1
ATOM 2660 C CA . PHE B 1 136 ? 48.061 11.936 45.561 1.00 35.88 136 PHE B CA 1
ATOM 2661 C C . PHE B 1 136 ? 49.501 11.762 45.140 1.00 34.08 136 PHE B C 1
ATOM 2662 O O . PHE B 1 136 ? 50.160 10.838 45.632 1.00 36.25 136 PHE B O 1
ATOM 2670 N N . PRO B 1 137 ? 50.021 12.574 44.221 1.00 39.91 137 PRO B N 1
ATOM 2671 C CA . PRO B 1 137 ? 51.423 12.441 43.790 1.00 39.30 137 PRO B CA 1
ATOM 2672 C C . PRO B 1 137 ? 52.410 13.254 44.608 1.00 41.95 137 PRO B C 1
ATOM 2673 O O . PRO B 1 137 ? 53.619 13.134 44.385 1.00 41.81 137 PRO B O 1
ATOM 2677 N N . GLY B 1 138 ? 51.929 14.066 45.538 1.00 39.36 138 GLY B N 1
ATOM 2678 C CA . GLY B 1 138 ? 52.766 14.965 46.305 1.00 42.41 138 GLY B CA 1
ATOM 2679 C C . GLY B 1 138 ? 52.354 16.419 46.132 1.00 47.66 138 GLY B C 1
ATOM 2680 O O . GLY B 1 138 ? 51.551 16.780 45.269 1.00 38.08 138 GLY B O 1
ATOM 2681 N N . GLY B 1 139 ? 52.906 17.249 47.017 1.00 42.65 139 GLY B N 1
ATOM 2682 C CA . GLY B 1 139 ? 52.645 18.670 46.936 1.00 43.13 139 GLY B CA 1
ATOM 2683 C C . GLY B 1 139 ? 53.272 19.270 45.685 1.00 53.43 139 GLY B C 1
ATOM 2684 O O . GLY B 1 139 ? 54.395 18.934 45.297 1.00 56.58 139 GLY B O 1
ATOM 2685 N N . GLY B 1 140 ? 52.544 20.197 45.073 1.00 42.32 140 GLY B N 1
ATOM 2686 C CA . GLY B 1 140 ? 53.040 20.945 43.943 1.00 43.42 140 GLY B CA 1
ATOM 2687 C C . GLY B 1 140 ? 52.413 22.315 44.014 1.00 47.64 140 GLY B C 1
ATOM 2688 O O . GLY B 1 140 ? 52.897 23.193 44.752 1.00 46.54 140 GLY B O 1
ATOM 2689 N N . HIS B 1 141 ? 51.315 22.492 43.269 1.00 41.58 141 HIS B N 1
ATOM 2690 C CA . HIS B 1 141 ? 50.534 23.728 43.346 1.00 45.58 141 HIS B CA 1
ATOM 2691 C C . HIS B 1 141 ? 50.040 24.009 44.773 1.00 48.13 141 HIS B C 1
ATOM 2692 O O . HIS B 1 141 ? 50.072 25.155 45.242 1.00 47.88 141 HIS B O 1
ATOM 2699 N N . THR B 1 142 ? 49.578 22.976 45.472 1.00 40.56 142 THR B N 1
ATOM 2700 C CA . THR B 1 142 ? 49.229 23.073 46.871 1.00 41.22 142 THR B CA 1
ATOM 2701 C C . THR B 1 142 ? 49.762 21.832 47.566 1.00 47.45 142 THR B C 1
ATOM 2702 O O . THR B 1 142 ? 50.180 20.872 46.914 1.00 41.72 142 THR B O 1
ATOM 2706 N N . ALA B 1 143 ? 49.744 21.852 48.907 1.00 52.65 143 ALA B N 1
ATOM 2707 C CA . ALA B 1 143 ? 50.219 20.699 49.656 1.00 42.64 143 ALA B CA 1
ATOM 2708 C C . ALA B 1 143 ? 49.318 19.486 49.455 1.00 39.63 143 ALA B C 1
ATOM 2709 O O . ALA B 1 143 ? 49.744 18.358 49.708 1.00 39.81 143 ALA B O 1
ATOM 2711 N N . ASP B 1 144 ? 48.097 19.689 48.978 1.00 37.28 144 ASP B N 1
ATOM 2712 C CA . ASP B 1 144 ? 47.091 18.640 48.977 1.00 41.36 144 ASP B CA 1
ATOM 2713 C C . ASP B 1 144 ? 46.576 18.243 47.589 1.00 39.18 144 ASP B C 1
ATOM 2714 O O . ASP B 1 144 ? 45.710 17.367 47.507 1.00 30.58 144 ASP B O 1
ATOM 2719 N N . ASN B 1 145 ? 47.098 18.816 46.500 1.00 44.11 145 ASN B N 1
ATOM 2720 C CA . ASN B 1 145 ? 46.492 18.591 45.187 1.00 36.03 145 ASN B CA 1
ATOM 2721 C C . ASN B 1 145 ? 46.437 17.103 44.830 1.00 31.93 145 ASN B C 1
ATOM 2722 O O . ASN B 1 145 ? 47.434 16.386 44.955 1.00 37.28 145 ASN B O 1
ATOM 2727 N N . VAL B 1 146 ? 45.279 16.637 44.344 1.00 32.47 146 VAL B N 1
ATOM 2728 C CA . VAL B 1 146 ? 45.145 15.258 43.866 1.00 31.62 146 VAL B CA 1
ATOM 2729 C C . VAL B 1 146 ? 44.763 15.255 42.392 1.00 25.00 146 VAL B C 1
ATOM 2730 O O . VAL B 1 146 ? 44.162 16.196 41.871 1.00 24.57 146 VAL B O 1
ATOM 2734 N N . VAL B 1 147 ? 45.081 14.150 41.729 1.00 25.80 147 VAL B N 1
ATOM 2735 C CA . VAL B 1 147 ? 44.639 13.952 40.359 1.00 24.32 147 VAL B CA 1
ATOM 2736 C C . VAL B 1 147 ? 43.575 12.851 40.347 1.00 24.53 147 VAL B C 1
ATOM 2737 O O . VAL B 1 147 ? 43.351 12.147 41.337 1.00 32.93 147 VAL B O 1
ATOM 2741 N N . VAL B 1 148 ? 42.862 12.767 39.225 1.00 26.76 148 VAL B N 1
ATOM 2742 C CA . VAL B 1 148 ? 41.801 11.790 38.982 1.00 32.18 148 VAL B CA 1
ATOM 2743 C C . VAL B 1 148 ? 42.075 11.158 37.630 1.00 23.59 148 VAL B C 1
ATOM 2744 O O . VAL B 1 148 ? 42.310 11.871 36.652 1.00 22.52 148 VAL B O 1
ATOM 2748 N N . TYR B 1 149 ? 42.069 9.837 37.575 1.00 24.06 149 TYR B N 1
ATOM 2749 C CA . TYR B 1 149 ? 42.337 9.116 36.349 1.00 26.03 149 TYR B CA 1
ATOM 2750 C C . TYR B 1 149 ? 41.117 8.281 36.033 1.00 28.53 149 TYR B C 1
ATOM 2751 O O . TYR B 1 149 ? 40.507 7.699 36.940 1.00 26.47 149 TYR B O 1
ATOM 2760 N N . LEU B 1 150 ? 40.702 8.326 34.760 1.00 26.07 150 LEU B N 1
ATOM 2761 C CA . LEU B 1 150 ? 39.745 7.385 34.201 1.00 26.40 150 LEU B CA 1
ATOM 2762 C C . LEU B 1 150 ? 40.555 6.347 33.426 1.00 30.88 150 LEU B C 1
ATOM 2763 O O . LEU B 1 150 ? 41.042 6.653 32.322 1.00 37.19 150 LEU B O 1
ATOM 2768 N N . PRO B 1 151 ? 40.799 5.145 33.980 1.00 31.02 151 PRO B N 1
ATOM 2769 C CA . PRO B 1 151 ? 41.590 4.139 33.246 1.00 33.91 151 PRO B CA 1
ATOM 2770 C C . PRO B 1 151 ? 40.901 3.565 32.000 1.00 35.87 151 PRO B C 1
ATOM 2771 O O . PRO B 1 151 ? 41.598 3.032 31.123 1.00 37.61 151 PRO B O 1
ATOM 2775 N N . GLN B 1 152 ? 39.566 3.615 31.906 1.00 32.54 152 GLN B N 1
ATOM 2776 C CA . GLN B 1 152 ? 38.905 3.108 30.706 1.00 34.35 152 GLN B CA 1
ATOM 2777 C C . GLN B 1 152 ? 39.057 4.098 29.543 1.00 32.67 152 GLN B C 1
ATOM 2778 O O . GLN B 1 152 ? 39.506 3.726 28.460 1.00 33.69 152 GLN B O 1
ATOM 2784 N N . GLN B 1 153 ? 38.764 5.371 29.766 1.00 30.45 153 GLN B N 1
ATOM 2785 C CA . GLN B 1 153 ? 38.954 6.358 28.717 1.00 29.05 153 GLN B CA 1
ATOM 2786 C C . GLN B 1 153 ? 40.400 6.845 28.621 1.00 39.63 153 GLN B C 1
ATOM 2787 O O . GLN B 1 153 ? 40.740 7.539 27.654 1.00 36.23 153 GLN B O 1
ATOM 2793 N N . LYS B 1 154 ? 41.257 6.438 29.564 1.00 34.76 154 LYS B N 1
ATOM 2794 C CA . LYS B 1 154 ? 42.649 6.896 29.696 1.00 36.68 154 LYS B CA 1
ATOM 2795 C C . LYS B 1 154 ? 42.754 8.425 29.683 1.00 35.81 154 LYS B C 1
ATOM 2796 O O . LYS B 1 154 ? 43.567 9.022 28.971 1.00 41.42 154 LYS B O 1
ATOM 2802 N N . ILE B 1 155 ? 41.958 9.053 30.537 1.00 25.57 155 ILE B N 1
ATOM 2803 C CA . ILE B 1 155 ? 41.904 10.497 30.688 1.00 21.82 155 ILE B CA 1
ATOM 2804 C C . ILE B 1 155 ? 42.441 10.854 32.073 1.00 30.65 155 ILE B C 1
ATOM 2805 O O . ILE B 1 155 ? 41.937 10.355 33.089 1.00 25.36 155 ILE B O 1
ATOM 2810 N N . LEU B 1 156 ? 43.443 11.726 32.119 1.00 25.20 156 LEU B N 1
ATOM 2811 C CA . LEU B 1 156 ? 44.038 12.150 33.380 1.00 24.44 156 LEU B CA 1
ATOM 2812 C C . LEU B 1 156 ? 43.723 13.621 33.624 1.00 21.83 156 LEU B C 1
ATOM 2813 O O . LEU B 1 156 ? 44.121 14.486 32.839 1.00 28.99 156 LEU B O 1
ATOM 2818 N N . PHE B 1 157 ? 42.992 13.897 34.691 1.00 20.49 157 PHE B N 1
ATOM 2819 C CA . PHE B 1 157 ? 42.713 15.261 35.140 1.00 22.01 157 PHE B CA 1
ATOM 2820 C C . PHE B 1 157 ? 43.731 15.664 36.203 1.00 25.63 157 PHE B C 1
ATOM 2821 O O . PHE B 1 157 ? 43.797 15.036 37.271 1.00 21.84 157 PHE B O 1
ATOM 2829 N N . GLY B 1 158 ? 44.554 16.662 35.879 1.00 21.18 158 GLY B N 1
ATOM 2830 C CA . GLY B 1 158 ? 45.644 17.129 36.713 1.00 21.93 158 GLY B CA 1
ATOM 2831 C C . GLY B 1 158 ? 45.422 18.434 37.443 1.00 23.31 158 GLY B C 1
ATOM 2832 O O . GLY B 1 158 ? 46.333 18.890 38.132 1.00 34.05 158 GLY B O 1
ATOM 2833 N N . GLY B 1 159 ? 44.287 19.097 37.253 1.00 26.86 159 GLY B N 1
ATOM 2834 C CA . GLY B 1 159 ? 43.989 20.326 37.971 1.00 28.45 159 GLY B CA 1
ATOM 2835 C C . GLY B 1 159 ? 45.098 21.344 37.843 1.00 32.40 159 GLY B C 1
ATOM 2836 O O . GLY B 1 159 ? 45.803 21.396 36.824 1.00 34.39 159 GLY B O 1
ATOM 2837 N N . CYS B 1 160 ? 45.310 22.125 38.899 1.00 28.63 160 CYS B N 1
ATOM 2838 C CA . CYS B 1 160 ? 46.330 23.154 38.809 1.00 30.13 160 CYS B CA 1
ATOM 2839 C C . CYS B 1 160 ? 47.737 22.589 39.015 1.00 33.49 160 CYS B C 1
ATOM 2840 O O . CYS B 1 160 ? 48.712 23.337 38.867 1.00 32.61 160 CYS B O 1
ATOM 2843 N N . LEU B 1 161 ? 47.864 21.268 39.228 1.00 29.72 161 LEU B N 1
ATOM 2844 C CA . LEU B 1 161 ? 49.177 20.624 39.284 1.00 36.44 161 LEU B CA 1
ATOM 2845 C C . LEU B 1 161 ? 49.868 20.598 37.919 1.00 42.58 161 LEU B C 1
ATOM 2846 O O . LEU B 1 161 ? 51.104 20.592 37.845 1.00 44.27 161 LEU B O 1
ATOM 2851 N N . VAL B 1 162 ? 49.089 20.576 36.837 1.00 44.76 162 VAL B N 1
ATOM 2852 C CA . VAL B 1 162 ? 49.595 20.520 35.467 1.00 37.55 162 VAL B CA 1
ATOM 2853 C C . VAL B 1 162 ? 49.322 21.850 34.788 1.00 29.64 162 VAL B C 1
ATOM 2854 O O . VAL B 1 162 ? 48.241 22.424 34.949 1.00 35.56 162 VAL B O 1
ATOM 2858 N N . LYS B 1 163 ? 50.268 22.314 33.988 1.00 29.35 163 LYS B N 1
ATOM 2859 C CA . LYS B 1 163 ? 50.074 23.533 33.216 1.00 28.57 163 LYS B CA 1
ATOM 2860 C C . LYS B 1 163 ? 49.874 23.186 31.743 1.00 30.27 163 LYS B C 1
ATOM 2861 O O . LYS B 1 163 ? 50.290 22.122 31.271 1.00 24.72 163 LYS B O 1
ATOM 2867 N N . ASP B 1 164 ? 49.185 24.077 31.026 1.00 38.24 164 ASP B N 1
ATOM 2868 C CA . ASP B 1 164 ? 48.964 23.891 29.597 1.00 32.85 164 ASP B CA 1
ATOM 2869 C C . ASP B 1 164 ? 50.218 24.290 28.814 1.00 34.15 164 ASP B C 1
ATOM 2870 O O . ASP B 1 164 ? 51.121 24.977 29.326 1.00 30.30 164 ASP B O 1
ATOM 2875 N N . LEU B 1 165 ? 50.270 23.827 27.554 1.00 31.77 165 LEU B N 1
ATOM 2876 C CA . LEU B 1 165 ? 51.481 23.941 26.734 1.00 37.82 165 LEU B CA 1
ATOM 2877 C C . LEU B 1 165 ? 51.815 25.379 26.334 1.00 38.73 165 LEU B C 1
ATOM 2878 O O . LEU B 1 165 ? 52.951 25.642 25.899 1.00 31.36 165 LEU B O 1
ATOM 2883 N N . GLN B 1 166 ? 50.875 26.311 26.494 1.00 30.64 166 GLN B N 1
ATOM 2884 C CA . GLN B 1 166 ? 51.125 27.719 26.228 1.00 38.98 166 GLN B CA 1
ATOM 2885 C C . GLN B 1 166 ? 51.371 28.549 27.487 1.00 42.33 166 GLN B C 1
ATOM 2886 O O . GLN B 1 166 ? 51.520 29.769 27.383 1.00 48.99 166 GLN B O 1
ATOM 2892 N N . ALA B 1 167 ? 51.401 27.938 28.668 1.00 47.72 167 ALA B N 1
ATOM 2893 C CA . ALA B 1 167 ? 51.813 28.665 29.870 1.00 51.76 167 ALA B CA 1
ATOM 2894 C C . ALA B 1 167 ? 53.318 28.920 29.828 1.00 52.00 167 ALA B C 1
ATOM 2895 O O . ALA B 1 167 ? 54.102 28.014 29.519 1.00 48.58 167 ALA B O 1
ATOM 2897 N N . LYS B 1 168 ? 53.728 30.152 30.125 1.00 53.96 168 LYS B N 1
ATOM 2898 C CA . LYS B 1 168 ? 55.146 30.492 30.086 1.00 55.81 168 LYS B CA 1
ATOM 2899 C C . LYS B 1 168 ? 55.816 30.481 31.451 1.00 55.15 168 LYS B C 1
ATOM 2900 O O . LYS B 1 168 ? 57.050 30.521 31.518 1.00 54.08 168 LYS B O 1
ATOM 2906 N N . ASN B 1 169 ? 55.036 30.443 32.527 1.00 52.18 169 ASN B N 1
ATOM 2907 C CA . ASN B 1 169 ? 55.569 30.285 33.869 1.00 55.93 169 ASN B CA 1
ATOM 2908 C C . ASN B 1 169 ? 54.521 29.545 34.687 1.00 60.36 169 ASN B C 1
ATOM 2909 O O . ASN B 1 169 ? 53.481 29.129 34.166 1.00 60.48 169 ASN B O 1
ATOM 2914 N N . LEU B 1 170 ? 54.794 29.382 35.978 1.00 61.79 170 LEU B N 1
ATOM 2915 C CA . LEU B 1 170 ? 53.913 28.615 36.856 1.00 62.08 170 LEU B CA 1
ATOM 2916 C C . LEU B 1 170 ? 52.815 29.466 37.491 1.00 57.84 170 LEU B C 1
ATOM 2917 O O . LEU B 1 170 ? 51.952 28.921 38.193 1.00 50.46 170 LEU B O 1
ATOM 2922 N N . GLY B 1 171 ? 52.779 30.758 37.183 1.00 58.52 171 GLY B N 1
ATOM 2923 C CA . GLY B 1 171 ? 51.753 31.620 37.728 1.00 65.71 171 GLY B CA 1
ATOM 2924 C C . GLY B 1 171 ? 52.086 31.987 39.146 1.00 73.72 171 GLY B C 1
ATOM 2925 O O . GLY B 1 171 ? 53.211 32.401 39.437 1.00 79.57 171 GLY B O 1
ATOM 2926 N N . ASN B 1 172 ? 51.104 31.879 40.037 1.00 78.96 172 ASN B N 1
ATOM 2927 C CA . ASN B 1 172 ? 51.342 32.184 41.440 1.00 93.91 172 ASN B CA 1
ATOM 2928 C C . ASN B 1 172 ? 51.956 31.003 42.170 1.00 91.48 172 ASN B C 1
ATOM 2929 O O . ASN B 1 172 ? 51.520 29.856 42.029 1.00 88.48 172 ASN B O 1
ATOM 2934 N N . THR B 1 173 ? 52.950 31.305 42.987 1.00 92.89 173 THR B N 1
ATOM 2935 C CA . THR B 1 173 ? 53.712 30.298 43.696 1.00 89.08 173 THR B CA 1
ATOM 2936 C C . THR B 1 173 ? 53.520 30.388 45.213 1.00 96.71 173 THR B C 1
ATOM 2937 O O . THR B 1 173 ? 54.190 29.660 45.955 1.00 100.12 173 THR B O 1
ATOM 2941 N N . ALA B 1 174 ? 52.585 31.228 45.685 1.00 92.81 174 ALA B N 1
ATOM 2942 C CA . ALA B 1 174 ? 52.475 31.540 47.114 1.00 90.24 174 ALA B CA 1
ATOM 2943 C C . ALA B 1 174 ? 52.257 30.286 47.964 1.00 82.28 174 ALA B C 1
ATOM 2944 O O . ALA B 1 174 ? 53.097 29.933 48.801 1.00 79.84 174 ALA B O 1
ATOM 2946 N N . ASP B 1 175 ? 51.134 29.593 47.761 1.00 75.74 175 ASP B N 1
ATOM 2947 C CA . ASP B 1 175 ? 50.938 28.306 48.422 1.00 73.70 175 ASP B CA 1
ATOM 2948 C C . ASP B 1 175 ? 51.724 27.193 47.751 1.00 69.26 175 ASP B C 1
ATOM 2949 O O . ASP B 1 175 ? 51.634 26.036 48.192 1.00 62.47 175 ASP B O 1
ATOM 2954 N N . ALA B 1 176 ? 52.509 27.527 46.724 1.00 67.90 176 ALA B N 1
ATOM 2955 C CA . ALA B 1 176 ? 53.144 26.524 45.889 1.00 61.04 176 ALA B CA 1
ATOM 2956 C C . ALA B 1 176 ? 54.259 25.828 46.650 1.00 63.81 176 ALA B C 1
ATOM 2957 O O . ALA B 1 176 ? 54.843 26.372 47.597 1.00 63.41 176 ALA B O 1
ATOM 2959 N N . ASP B 1 177 ? 54.549 24.606 46.221 1.00 59.58 177 ASP B N 1
ATOM 2960 C CA . ASP B 1 177 ? 55.628 23.804 46.782 1.00 55.50 177 ASP B CA 1
ATOM 2961 C C . ASP B 1 177 ? 56.588 23.552 45.636 1.00 52.99 177 ASP B C 1
ATOM 2962 O O . ASP B 1 177 ? 56.561 22.486 45.017 1.00 55.58 177 ASP B O 1
ATOM 2967 N N . LEU B 1 178 ? 57.428 24.549 45.347 1.00 44.38 178 LEU B N 1
ATOM 2968 C CA . LEU B 1 178 ? 58.259 24.488 44.153 1.00 43.18 178 LEU B CA 1
ATOM 2969 C C . LEU B 1 178 ? 59.237 23.329 44.215 1.00 48.83 178 LEU B C 1
ATOM 2970 O O . LEU B 1 178 ? 59.635 22.798 43.177 1.00 55.27 178 LEU B O 1
ATOM 2975 N N . LYS B 1 179 ? 59.600 22.894 45.418 1.00 47.35 179 LYS B N 1
ATOM 2976 C CA . LYS B 1 179 ? 60.603 21.856 45.556 1.00 49.50 179 LYS B CA 1
ATOM 2977 C C . LYS B 1 179 ? 60.019 20.472 45.301 1.00 52.65 179 LYS B C 1
ATOM 2978 O O . LYS B 1 179 ? 60.725 19.592 44.798 1.00 52.34 179 LYS B O 1
ATOM 2984 N N . SER B 1 180 ? 58.733 20.269 45.610 1.00 51.80 180 SER B N 1
ATOM 2985 C CA . SER B 1 180 ? 58.097 18.967 45.441 1.00 49.19 180 SER B CA 1
ATOM 2986 C C . SER B 1 180 ? 57.422 18.799 44.093 1.00 46.07 180 SER B C 1
ATOM 2987 O O . SER B 1 180 ? 57.380 17.681 43.574 1.00 37.59 180 SER B O 1
ATOM 2990 N N . TRP B 1 181 ? 56.882 19.884 43.532 1.00 49.53 181 TRP B N 1
ATOM 2991 C CA . TRP B 1 181 ? 56.185 19.865 42.241 1.00 33.20 181 TRP B CA 1
ATOM 2992 C C . TRP B 1 181 ? 56.879 19.018 41.176 1.00 35.90 181 TRP B C 1
ATOM 2993 O O . TRP B 1 181 ? 56.201 18.199 40.544 1.00 36.88 181 TRP B O 1
ATOM 3004 N N . PRO B 1 182 ? 58.201 19.128 40.974 1.00 45.85 182 PRO B N 1
ATOM 3005 C CA . PRO B 1 182 ? 58.863 18.304 39.940 1.00 41.09 182 PRO B CA 1
ATOM 3006 C C . PRO B 1 182 ? 58.727 16.807 40.154 1.00 44.27 182 PRO B C 1
ATOM 3007 O O . PRO B 1 182 ? 58.535 16.061 39.188 1.00 49.43 182 PRO B O 1
ATOM 3011 N N . LEU B 1 183 ? 58.856 16.336 41.390 1.00 45.39 183 LEU B N 1
ATOM 3012 C CA . LEU B 1 183 ? 58.702 14.913 41.649 1.00 44.49 183 LEU B CA 1
ATOM 3013 C C . LEU B 1 183 ? 57.239 14.483 41.534 1.00 36.74 183 LEU B C 1
ATOM 3014 O O . LEU B 1 183 ? 56.951 13.349 41.138 1.00 38.69 183 LEU B O 1
ATOM 3019 N N . ALA B 1 184 ? 56.300 15.369 41.846 1.00 33.34 184 ALA B N 1
ATOM 3020 C CA . ALA B 1 184 ? 54.898 15.013 41.666 1.00 36.39 184 ALA B CA 1
ATOM 3021 C C . ALA B 1 184 ? 54.580 14.788 40.193 1.00 37.15 184 ALA B C 1
ATOM 3022 O O . ALA B 1 184 ? 53.857 13.846 39.846 1.00 27.19 184 ALA B O 1
ATOM 3024 N N . ILE B 1 185 ? 55.117 15.640 39.306 1.00 39.87 185 ILE B N 1
ATOM 3025 C CA . ILE B 1 185 ? 54.891 15.443 37.878 1.00 35.91 185 ILE B CA 1
ATOM 3026 C C . ILE B 1 185 ? 55.447 14.096 37.437 1.00 38.75 185 ILE B C 1
ATOM 3027 O O . ILE B 1 185 ? 54.765 13.310 36.761 1.00 39.49 185 ILE B O 1
ATOM 3032 N N . GLN B 1 186 ? 56.673 13.784 37.867 1.00 36.14 186 GLN B N 1
ATOM 3033 C CA . GLN B 1 186 ? 57.308 12.537 37.468 1.00 33.71 186 GLN B CA 1
ATOM 3034 C C . GLN B 1 186 ? 56.573 11.331 38.028 1.00 39.14 186 GLN B C 1
ATOM 3035 O O . GLN B 1 186 ? 56.546 10.273 37.399 1.00 47.74 186 GLN B O 1
ATOM 3041 N N . ARG B 1 187 ? 55.944 11.473 39.186 1.00 39.17 187 ARG B N 1
ATOM 3042 C CA . ARG B 1 187 ? 55.068 10.413 39.648 1.00 36.21 187 ARG B CA 1
ATOM 3043 C C . ARG B 1 187 ? 53.912 10.228 38.666 1.00 38.63 187 ARG B C 1
ATOM 3044 O O . ARG B 1 187 ? 53.641 9.107 38.210 1.00 40.60 187 ARG B O 1
ATOM 3052 N N . LEU B 1 188 ? 53.305 11.326 38.217 1.00 27.20 188 LEU B N 1
ATOM 3053 C CA . LEU B 1 188 ? 52.240 11.190 37.232 1.00 24.99 188 LEU B CA 1
ATOM 3054 C C . LEU B 1 188 ? 52.748 10.520 35.960 1.00 26.14 188 LEU B C 1
ATOM 3055 O O . LEU B 1 188 ? 52.100 9.608 35.423 1.00 26.24 188 LEU B O 1
ATOM 3060 N N . GLN B 1 189 ? 53.916 10.942 35.464 1.00 27.61 189 GLN B N 1
ATOM 3061 C CA . GLN B 1 189 ? 54.443 10.318 34.257 1.00 29.58 189 GLN B CA 1
ATOM 3062 C C . GLN B 1 189 ? 54.707 8.837 34.462 1.00 39.13 189 GLN B C 1
ATOM 3063 O O . GLN B 1 189 ? 54.561 8.057 33.521 1.00 49.52 189 GLN B O 1
ATOM 3069 N N . GLN B 1 190 ? 55.079 8.413 35.671 1.00 42.49 190 GLN B N 1
ATOM 3070 C CA . GLN B 1 190 ? 55.387 7.001 35.832 1.00 40.51 190 GLN B CA 1
ATOM 3071 C C . GLN B 1 190 ? 54.159 6.153 36.131 1.00 42.57 190 GLN B C 1
ATOM 3072 O O . GLN B 1 190 ? 54.144 4.967 35.780 1.00 39.45 190 GLN B O 1
ATOM 3078 N N . ARG B 1 191 ? 53.084 6.759 36.633 1.00 42.99 191 ARG B N 1
ATOM 3079 C CA . ARG B 1 191 ? 51.885 6.021 37.001 1.00 34.54 191 ARG B CA 1
ATOM 3080 C C . ARG B 1 191 ? 50.854 5.909 35.885 1.00 30.93 191 ARG B C 1
ATOM 3081 O O . ARG B 1 191 ? 50.085 4.940 35.870 1.00 31.85 191 ARG B O 1
ATOM 3089 N N . TYR B 1 192 ? 50.808 6.865 34.957 1.00 34.38 192 TYR B N 1
ATOM 3090 C CA . TYR B 1 192 ? 49.856 6.838 33.838 1.00 37.38 192 TYR B CA 1
ATOM 3091 C C . TYR B 1 192 ? 50.598 6.876 32.502 1.00 31.37 192 TYR B C 1
ATOM 3092 O O . TYR B 1 192 ? 50.402 7.790 31.699 1.00 29.26 192 TYR B O 1
ATOM 3101 N N . PRO B 1 193 ? 51.468 5.900 32.235 1.00 34.59 193 PRO B N 1
ATOM 3102 C CA . PRO B 1 193 ? 52.266 5.960 31.003 1.00 45.35 193 PRO B CA 1
ATOM 3103 C C . PRO B 1 193 ? 51.438 5.922 29.722 1.00 45.26 193 PRO B C 1
ATOM 3104 O O . PRO B 1 193 ? 51.950 6.337 28.678 1.00 43.83 193 PRO B O 1
ATOM 3108 N N . LYS B 1 194 ? 50.198 5.417 29.756 1.00 47.18 194 LYS B N 1
ATOM 3109 C CA . LYS B 1 194 ? 49.340 5.329 28.576 1.00 38.54 194 LYS B CA 1
ATOM 3110 C C . LYS B 1 194 ? 48.139 6.269 28.667 1.00 33.95 194 LYS B C 1
ATOM 3111 O O . LYS B 1 194 ? 47.077 5.975 28.119 1.00 39.95 194 LYS B O 1
ATOM 3117 N N . ALA B 1 195 ? 48.284 7.396 29.363 1.00 27.81 195 ALA B N 1
ATOM 3118 C CA . ALA B 1 195 ? 47.245 8.421 29.349 1.00 25.28 195 ALA B CA 1
ATOM 3119 C C . ALA B 1 195 ? 47.133 9.093 27.973 1.00 31.98 195 ALA B C 1
ATOM 3120 O O . ALA B 1 195 ? 48.133 9.492 27.370 1.00 38.94 195 ALA B O 1
ATOM 3122 N N . LYS B 1 196 ? 45.908 9.246 27.486 1.00 25.96 196 LYS B N 1
ATOM 3123 C CA . LYS B 1 196 ? 45.711 9.841 26.167 1.00 27.52 196 LYS B CA 1
ATOM 3124 C C . LYS B 1 196 ? 45.434 11.332 26.237 1.00 32.49 196 LYS B C 1
ATOM 3125 O O . LYS B 1 196 ? 45.932 12.091 25.408 1.00 44.50 196 LYS B O 1
ATOM 3131 N N . VAL B 1 197 ? 44.641 11.774 27.201 1.00 33.14 197 VAL B N 1
ATOM 3132 C CA . VAL B 1 197 ? 44.323 13.185 27.408 1.00 32.20 197 VAL B CA 1
ATOM 3133 C C . VAL B 1 197 ? 44.758 13.555 28.821 1.00 29.95 197 VAL B C 1
ATOM 313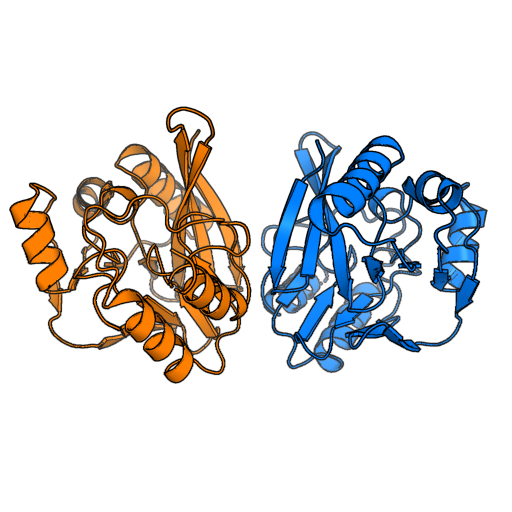4 O O . VAL B 1 197 ? 44.569 12.762 29.756 1.00 21.66 197 VAL B O 1
ATOM 3138 N N . VAL B 1 198 ? 45.357 14.745 28.963 1.00 20.28 198 VAL B N 1
ATOM 3139 C CA . VAL B 1 198 ? 45.716 15.335 30.256 1.00 18.85 198 VAL B CA 1
ATOM 3140 C C . VAL B 1 198 ? 45.045 16.700 30.374 1.00 26.97 198 VAL B C 1
ATOM 3141 O O . VAL B 1 198 ? 45.270 17.578 29.527 1.00 32.79 198 VAL B O 1
ATOM 3145 N N . VAL B 1 199 ? 44.205 16.877 31.386 1.00 24.83 199 VAL B N 1
ATOM 3146 C CA . VAL B 1 199 ? 43.391 18.096 31.476 1.00 25.69 199 VAL B CA 1
ATOM 3147 C C . VAL B 1 199 ? 43.982 18.994 32.558 1.00 28.85 199 VAL B C 1
ATOM 3148 O O . VAL B 1 199 ? 43.974 18.620 33.737 1.00 23.79 199 VAL B O 1
ATOM 3152 N N . PRO B 1 200 ? 44.495 20.161 32.209 1.00 31.25 200 PRO B N 1
ATOM 3153 C CA . PRO B 1 200 ? 44.925 21.139 33.208 1.00 28.33 200 PRO B CA 1
ATOM 3154 C C . PRO B 1 200 ? 43.747 21.994 33.660 1.00 30.22 200 PRO B C 1
ATOM 3155 O O . PRO B 1 200 ? 42.631 21.905 33.150 1.00 28.92 200 PRO B O 1
ATOM 3159 N N . SER B 1 201 ? 44.027 22.882 34.600 1.00 33.32 201 SER B N 1
ATOM 3160 C CA . SER B 1 201 ? 42.931 23.701 35.075 1.00 37.53 201 SER B CA 1
ATOM 3161 C C . SER B 1 201 ? 42.740 24.959 34.253 1.00 30.22 201 SER B C 1
ATOM 3162 O O . SER B 1 201 ? 41.601 25.351 33.997 1.00 30.84 201 SER B O 1
ATOM 3165 N N . HIS B 1 202 ? 43.824 25.597 33.829 1.00 28.64 202 HIS B N 1
ATOM 3166 C CA . HIS B 1 202 ? 43.753 26.988 33.410 1.00 38.32 202 HIS B CA 1
ATOM 3167 C C . HIS B 1 202 ? 44.242 27.209 31.976 1.00 49.93 202 HIS B C 1
ATOM 3168 O O . HIS B 1 202 ? 44.630 28.323 31.599 1.00 55.69 202 HIS B O 1
ATOM 3175 N N . GLY B 1 203 ? 44.159 26.174 31.145 1.00 46.36 203 GLY B N 1
ATOM 3176 C CA . GLY B 1 203 ? 44.468 26.282 29.740 1.00 40.18 203 GLY B CA 1
ATOM 3177 C C . GLY B 1 203 ? 43.939 25.070 29.001 1.00 37.69 203 GLY B C 1
ATOM 3178 O O . GLY B 1 203 ? 43.288 24.192 29.591 1.00 30.68 203 GLY B O 1
ATOM 3179 N N . PRO B 1 204 ? 44.182 25.020 27.688 1.00 39.36 204 PRO B N 1
ATOM 3180 C CA . PRO B 1 204 ? 43.700 23.890 26.874 1.00 31.74 204 PRO B CA 1
ATOM 3181 C C . PRO B 1 204 ? 44.389 22.595 27.253 1.00 28.52 204 PRO B C 1
ATOM 3182 O O . PRO B 1 204 ? 45.537 22.585 27.697 1.00 27.25 204 PRO B O 1
ATOM 3186 N N . TRP B 1 205 ? 43.673 21.494 27.080 1.00 27.72 205 TRP B N 1
ATOM 3187 C CA . TRP B 1 205 ? 44.228 20.183 27.381 1.00 25.37 205 TRP B CA 1
ATOM 3188 C C . TRP B 1 205 ? 45.047 19.650 26.192 1.00 33.49 205 TRP B C 1
ATOM 3189 O O . TRP B 1 205 ? 45.041 20.204 25.097 1.00 29.36 205 TRP B O 1
ATOM 3200 N N . GLY B 1 206 ? 45.797 18.596 26.423 1.00 35.20 206 GLY B N 1
ATOM 3201 C CA . GLY B 1 206 ? 46.621 18.014 25.377 1.00 36.58 206 GLY B CA 1
ATOM 3202 C C . GLY B 1 206 ? 46.983 16.575 25.670 1.00 32.72 206 GLY B C 1
ATOM 3203 O O . GLY B 1 206 ? 46.293 15.880 26.406 1.00 32.40 206 GLY B O 1
ATOM 3204 N N . ASP B 1 207 ? 48.091 16.125 25.095 1.00 33.91 207 ASP B N 1
ATOM 3205 C CA . ASP B 1 207 ? 48.543 14.774 25.395 1.00 35.08 207 ASP B CA 1
ATOM 3206 C C . ASP B 1 207 ? 49.523 14.823 26.565 1.00 37.42 207 ASP B C 1
ATOM 3207 O O . ASP B 1 207 ? 49.526 15.763 27.363 1.00 34.21 207 ASP B O 1
ATOM 3212 N N . GLN B 1 208 ? 50.336 13.789 26.704 1.00 43.76 208 GLN B N 1
ATOM 3213 C CA . GLN B 1 208 ? 51.245 13.715 27.836 1.00 30.55 208 GLN B CA 1
ATOM 3214 C C . GLN B 1 208 ? 52.377 14.736 27.735 1.00 31.49 208 GLN B C 1
ATOM 3215 O O . GLN B 1 208 ? 53.219 14.773 28.627 1.00 40.94 208 GLN B O 1
ATOM 3221 N N . SER B 1 209 ? 52.402 15.554 26.674 1.00 36.22 209 SER B N 1
ATOM 3222 C CA . SER B 1 209 ? 53.292 16.703 26.555 1.00 30.49 209 SER B CA 1
ATOM 3223 C C . SER B 1 209 ? 53.043 17.735 27.649 1.00 35.70 209 SER B C 1
ATOM 3224 O O . SER B 1 209 ? 53.935 18.530 27.952 1.00 33.66 209 SER B O 1
ATOM 3227 N N . LEU B 1 210 ? 51.835 17.778 28.219 1.00 32.50 210 LEU B N 1
ATOM 3228 C CA . LEU B 1 210 ? 51.561 18.711 29.309 1.00 24.60 210 LEU B CA 1
ATOM 3229 C C . LEU B 1 210 ? 52.367 18.373 30.568 1.00 30.36 210 LEU B C 1
ATOM 3230 O O . LEU B 1 210 ? 52.633 19.256 31.399 1.00 35.19 210 LEU B O 1
ATOM 3235 N N . LEU B 1 211 ? 52.726 17.105 30.762 1.00 25.88 211 LEU B N 1
ATOM 3236 C CA . LEU B 1 211 ? 53.560 16.767 31.908 1.00 28.01 211 LEU B CA 1
ATOM 3237 C C . LEU B 1 211 ? 54.992 17.205 31.666 1.00 36.22 211 LEU B C 1
ATOM 3238 O O . LEU B 1 211 ? 55.587 17.908 32.497 1.00 42.89 211 LEU B O 1
ATOM 3243 N N . SER B 1 212 ? 55.553 16.848 30.508 1.00 31.85 212 SER B N 1
ATOM 3244 C CA . SER B 1 212 ? 56.924 17.279 30.256 1.00 38.47 212 SER B CA 1
ATOM 3245 C C . SER B 1 212 ? 57.046 18.803 30.218 1.00 34.29 212 SER B C 1
ATOM 3246 O O . SER B 1 212 ? 58.040 19.336 30.721 1.00 35.85 212 SER B O 1
ATOM 3249 N N . HIS B 1 213 ? 56.037 19.525 29.692 1.00 30.39 213 HIS B N 1
ATOM 3250 C CA . HIS B 1 213 ? 56.115 20.990 29.670 1.00 36.78 213 HIS B CA 1
ATOM 3251 C C . HIS B 1 213 ? 56.076 21.560 31.085 1.00 43.04 213 HIS B C 1
ATOM 3252 O O . HIS B 1 213 ? 56.766 22.545 31.391 1.00 44.88 213 HIS B O 1
ATOM 3259 N N . THR B 1 214 ? 55.252 20.984 31.954 1.00 37.05 214 THR B N 1
ATOM 3260 C CA . THR B 1 214 ? 55.259 21.445 33.331 1.00 40.06 214 THR B CA 1
ATOM 3261 C C . THR B 1 214 ? 56.607 21.168 33.988 1.00 39.99 214 THR B C 1
ATOM 3262 O O . THR B 1 214 ? 57.200 22.065 34.599 1.00 50.83 214 THR B O 1
ATOM 3266 N N . LEU B 1 215 ? 57.171 19.977 33.753 1.00 30.45 215 LEU B N 1
ATOM 3267 C CA . LEU B 1 215 ? 58.523 19.696 34.226 1.00 32.49 215 LEU B CA 1
ATOM 3268 C C . LEU B 1 215 ? 59.523 20.747 33.747 1.00 35.94 215 LEU B C 1
ATOM 3269 O O . LEU B 1 215 ? 60.408 21.177 34.497 1.00 37.30 215 LEU B O 1
ATOM 3274 N N . SER B 1 216 ? 59.407 21.155 32.488 1.00 35.63 216 SER B N 1
ATOM 3275 C CA . SER B 1 216 ? 60.321 22.141 31.937 1.00 38.96 216 SER B CA 1
ATOM 3276 C C . SER B 1 216 ? 60.181 23.495 32.640 1.00 38.71 216 SER B C 1
ATOM 3277 O O . SER B 1 216 ? 61.181 24.160 32.930 1.00 41.65 216 SER B O 1
ATOM 3280 N N . LEU B 1 217 ? 58.949 23.935 32.895 1.00 35.95 217 LEU B N 1
ATOM 3281 C CA . LEU B 1 217 ? 58.741 25.201 33.593 1.00 47.21 217 LEU B CA 1
ATOM 3282 C C . LEU B 1 217 ? 59.331 25.196 35.005 1.00 46.48 217 LEU B C 1
ATOM 3283 O O . LEU B 1 217 ? 59.808 26.231 35.481 1.00 48.66 217 LEU B O 1
ATOM 3288 N N . LEU B 1 218 ? 59.294 24.055 35.681 1.00 43.84 218 LEU B N 1
ATOM 3289 C CA . LEU B 1 218 ? 59.741 23.904 37.066 1.00 40.85 218 LEU B CA 1
ATOM 3290 C C . LEU B 1 218 ? 61.252 23.916 37.290 1.00 41.44 218 LEU B C 1
ATOM 3291 O O . LEU B 1 218 ? 61.876 24.965 37.380 1.00 48.02 218 LEU B O 1
ATOM 3296 N N . GLN B 1 224 ? 62.249 23.365 34.953 1.00 73.35 224 GLN B N 1
ATOM 3297 C CA . GLN B 1 224 ? 63.592 23.511 35.451 1.00 75.05 224 GLN B CA 1
ATOM 3298 C C . GLN B 1 224 ? 64.144 24.914 35.203 1.00 101.47 224 GLN B C 1
ATOM 3299 O O . GLN B 1 224 ? 65.333 25.141 35.377 1.00 97.59 224 GLN B O 1
ATOM 3305 N N . ASN B 1 225 ? 63.286 25.861 34.814 1.00 45.33 225 ASN B N 1
ATOM 3306 C CA . ASN B 1 225 ? 63.709 27.162 34.289 1.00 58.07 225 ASN B CA 1
ATOM 3307 C C . ASN B 1 225 ? 63.139 28.325 35.090 1.00 68.79 225 ASN B C 1
ATOM 3308 O O . ASN B 1 225 ? 62.695 29.327 34.515 1.00 70.45 225 ASN B O 1
ATOM 3313 N N . GLN B 1 226 ? 63.147 28.225 36.417 1.00 70.31 226 GLN B N 1
ATOM 3314 C CA . GLN B 1 226 ? 62.712 29.341 37.252 1.00 70.61 226 GLN B CA 1
ATOM 3315 C C . GLN B 1 226 ? 63.871 29.988 38.017 1.00 74.20 226 GLN B C 1
ATOM 3316 O O . GLN B 1 226 ? 63.707 31.040 38.648 1.00 75.84 226 GLN B O 1
#

Radius of gyration: 22.29 Å; Cα contacts (8 Å, |Δi|>4): 1058; chains: 2; bounding box: 45×42×69 Å

Nearest PDB structures (foldseek):
  6xfr-assembly1_A  TM=1.005E+00  e=5.190E-48  Pontibacter korlensis
  1bvt-assembly1_A  TM=9.721E-01  e=1.096E-28  Bacillus cereus
  6dja-assembly1_A  TM=9.718E-01  e=4.138E-28  Bacillus cereus
  4c09-assembly1_A  TM=9.711E-01  e=5.944E-28  Bacillus cereus
  1dxk-assembly1_A  TM=9.737E-01  e=3.034E-27  Bacillus cereus

InterPro domains:
  IPR001018 Beta-lactamase, class-B, conserved site [PS00744] (151-163)
  IPR001279 Metallo-beta-lactamase [PF00753] (36-202)
  IPR001279 Metallo-beta-lactamase [SM00849] (32-202)
  IPR036866 Ribonuclease Z/Hydroxyacylglutathione hydrolase-like [G3DSA:3.60.15.10] (3-223)
  IPR036866 Ribonuclease Z/Hydroxyacylglutathione hydrolase-like [SSF56281] (8-220)
  IPR047917 Beta-lactamase 2, metallo-hydrolase domain [cd16304] (8-208)
  IPR050855 Metallo-beta-lactamase type 2-like [PTHR42951] (35-217)
  IPR058199 Metallo-beta-lactamase type 2/VIM/IMP-1 [NF033088] (4-219)